Protein 3ZS6 (pdb70)

Solvent-accessible surface area: 19796 Å² total; per-residue (Å²): 142,21,142,105,3,50,1,25,4,2,2,26,7,9,4,38,18,0,12,2,3,62,0,16,2,6,6,0,2,4,2,1,28,0,0,2,3,1,0,1,34,14,33,16,46,29,48,49,35,62,0,0,0,98,50,73,97,71,125,37,94,48,10,15,24,0,80,2,26,179,68,3,83,3,26,81,32,89,75,1,27,0,61,22,0,26,59,6,0,44,35,1,0,33,64,196,34,46,13,86,2,10,1,1,0,33,24,0,81,42,0,60,24,0,49,65,54,168,61,83,40,55,60,8,14,6,129,43,79,63,78,54,14,0,23,0,76,1,75,47,63,8,87,35,0,11,38,0,0,2,1,1,4,0,1,0,2,11,126,91,6,25,82,163,68,36,154,24,6,16,146,43,200,30,20,14,4,5,3,1,0,39,11,85,34,55,74,87,84,82,96,6,15,0,34,70,5,129,82,8,57,35,15,220,107,3,42,0,117,86,0,20,2,34,13,28,66,57,11,77,59,3,15,178,25,0,108,75,46,107,0,14,2,2,37,32,9,11,14,37,7,74,51,100,2,41,175,102,23,36,196,31,10,40,66,35,73,7,13,0,0,0,4,0,1,1,56,18,88,7,107,9,0,135,31,81,93,0,14,19,0,1,1,0,0,4,21,4,106,59,3,8,59,134,46,2,78,12,54,22,63,40,13,37,2,0,1,1,156,64,6,132,18,20,116,117,38,14,93,10,105,9,26,100,36,84,51,74,124,16,20,76,99,0,99,77,10,7,147,112,20,44,47,26,154,93,81,103,14,76,5,46,0,0,12,9,62,20,34,30,16,105,95,1,0,92,31,2,3,41,14,3,118,108,40,19,48,4,52,6,130,58,73,80,28,68,14,58,60,0,6,134,42,4,40,87,20,153,7,50,1,0,0,2,0,0,4,1,2,2,35,6,0,10,0,0,0,1,4,0,31,38,81,8,26,4,18,26,5,54,15,76,28,96,110,0,34,59,6,6,59,81,0,20,105,81,179,86,115,43,39,30,16,41,33,0,5,92,0,1,23,61,0,2,69,30,10,0,2,1,2,3,2,12,22,15,12,6,3,1,0,28,84,74,5,10,24,30,40,96,65,2,115,15,2,6,16,13,0,17,30,4,83,7,70,214,2,8,10

Secondary structure (DSSP, 8-state):
--S--EEEEEESS--S-SSGGG--BHHHHHHHHHH---SEEE-TTS-EEESSEEEEEEEETTEEEEEE-S--B-TTSPBP-HHHHHHHHHHHH-GGG--S-GGGGGGBTTHHHHHTTSS-GGGSSEEEEETTEEEEEBSS--TTHHHHTTSGGGS---HHHHHHHGGGTTSTTT----SSEEEEEEETTTEEEEEE-SSSTTGGG----EEEEEE---HHHHHHHHHTTS-SB-S---TT-HHHHHHHHGGGEE--EEEEEEEEEE-TTSTTTTSHHHHHHHHHH--HHHIIIIII-SS-EE-SSS--TT-TTSSS----GGGGS-HHHHHHHHHHHHHHTT-STTS--EEEEEEES-HHHHHHHHHHHHHHHHHH--EEEEEEE-HHHHHHHHHTT--SEEEEEEE-SSSSTHHHHTTTSTT-TT--S----HHHHHHHHHHTT-SSHHHHHHHHHHHHHHHHTT-SSEEEEEEE--EEB-TTEE---S--TT----GGG-EE--/-B-

Foldseek 3Di:
DDPAFEAEEEDQAWFLDLQLLAHDDPVNFQVNQQFAWFQWAQAQQRDTAGTQFNDKDPPDQFKIKTFGDFQFAKLVGHTQWLVQLLVLLLLSLACVNVGLALVLLQQFPCSVCRNVVNDHSNPTQWDPPDRGMIMTGGPFGDPPNSLSRNTRSSTGADPVLCVVQPPCCPPLVRDMHGHQWGWDDDDTQAKTKIAGGPSHPPSVLFARGMYMYHHDNEQVVVVVCVVVVVHFWYQFHDAPCCVVCCVVFPVLWQWDFFQKFWWKFAQCPPPQNVDLLLLQLLQLQQDLVCCDVPTRNRPWAFALFNGDAPFAQAPGGADDPSNPPDNVVSLVSSQVSCVVSVCHPVHEAEFEEEEEDYNSVVSSVVRSQVSCCVRRVHHYHYDYDGPSVLQVCLQVVVHGIYTDMDFASGRHPVSSCLCADQPRSNVSSRHYDVVLVVLQVVLSNDPDSVSSNHSNNVSRNVVSSSSSIHTRTTGISTIGGHPQKPQNDSNSRSPNHHSSRITGHD

Organism: Burkholderia pseudomallei (strain K96243) (NCBI:txid272560)

Nearest PDB structures (foldseek):
  3zs6-assembly1_A  TM=1.002E+00  e=0.000E+00  Burkholderia pseudomallei
  2z23-assembly1_A  TM=9.801E-01  e=7.381E-69  Yersinia pestis CO92
  1b3h-assembly1_A  TM=9.786E-01  e=4.288E-67  Salmonella enterica subsp. enterica serovar Typhimurium
  3tcf-assembly2_B  TM=9.786E-01  e=9.661E-67  Escherichia coli K-12
  3o9p-assembly1_A  TM=9.769E-01  e=1.391E-62  Escherichia coli

Structure (mmCIF, N/CA/C/O backbone):
data_3ZS6
#
_entry.id   3ZS6
#
_cell.length_a   46.860
_cell.length_b   81.930
_cell.length_c   74.180
_cell.angle_alpha   90.00
_cell.angle_beta   104.34
_cell.angle_gamma   90.00
#
_symmetry.space_group_name_H-M   'P 1 21 1'
#
loop_
_entity.id
_entity.type
_entity.pdbx_description
1 polymer 'PERIPLASMIC OLIGOPEPTIDE-BINDING PROTEIN'
2 polymer 'OLIGOPEPTIDE DVA'
3 non-polymer GLYCEROL
4 non-polymer 'CHLORIDE ION'
5 water water
#
loop_
_atom_site.group_PDB
_atom_site.id
_atom_site.type_symbol
_atom_site.label_atom_id
_atom_site.label_alt_id
_atom_site.label_comp_id
_atom_site.label_asym_id
_atom_site.label_entity_id
_atom_site.label_seq_id
_atom_site.pdbx_PDB_ins_code
_atom_site.Cartn_x
_atom_site.Cartn_y
_atom_site.Cartn_z
_atom_site.occupancy
_atom_site.B_iso_or_equiv
_atom_site.auth_seq_id
_atom_site.auth_comp_id
_atom_site.auth_asym_id
_atom_site.auth_atom_id
_atom_site.pdbx_PDB_model_num
ATOM 1 N N . LEU A 1 1 ? 42.379 -15.609 6.144 1.00 31.00 48 LEU A N 1
ATOM 2 C CA . LEU A 1 1 ? 41.141 -16.331 6.425 1.00 25.89 48 LEU A CA 1
ATOM 3 C C . LEU A 1 1 ? 41.429 -17.755 6.871 1.00 29.73 48 LEU A C 1
ATOM 4 O O . LEU A 1 1 ? 42.391 -18.372 6.407 1.00 30.13 48 LEU A O 1
ATOM 9 N N . ALA A 1 2 ? 40.595 -18.268 7.773 1.00 26.78 49 ALA A N 1
ATOM 10 C CA . ALA A 1 2 ? 40.685 -19.659 8.216 1.00 29.55 49 ALA A CA 1
ATOM 11 C C . ALA A 1 2 ? 40.221 -20.589 7.100 1.00 28.45 49 ALA A C 1
ATOM 12 O O . ALA A 1 2 ? 39.387 -20.199 6.277 1.00 22.18 49 ALA A O 1
ATOM 14 N N . ASP A 1 3 ? 40.748 -21.812 7.075 1.00 30.23 50 ASP A N 1
ATOM 15 C CA . ASP A 1 3 ? 40.333 -22.798 6.077 1.00 35.31 50 ASP A CA 1
ATOM 16 C C . ASP A 1 3 ? 38.831 -23.063 6.180 1.00 32.17 50 ASP A C 1
ATOM 17 O O . ASP A 1 3 ? 38.117 -23.070 5.176 1.00 34.64 50 ASP A O 1
ATOM 22 N N . GLN A 1 4 ? 38.360 -23.281 7.404 1.00 27.55 51 GLN A N 1
ATOM 23 C CA . GLN A 1 4 ? 36.953 -23.573 7.650 1.00 29.21 51 GLN A CA 1
ATOM 24 C C . GLN A 1 4 ? 36.167 -22.315 8.028 1.00 26.51 51 GLN A C 1
ATOM 25 O O . GLN A 1 4 ? 36.682 -21.431 8.707 1.00 19.16 51 GLN A O 1
ATOM 31 N N . GLN A 1 5 ? 34.918 -22.246 7.577 1.00 24.56 52 GLN A N 1
ATOM 32 C CA . GLN A 1 5 ? 34.105 -21.045 7.728 1.00 21.53 52 GLN A CA 1
ATOM 33 C C . GLN A 1 5 ? 32.696 -21.419 8.178 1.00 16.73 52 GLN A C 1
ATOM 34 O O . GLN A 1 5 ? 31.716 -21.090 7.511 1.00 16.61 52 GLN A O 1
ATOM 40 N N . ASP A 1 6 ? 32.610 -22.143 9.293 1.00 15.50 53 ASP A N 1
ATOM 41 C CA . ASP A 1 6 ? 31.330 -22.481 9.909 1.00 15.25 53 ASP A CA 1
ATOM 42 C C . ASP A 1 6 ? 31.131 -21.592 11.120 1.00 20.18 53 ASP A C 1
ATOM 43 O O . ASP A 1 6 ? 32.030 -21.452 11.949 1.00 19.62 53 ASP A O 1
ATOM 48 N N . LEU A 1 7 ? 29.945 -21.012 11.239 1.00 19.23 54 LEU A N 1
ATOM 49 C CA . LEU A 1 7 ? 29.634 -20.166 12.385 1.00 17.83 54 LEU A CA 1
ATOM 50 C C . LEU A 1 7 ? 28.424 -20.709 13.125 1.00 14.51 54 LEU A C 1
ATOM 51 O O . LEU A 1 7 ? 27.410 -21.027 12.505 1.00 14.58 54 LEU A O 1
ATOM 56 N N . THR A 1 8 ? 28.536 -20.812 14.448 1.00 12.94 55 THR A N 1
ATOM 57 C CA . THR A 1 8 ? 27.431 -21.253 15.292 1.00 13.88 55 THR A CA 1
ATOM 58 C C . THR A 1 8 ? 27.060 -20.137 16.267 1.00 17.44 55 THR A C 1
ATOM 59 O O . THR A 1 8 ? 27.895 -19.707 17.076 1.00 9.06 55 THR A O 1
ATOM 63 N N . ARG A 1 9 ? 25.815 -19.670 16.178 1.00 13.12 56 ARG A N 1
ATOM 64 C CA . ARG A 1 9 ? 25.336 -18.549 16.990 1.00 11.52 56 ARG A CA 1
ATOM 65 C C . ARG A 1 9 ? 24.210 -19.010 17.912 1.00 13.48 56 ARG A C 1
ATOM 66 O O . ARG A 1 9 ? 23.329 -19.758 17.490 1.00 14.00 56 ARG A O 1
ATOM 74 N N . GLN A 1 10 ? 24.229 -18.551 19.160 1.00 15.08 57 GLN A N 1
ATOM 75 C CA . GLN A 1 10 ? 23.179 -18.914 20.118 1.00 15.39 57 GLN A CA 1
ATOM 76 C C . GLN A 1 10 ? 22.097 -17.840 20.148 1.00 16.76 57 GLN A C 1
ATOM 77 O O . GLN A 1 10 ? 22.399 -16.645 20.245 1.00 15.94 57 GLN A O 1
ATOM 83 N N . VAL A 1 11 ? 20.839 -18.263 20.043 1.00 12.14 58 VAL A N 1
ATOM 84 C CA . VAL A 1 11 ? 19.708 -17.340 20.204 1.00 12.36 58 VAL A CA 1
ATOM 85 C C . VAL A 1 11 ? 18.891 -17.685 21.462 1.00 12.66 58 VAL A C 1
ATOM 86 O O . VAL A 1 11 ? 18.894 -18.832 21.913 1.00 12.83 58 VAL A O 1
ATOM 90 N N . PRO A 1 12 ? 18.200 -16.685 22.041 1.00 14.89 59 PRO A N 1
ATOM 91 C CA . PRO A 1 12 ? 17.592 -16.846 23.374 1.00 13.97 59 PRO A CA 1
ATOM 92 C C . PRO A 1 12 ? 16.329 -17.714 23.404 1.00 18.45 59 PRO A C 1
ATOM 93 O O . PRO A 1 12 ? 15.872 -18.075 24.487 1.00 22.09 59 PRO A O 1
ATOM 97 N N . ALA A 1 13 ? 15.779 -18.053 22.242 1.00 14.11 60 ALA A N 1
ATOM 98 C CA . ALA A 1 13 ? 14.547 -18.839 22.190 1.00 11.23 60 ALA A CA 1
ATOM 99 C C . ALA A 1 13 ? 14.283 -19.345 20.771 1.00 12.75 60 ALA A C 1
ATOM 100 O O . ALA A 1 13 ? 14.930 -18.895 19.821 1.00 13.43 60 ALA A O 1
ATOM 102 N N . GLU A 1 14 ? 13.348 -20.285 20.634 1.00 8.70 61 GLU A N 1
ATOM 103 C CA . GLU A 1 14 ? 12.903 -20.745 19.316 1.00 12.77 61 GLU A CA 1
ATOM 104 C C . GLU A 1 14 ? 12.259 -19.585 18.566 1.00 14.48 61 GLU A C 1
ATOM 105 O O . GLU A 1 14 ? 11.428 -18.860 19.128 1.00 14.30 61 GLU A O 1
ATOM 111 N N . VAL A 1 15 ? 12.645 -19.409 17.304 1.00 17.37 62 VAL A N 1
ATOM 112 C CA . VAL A 1 15 ? 12.136 -18.309 16.476 1.00 10.26 62 VAL A CA 1
ATOM 113 C C . VAL A 1 15 ? 10.636 -18.472 16.235 1.00 16.87 62 VAL A C 1
ATOM 114 O O . VAL A 1 15 ? 10.159 -19.596 16.059 1.00 15.41 62 VAL A O 1
ATOM 118 N N . GLU A 1 16 ? 9.896 -17.361 16.218 1.00 12.74 63 GLU A N 1
ATOM 119 C CA . GLU A 1 16 ? 8.437 -17.422 16.103 1.00 18.51 63 GLU A CA 1
ATOM 120 C C . GLU A 1 16 ? 7.985 -17.765 14.680 1.00 19.59 63 GLU A C 1
ATOM 121 O O . GLU A 1 16 ? 6.937 -18.372 14.481 1.00 14.05 63 GLU A O 1
ATOM 127 N N . SER A 1 17 ? 8.782 -17.375 13.694 1.00 10.53 64 SER A N 1
ATOM 128 C CA . SER A 1 17 ? 8.409 -17.582 12.302 1.00 13.89 64 SER A CA 1
ATOM 129 C C . SER A 1 17 ? 9.600 -17.236 11.429 1.00 10.53 64 SER A C 1
ATOM 130 O O . SER A 1 17 ? 10.488 -16.504 11.859 1.00 13.54 64 SER A O 1
ATOM 133 N N . LEU A 1 18 ? 9.627 -17.775 10.214 1.00 13.20 65 LEU A N 1
ATOM 134 C CA . LEU A 1 18 ? 10.614 -17.365 9.225 1.00 12.72 65 LEU A CA 1
ATOM 135 C C . LEU A 1 18 ? 9.927 -16.721 8.026 1.00 16.98 65 LEU A C 1
ATOM 136 O O . LEU A 1 18 ? 10.561 -16.460 7.002 1.00 15.17 65 LEU A O 1
ATOM 141 N N . ASP A 1 19 ? 8.625 -16.473 8.166 1.00 13.95 66 ASP A N 1
ATOM 142 C CA . ASP A 1 19 ? 7.856 -15.709 7.187 1.00 12.90 66 ASP A CA 1
ATOM 143 C C . ASP A 1 19 ? 8.006 -14.226 7.528 1.00 14.74 66 ASP A C 1
ATOM 144 O O . ASP A 1 19 ? 7.599 -13.791 8.610 1.00 15.11 66 ASP A O 1
ATOM 149 N N . PRO A 1 20 ? 8.604 -13.442 6.616 1.00 11.74 67 PRO A N 1
ATOM 150 C CA . PRO A 1 20 ? 8.822 -12.016 6.892 1.00 12.03 67 PRO A CA 1
ATOM 151 C C . PRO A 1 20 ? 7.581 -11.314 7.433 1.00 10.81 67 PRO A C 1
ATOM 152 O O . PRO A 1 20 ? 7.714 -10.409 8.254 1.00 13.19 67 PRO A O 1
ATOM 156 N N . ALA A 1 21 ? 6.397 -11.728 7.000 1.00 11.93 68 ALA A N 1
ATOM 157 C CA . ALA A 1 21 ? 5.167 -11.081 7.448 1.00 11.24 68 ALA A CA 1
ATOM 158 C C . ALA A 1 21 ? 4.810 -11.384 8.905 1.00 18.22 68 ALA A C 1
ATOM 159 O O . ALA A 1 21 ? 3.977 -10.698 9.502 1.00 21.67 68 ALA A O 1
ATOM 161 N N . HIS A 1 22 ? 5.428 -12.411 9.476 1.00 15.81 69 HIS A N 1
ATOM 162 C CA . HIS A 1 22 ? 5.106 -12.790 10.847 1.00 16.71 69 HIS A CA 1
ATOM 163 C C . HIS A 1 22 ? 6.302 -12.699 11.798 1.00 15.65 69 HIS A C 1
ATOM 164 O O . HIS A 1 22 ? 6.227 -13.128 12.950 1.00 12.82 69 HIS A O 1
ATOM 171 N N . ILE A 1 23 ? 7.401 -12.130 11.311 1.00 13.33 70 ILE A N 1
ATOM 172 C CA . ILE A 1 23 ? 8.596 -11.949 12.134 1.00 12.48 70 ILE A CA 1
ATOM 173 C C . ILE A 1 23 ? 8.437 -10.734 13.060 1.00 10.16 70 ILE A C 1
ATOM 174 O O . ILE A 1 23 ? 8.122 -9.633 12.607 1.00 10.63 70 ILE A O 1
ATOM 179 N N . GLU A 1 24 ? 8.639 -10.940 14.356 1.00 9.48 71 GLU A N 1
ATOM 180 C CA . GLU A 1 24 ? 8.436 -9.878 15.339 1.00 10.85 71 GLU A CA 1
ATOM 181 C C . GLU A 1 24 ? 9.654 -9.624 16.218 1.00 12.88 71 GLU A C 1
ATOM 182 O O . GLU A 1 24 ? 9.783 -8.545 16.802 1.00 12.28 71 GLU A O 1
ATOM 188 N N . SER A 1 25 ? 10.500 -10.638 16.381 1.00 10.89 72 SER A N 1
ATOM 189 C CA . SER A 1 25 ? 11.512 -10.606 17.446 1.00 8.41 72 SER A CA 1
ATOM 190 C C . SER A 1 25 ? 12.931 -10.338 16.963 1.00 9.69 72 SER A C 1
ATOM 191 O O . SER A 1 25 ? 13.231 -10.438 15.767 1.00 10.55 72 SER A O 1
ATOM 194 N N . TRP A 1 26 ? 13.805 -10.030 17.919 1.00 8.28 73 TRP A N 1
ATOM 195 C CA . TRP A 1 26 ? 15.234 -9.936 17.664 1.00 7.89 73 TRP A CA 1
ATOM 196 C C . TRP A 1 26 ? 15.713 -11.221 16.975 1.00 11.77 73 TRP A C 1
ATOM 197 O O . TRP A 1 26 ? 16.462 -11.175 15.998 1.00 8.27 73 TRP A O 1
ATOM 208 N N . THR A 1 27 ? 15.276 -12.366 17.488 1.00 9.38 74 THR A N 1
ATOM 209 C CA . THR A 1 27 ? 15.702 -13.639 16.923 1.00 9.52 74 THR A CA 1
ATOM 210 C C . THR A 1 27 ? 15.186 -13.809 15.489 1.00 7.15 74 THR A C 1
ATOM 211 O O . THR A 1 27 ? 15.930 -14.221 14.607 1.00 10.09 74 THR A O 1
ATOM 215 N N . GLY A 1 28 ? 13.915 -13.481 15.263 1.00 11.12 75 GLY A N 1
ATOM 216 C CA . GLY A 1 28 ? 13.328 -13.591 13.937 1.00 9.80 75 GLY A CA 1
ATOM 217 C C . GLY A 1 28 ? 14.023 -12.711 12.907 1.00 11.50 75 GLY A C 1
ATOM 218 O O . GLY A 1 28 ? 14.248 -13.120 11.766 1.00 10.51 75 GLY A O 1
ATOM 219 N N . ASN A 1 29 ? 14.363 -11.491 13.304 1.00 8.43 76 ASN A N 1
ATOM 220 C CA . ASN A 1 29 ? 15.078 -10.587 12.405 1.00 13.70 76 ASN A CA 1
ATOM 221 C C . ASN A 1 29 ? 16.513 -11.034 12.119 1.00 11.07 76 ASN A C 1
ATOM 222 O O . ASN A 1 29 ? 16.961 -10.968 10.982 1.00 11.37 76 ASN A O 1
ATOM 227 N N . THR A 1 30 ? 17.226 -11.486 13.149 1.00 7.41 77 THR A N 1
ATOM 228 C CA . THR A 1 30 ? 18.614 -11.932 12.966 1.00 10.47 77 THR A CA 1
ATOM 229 C C . THR A 1 30 ? 18.681 -13.137 12.029 1.00 13.36 77 THR A C 1
ATOM 230 O O . THR A 1 30 ? 19.433 -13.138 11.050 1.00 12.48 77 THR A O 1
ATOM 234 N N . ILE A 1 31 ? 17.893 -14.165 12.325 1.00 11.59 78 ILE A N 1
ATOM 235 C CA . ILE A 1 31 ? 17.808 -15.323 11.435 1.00 10.93 78 ILE A CA 1
ATOM 236 C C . ILE A 1 31 ? 17.244 -14.970 10.045 1.00 11.81 78 ILE A C 1
ATOM 237 O O . ILE A 1 31 ? 17.833 -15.323 9.031 1.00 10.00 78 ILE A O 1
ATOM 242 N N . GLY A 1 32 ? 16.117 -14.264 10.003 1.00 10.51 79 GLY A N 1
ATOM 243 C CA . GLY A 1 32 ? 15.468 -13.939 8.740 1.00 10.25 79 GLY A CA 1
ATOM 244 C C . GLY A 1 32 ? 16.296 -13.091 7.781 1.00 14.45 79 GLY A C 1
ATOM 245 O O . GLY A 1 32 ? 16.159 -13.206 6.548 1.00 10.47 79 GLY A O 1
ATOM 246 N N . LEU A 1 33 ? 17.155 -12.233 8.330 1.00 12.50 80 LEU A N 1
ATOM 247 C CA . LEU A 1 33 ? 17.957 -11.342 7.488 1.00 10.36 80 LEU A CA 1
ATOM 248 C C . LEU A 1 33 ? 19.200 -12.029 6.916 1.00 9.15 80 LEU A C 1
ATOM 249 O O . LEU A 1 33 ? 19.831 -11.518 5.994 1.00 9.59 80 LEU A O 1
ATOM 254 N N . ASP A 1 34 ? 19.553 -13.188 7.464 1.00 8.36 81 ASP A N 1
ATOM 255 C CA . ASP A 1 34 ? 20.523 -14.063 6.809 1.00 8.14 81 ASP A CA 1
ATOM 256 C C . ASP A 1 34 ? 19.857 -14.759 5.602 1.00 13.34 81 ASP A C 1
ATOM 257 O O . ASP A 1 34 ? 20.520 -15.057 4.612 1.00 13.83 81 ASP A O 1
ATOM 262 N N . LEU A 1 35 ? 18.547 -15.012 5.688 1.00 12.38 82 LEU A N 1
ATOM 263 C CA . LEU A 1 35 ? 17.816 -15.731 4.624 1.00 9.87 82 LEU A CA 1
ATOM 264 C C . LEU A 1 35 ? 17.200 -14.832 3.539 1.00 15.74 82 LEU A C 1
ATOM 265 O O . LEU A 1 35 ? 17.031 -15.264 2.391 1.00 19.21 82 LEU A O 1
ATOM 270 N N . PHE A 1 36 ? 16.863 -13.596 3.909 1.00 10.38 83 PHE A N 1
ATOM 271 C CA . PHE A 1 36 ? 16.207 -12.653 3.000 1.00 15.08 83 PHE A CA 1
ATOM 272 C C . PHE A 1 36 ? 16.947 -11.321 2.979 1.00 16.66 83 PHE A C 1
ATOM 273 O O . PHE A 1 36 ? 17.547 -10.916 3.973 1.00 15.45 83 PHE A O 1
ATOM 281 N N . GLU A 1 37 ? 16.883 -10.635 1.845 1.00 13.29 84 GLU A N 1
ATOM 282 C CA . GLU A 1 37 ? 17.521 -9.333 1.700 1.00 10.12 84 GLU A CA 1
ATOM 283 C C . GLU A 1 37 ? 16.516 -8.306 1.225 1.00 10.93 84 GLU A C 1
ATOM 284 O O . GLU A 1 37 ? 15.847 -8.511 0.213 1.00 12.91 84 GLU A O 1
ATOM 290 N N . GLY A 1 38 ? 16.412 -7.199 1.954 1.00 14.18 85 GLY A N 1
ATOM 291 C CA . GLY A 1 38 ? 15.492 -6.134 1.598 1.00 15.52 85 GLY A CA 1
ATOM 292 C C . GLY A 1 38 ? 16.133 -5.128 0.658 1.00 12.56 85 GLY A C 1
ATOM 293 O O . GLY A 1 38 ? 17.216 -5.377 0.119 1.00 13.36 85 GLY A O 1
ATOM 294 N N . LEU A 1 39 ? 15.470 -3.989 0.467 1.00 14.22 86 LEU A N 1
ATOM 295 C CA . LEU A 1 39 ? 16.018 -2.906 -0.356 1.00 15.45 86 LEU A CA 1
ATOM 296 C C . LEU A 1 39 ? 17.411 -2.501 0.131 1.00 18.64 86 LEU A C 1
ATOM 297 O O . LEU A 1 39 ? 18.331 -2.277 -0.670 1.00 16.36 86 LEU A O 1
ATOM 302 N N . ALA A 1 40 ? 17.549 -2.422 1.453 1.00 19.13 87 ALA A N 1
ATOM 303 C CA . ALA A 1 40 ? 18.804 -2.067 2.101 1.00 16.08 87 ALA A CA 1
ATOM 304 C C . ALA A 1 40 ? 19.175 -3.109 3.162 1.00 12.28 87 ALA A C 1
ATOM 305 O O . ALA A 1 40 ? 18.361 -3.969 3.508 1.00 9.57 87 ALA A O 1
ATOM 307 N N . ARG A 1 41 ? 20.404 -3.021 3.672 1.00 11.11 88 ARG A N 1
ATOM 308 C CA . ARG A 1 41 ? 20.860 -3.861 4.781 1.00 14.46 88 ARG A CA 1
ATOM 309 C C . ARG A 1 41 ? 21.508 -2.987 5.853 1.00 12.00 88 ARG A C 1
ATOM 310 O O . ARG A 1 41 ? 21.958 -1.876 5.566 1.00 13.98 88 ARG A O 1
ATOM 318 N N . ILE A 1 42 ? 21.583 -3.502 7.076 1.00 10.41 89 ILE A N 1
ATOM 319 C CA . ILE A 1 42 ? 22.420 -2.895 8.113 1.00 14.69 89 ILE A CA 1
ATOM 320 C C . ILE A 1 42 ? 23.684 -3.721 8.226 1.00 15.85 89 ILE A C 1
ATOM 321 O O . ILE A 1 42 ? 23.608 -4.923 8.494 1.00 12.95 89 ILE A O 1
ATOM 326 N N . ASP A 1 43 ? 24.843 -3.099 8.006 1.00 13.05 90 ASP A N 1
ATOM 327 C CA . ASP A 1 43 ? 26.096 -3.858 7.995 1.00 14.09 90 ASP A CA 1
ATOM 328 C C . ASP A 1 43 ? 26.704 -3.982 9.393 1.00 12.26 90 ASP A C 1
ATOM 329 O O . ASP A 1 43 ? 26.079 -3.609 10.390 1.00 10.18 90 ASP A O 1
ATOM 334 N N . ALA A 1 44 ? 27.920 -4.508 9.467 1.00 10.39 91 ALA A N 1
ATOM 335 C CA . ALA A 1 44 ? 28.495 -4.854 10.765 1.00 16.37 91 ALA A CA 1
ATOM 336 C C . ALA A 1 44 ? 28.693 -3.618 11.638 1.00 15.94 91 ALA A C 1
ATOM 337 O O . ALA A 1 44 ? 28.660 -3.701 12.865 1.00 12.98 91 ALA A O 1
ATOM 339 N N . SER A 1 45 ? 28.885 -2.470 10.997 1.00 10.70 92 SER A N 1
ATOM 340 C CA . SER A 1 45 ? 29.114 -1.223 11.714 1.00 15.00 92 SER A CA 1
ATOM 341 C C . SER A 1 45 ? 27.814 -0.546 12.145 1.00 15.69 92 SER A C 1
ATOM 342 O O . SER A 1 45 ? 27.836 0.396 12.936 1.00 14.47 92 SER A O 1
ATOM 345 N N . GLY A 1 46 ? 26.690 -1.005 11.606 1.00 17.04 93 GLY A N 1
ATOM 346 C CA . GLY A 1 46 ? 25.413 -0.367 11.874 1.00 17.43 93 GLY A CA 1
ATOM 347 C C . GLY A 1 46 ? 24.996 0.580 10.758 1.00 22.36 93 GLY A C 1
ATOM 348 O O . GLY A 1 46 ? 23.935 1.202 10.824 1.00 19.65 93 GLY A O 1
ATOM 349 N N . ALA A 1 47 ? 25.830 0.690 9.727 1.00 19.15 94 ALA A N 1
ATOM 350 C CA . ALA A 1 47 ? 25.522 1.550 8.584 1.00 18.31 94 ALA A CA 1
ATOM 351 C C . ALA A 1 47 ? 24.453 0.939 7.669 1.00 17.33 94 ALA A C 1
ATOM 352 O O . ALA A 1 47 ? 24.369 -0.286 7.511 1.00 12.83 94 ALA A O 1
ATOM 354 N N . VAL A 1 48 ? 23.626 1.802 7.085 1.00 15.19 95 VAL A N 1
ATOM 355 C CA . VAL A 1 48 ? 22.637 1.375 6.105 1.00 18.67 95 VAL A CA 1
ATOM 356 C C . VAL A 1 48 ? 23.325 1.265 4.750 1.00 20.15 95 VAL A C 1
ATOM 357 O O . VAL A 1 48 ? 23.818 2.260 4.236 1.00 27.78 95 VAL A O 1
ATOM 361 N N . VAL A 1 49 ? 23.369 0.062 4.179 1.00 15.95 96 VAL A N 1
ATOM 362 C CA . VAL A 1 49 ? 24.052 -0.151 2.895 1.00 17.97 96 VAL A CA 1
ATOM 363 C C . VAL A 1 49 ? 23.120 -0.793 1.867 1.00 17.33 96 VAL A C 1
ATOM 364 O O . VAL A 1 49 ? 22.069 -1.323 2.227 1.00 18.28 96 VAL A O 1
ATOM 368 N N . PRO A 1 50 ? 23.508 -0.751 0.579 1.00 19.57 97 PRO A N 1
ATOM 369 C CA . PRO A 1 50 ? 22.690 -1.332 -0.497 1.00 17.92 97 PRO A CA 1
ATOM 370 C C . PRO A 1 50 ? 22.356 -2.804 -0.275 1.00 19.79 97 PRO A C 1
ATOM 371 O O . PRO A 1 50 ? 23.242 -3.594 0.061 1.00 18.42 97 PRO A O 1
ATOM 375 N N . GLY A 1 51 ? 21.082 -3.152 -0.441 1.00 16.28 98 GLY A N 1
ATOM 376 C CA . GLY A 1 51 ? 20.643 -4.540 -0.449 1.00 15.89 98 GLY A CA 1
ATOM 377 C C . GLY A 1 51 ? 20.290 -4.925 -1.880 1.00 18.48 98 GLY A C 1
ATOM 378 O O . GLY A 1 51 ? 21.158 -4.934 -2.759 1.00 17.30 98 GLY A O 1
ATOM 379 N N . VAL A 1 52 ? 19.016 -5.220 -2.124 1.00 17.85 99 VAL A N 1
ATOM 380 C CA . VAL A 1 52 ? 18.539 -5.429 -3.493 1.00 15.67 99 VAL A CA 1
ATOM 381 C C . VAL A 1 52 ? 18.604 -4.110 -4.261 1.00 19.30 99 VAL A C 1
ATOM 382 O O . VAL A 1 52 ? 18.900 -4.087 -5.465 1.00 23.47 99 VAL A O 1
ATOM 386 N N . ALA A 1 53 ? 18.345 -3.009 -3.555 1.00 13.75 100 ALA A N 1
ATOM 387 C CA . ALA A 1 53 ? 18.485 -1.680 -4.137 1.00 17.91 100 ALA A CA 1
ATOM 388 C C . ALA A 1 53 ? 19.961 -1.273 -4.165 1.00 18.98 100 ALA A C 1
ATOM 389 O O . ALA A 1 53 ? 20.638 -1.288 -3.138 1.00 19.12 100 ALA A O 1
ATOM 391 N N . GLN A 1 54 ? 20.462 -0.912 -5.341 1.00 20.47 101 GLN A N 1
ATOM 392 C CA . GLN A 1 54 ? 21.845 -0.468 -5.441 1.00 16.93 101 GLN A CA 1
ATOM 393 C C . GLN A 1 54 ? 21.953 1.017 -5.087 1.00 18.97 101 GLN A C 1
ATOM 394 O O . GLN A 1 54 ? 23.028 1.508 -4.745 1.00 23.43 101 GLN A O 1
ATOM 400 N N . ALA A 1 55 ? 20.828 1.723 -5.142 1.00 18.00 102 ALA A N 1
ATOM 401 C CA . ALA A 1 55 ? 20.814 3.153 -4.857 1.00 20.46 102 ALA A CA 1
ATOM 402 C C . ALA A 1 55 ? 19.408 3.638 -4.530 1.00 20.13 102 ALA A C 1
ATOM 403 O O . ALA A 1 55 ? 18.422 2.996 -4.883 1.00 20.14 102 ALA A O 1
ATOM 405 N N . TRP A 1 56 ? 19.319 4.771 -3.842 1.00 24.84 103 TRP A N 1
ATOM 406 C CA . TRP A 1 56 ? 18.025 5.378 -3.557 1.00 26.24 103 TRP A CA 1
ATOM 407 C C . TRP A 1 56 ? 18.149 6.885 -3.429 1.00 23.42 103 TRP A C 1
ATOM 408 O O . TRP A 1 56 ? 19.242 7.417 -3.225 1.00 17.85 103 TRP A O 1
ATOM 419 N N . GLU A 1 57 ? 17.016 7.566 -3.544 1.00 18.99 104 GLU A N 1
ATOM 420 C CA . GLU A 1 57 ? 17.005 9.016 -3.554 1.00 19.86 104 GLU A CA 1
ATOM 421 C C . GLU A 1 57 ? 15.702 9.533 -2.953 1.00 24.38 104 GLU A C 1
ATOM 422 O O . GLU A 1 57 ? 14.622 9.025 -3.263 1.00 24.45 104 GLU A O 1
ATOM 428 N N . HIS A 1 58 ? 15.820 10.535 -2.085 1.00 25.48 105 HIS A N 1
ATOM 429 C CA . HIS A 1 58 ? 14.673 11.206 -1.485 1.00 26.66 105 HIS A CA 1
ATOM 430 C C . HIS A 1 58 ? 14.203 12.324 -2.422 1.00 27.08 105 HIS A C 1
ATOM 431 O O . HIS A 1 58 ? 14.611 13.480 -2.287 1.00 24.63 105 HIS A O 1
ATOM 438 N N . LYS A 1 59 ? 13.382 11.959 -3.401 1.00 29.92 106 LYS A N 1
ATOM 439 C CA . LYS A 1 59 ? 13.025 12.855 -4.498 1.00 31.19 106 LYS A CA 1
ATOM 440 C C . LYS A 1 59 ? 12.137 14.017 -4.071 1.00 36.40 106 LYS A C 1
ATOM 441 O O . LYS A 1 59 ? 12.236 15.115 -4.610 1.00 35.25 106 LYS A O 1
ATOM 447 N N . ALA A 1 60 ? 11.268 13.761 -3.104 1.00 33.72 107 ALA A N 1
ATOM 448 C CA . ALA A 1 60 ? 10.389 14.781 -2.551 1.00 32.37 107 ALA A CA 1
ATOM 449 C C . ALA A 1 60 ? 10.156 14.441 -1.086 1.00 31.67 107 ALA A C 1
ATOM 450 O O . ALA A 1 60 ? 10.462 13.332 -0.657 1.00 32.91 107 ALA A O 1
ATOM 452 N N . PRO A 1 61 ? 9.633 15.397 -0.307 1.00 30.99 108 PRO A N 1
ATOM 453 C CA . PRO A 1 61 ? 9.402 15.124 1.112 1.00 34.14 108 PRO A CA 1
ATOM 454 C C . PRO A 1 61 ? 8.733 13.769 1.323 1.00 25.00 108 PRO A C 1
ATOM 455 O O . PRO A 1 61 ? 9.173 13.018 2.180 1.00 27.37 108 PRO A O 1
ATOM 459 N N . ASP A 1 62 ? 7.716 13.446 0.529 1.00 29.07 109 ASP A N 1
ATOM 460 C CA . ASP A 1 62 ? 6.942 12.225 0.757 1.00 30.41 109 ASP A CA 1
ATOM 461 C C . ASP A 1 62 ? 7.253 11.108 -0.236 1.00 30.57 109 ASP A C 1
ATOM 462 O O . ASP A 1 62 ? 6.478 10.163 -0.359 1.00 27.18 109 ASP A O 1
ATOM 467 N N . THR A 1 63 ? 8.379 11.211 -0.938 1.00 30.86 110 THR A N 1
ATOM 468 C CA . THR A 1 63 ? 8.670 10.298 -2.042 1.00 27.66 110 THR A CA 1
ATOM 469 C C . THR A 1 63 ? 10.114 9.798 -2.061 1.00 29.38 110 THR A C 1
ATOM 470 O O . THR A 1 63 ? 11.054 10.594 -2.072 1.00 30.72 110 THR A O 1
ATOM 474 N N . TRP A 1 64 ? 10.272 8.474 -2.075 1.00 25.37 111 TRP A N 1
ATOM 475 C CA . TRP A 1 64 ? 11.580 7.832 -2.223 1.00 17.09 111 TRP A CA 1
ATOM 476 C C . TRP A 1 64 ? 11.633 6.967 -3.485 1.00 20.12 111 TRP A C 1
ATOM 477 O O . TRP A 1 64 ? 10.661 6.295 -3.835 1.00 28.54 111 TRP A O 1
ATOM 488 N N . ILE A 1 65 ? 12.776 6.980 -4.162 1.00 21.61 112 ILE A N 1
ATOM 489 C CA . ILE A 1 65 ? 12.992 6.127 -5.325 1.00 23.59 112 ILE A CA 1
ATOM 490 C C . ILE A 1 65 ? 14.111 5.136 -5.010 1.00 22.40 112 ILE A C 1
ATOM 491 O O . ILE A 1 65 ? 15.175 5.532 -4.542 1.00 23.06 112 ILE A O 1
ATOM 496 N N . PHE A 1 66 ? 13.861 3.852 -5.255 1.00 18.93 113 PHE A N 1
ATOM 497 C CA . PHE A 1 66 ? 14.878 2.818 -5.081 1.00 15.44 113 PHE A CA 1
ATOM 498 C C . PHE A 1 66 ? 15.203 2.199 -6.435 1.00 16.40 113 PHE A C 1
ATOM 499 O O . PHE A 1 66 ? 14.314 1.725 -7.147 1.00 18.99 113 PHE A O 1
ATOM 507 N N . LYS A 1 67 ? 16.477 2.217 -6.797 1.00 22.21 114 LYS A N 1
ATOM 508 C CA . LYS A 1 67 ? 16.918 1.590 -8.036 1.00 22.69 114 LYS A CA 1
ATOM 509 C C . LYS A 1 67 ? 17.484 0.225 -7.709 1.00 19.34 114 LYS A C 1
ATOM 510 O O . LYS A 1 67 ? 18.482 0.111 -6.994 1.00 22.44 114 LYS A O 1
ATOM 516 N N . LEU A 1 68 ? 16.833 -0.814 -8.215 1.00 19.51 115 LEU A N 1
ATOM 517 C CA . LEU A 1 68 ? 17.254 -2.178 -7.918 1.00 18.42 115 LEU A CA 1
ATOM 518 C C . LEU A 1 68 ? 18.388 -2.626 -8.842 1.00 25.62 115 LEU A C 1
ATOM 519 O O . LEU A 1 68 ? 18.458 -2.223 -10.008 1.00 24.12 115 LEU A O 1
ATOM 524 N N . ARG A 1 69 ? 19.288 -3.448 -8.315 1.00 20.10 116 ARG A N 1
ATOM 525 C CA . ARG A 1 69 ? 20.288 -4.081 -9.162 1.00 24.43 116 ARG A CA 1
ATOM 526 C C . ARG A 1 69 ? 19.556 -5.100 -10.022 1.00 27.51 116 ARG A C 1
ATOM 527 O O . ARG A 1 69 ? 18.451 -5.537 -9.682 1.00 25.30 116 ARG A O 1
ATOM 535 N N . ARG A 1 70 ? 20.163 -5.476 -11.137 1.00 25.27 117 ARG A N 1
ATOM 536 C CA . ARG A 1 70 ? 19.494 -6.325 -12.110 1.00 24.44 117 ARG A CA 1
ATOM 537 C C . ARG A 1 70 ? 19.789 -7.802 -11.893 1.00 26.86 117 ARG A C 1
ATOM 538 O O . ARG A 1 70 ? 19.203 -8.657 -12.545 1.00 26.43 117 ARG A O 1
ATOM 546 N N . ASP A 1 71 ? 20.702 -8.115 -10.983 1.00 27.46 118 ASP A N 1
ATOM 547 C CA . ASP A 1 71 ? 21.120 -9.506 -10.845 1.00 30.40 118 ASP A CA 1
ATOM 548 C C . ASP A 1 71 ? 20.749 -10.142 -9.503 1.00 25.70 118 ASP A C 1
ATOM 549 O O . ASP A 1 71 ? 21.324 -11.152 -9.111 1.00 22.18 118 ASP A O 1
ATOM 554 N N . ALA A 1 72 ? 19.773 -9.563 -8.809 1.00 23.00 119 ALA A N 1
ATOM 555 C CA . ALA A 1 72 ? 19.271 -10.174 -7.583 1.00 24.45 119 ALA A CA 1
ATOM 556 C C . ALA A 1 72 ? 18.412 -11.394 -7.920 1.00 24.25 119 ALA A C 1
ATOM 557 O O . ALA A 1 72 ? 17.531 -11.333 -8.781 1.00 23.22 119 ALA A O 1
ATOM 559 N N . LYS A 1 73 ? 18.668 -12.504 -7.243 1.00 18.08 120 LYS A N 1
ATOM 560 C CA . LYS A 1 73 ? 17.948 -13.735 -7.539 1.00 24.87 120 LYS A CA 1
ATOM 561 C C . LYS A 1 73 ? 17.359 -14.409 -6.300 1.00 21.37 120 LYS A C 1
ATOM 562 O O . LYS A 1 73 ? 17.896 -14.295 -5.194 1.00 16.69 120 LYS A O 1
ATOM 568 N N . TRP A 1 74 ? 16.242 -15.101 -6.510 1.00 19.53 121 TRP A N 1
ATOM 569 C CA . TRP A 1 74 ? 15.674 -16.008 -5.527 1.00 21.87 121 TRP A CA 1
ATOM 570 C C . TRP A 1 74 ? 16.512 -17.283 -5.479 1.00 26.42 121 TRP A C 1
ATOM 571 O O . TRP A 1 74 ? 17.344 -17.526 -6.362 1.00 22.03 121 TRP A O 1
ATOM 582 N N . SER A 1 75 ? 16.283 -18.102 -4.458 1.00 22.13 122 SER A N 1
ATOM 583 C CA . SER A 1 75 ? 17.054 -19.329 -4.280 1.00 20.21 122 SER A CA 1
ATOM 584 C C . SER A 1 75 ? 16.730 -20.392 -5.329 1.00 24.19 122 SER A C 1
ATOM 585 O O . SER A 1 75 ? 17.471 -21.364 -5.481 1.00 28.09 122 SER A O 1
ATOM 588 N N . ASN A 1 76 ? 15.619 -20.218 -6.039 1.00 27.98 123 ASN A N 1
ATOM 589 C CA . ASN A 1 76 ? 15.253 -21.143 -7.108 1.00 29.81 123 ASN A CA 1
ATOM 590 C C . ASN A 1 76 ? 15.709 -20.646 -8.477 1.00 30.43 123 ASN A C 1
ATOM 591 O O . ASN A 1 76 ? 15.329 -21.202 -9.508 1.00 25.83 123 ASN A O 1
ATOM 596 N N . GLY A 1 77 ? 16.514 -19.590 -8.482 1.00 29.73 124 GLY A N 1
ATOM 597 C CA . GLY A 1 77 ? 17.085 -19.079 -9.716 1.00 27.82 124 GLY A CA 1
ATOM 598 C C . GLY A 1 77 ? 16.259 -18.002 -10.397 1.00 31.55 124 GLY A C 1
ATOM 599 O O . GLY A 1 77 ? 16.727 -17.361 -11.340 1.00 29.61 124 GLY A O 1
ATOM 600 N N . GLN A 1 78 ? 15.029 -17.807 -9.932 1.00 31.88 125 GLN A N 1
ATOM 601 C CA . GLN A 1 78 ? 14.165 -16.761 -10.480 1.00 34.09 125 GLN A CA 1
ATOM 602 C C . GLN A 1 78 ? 14.678 -15.389 -10.058 1.00 28.82 125 GLN A C 1
ATOM 603 O O . GLN A 1 78 ? 15.258 -15.248 -8.979 1.00 23.58 125 GLN A O 1
ATOM 609 N N . PRO A 1 79 ? 14.461 -14.371 -10.908 1.00 24.35 126 PRO A N 1
ATOM 610 C CA . PRO A 1 79 ? 14.928 -13.009 -10.636 1.00 20.21 126 PRO A CA 1
ATOM 611 C C . PRO A 1 79 ? 14.121 -12.318 -9.541 1.00 19.96 126 PRO A C 1
ATOM 612 O O . PRO A 1 79 ? 12.941 -12.609 -9.362 1.00 22.88 126 PRO A O 1
ATOM 616 N N . VAL A 1 80 ? 14.763 -11.413 -8.812 1.00 21.71 127 VAL A N 1
ATOM 617 C CA . VAL A 1 80 ? 14.063 -10.567 -7.857 1.00 17.79 127 VAL A CA 1
ATOM 618 C C . VAL A 1 80 ? 13.781 -9.223 -8.515 1.00 24.75 127 VAL A C 1
ATOM 619 O O . VAL A 1 80 ? 14.705 -8.560 -8.991 1.00 26.35 127 VAL A O 1
ATOM 623 N N . THR A 1 81 ? 12.509 -8.825 -8.560 1.00 20.87 128 THR A N 1
ATOM 624 C CA . THR A 1 81 ? 12.151 -7.535 -9.149 1.00 22.03 128 THR A CA 1
ATOM 625 C C . THR A 1 81 ? 11.239 -6.685 -8.266 1.00 22.78 128 THR A C 1
ATOM 626 O O . THR A 1 81 ? 10.809 -7.102 -7.188 1.00 24.58 128 THR A O 1
ATOM 630 N N . ALA A 1 82 ? 10.952 -5.486 -8.759 1.00 18.39 129 ALA A N 1
ATOM 631 C CA . ALA A 1 82 ? 10.107 -4.532 -8.076 1.00 20.16 129 ALA A CA 1
ATOM 632 C C . ALA A 1 82 ? 8.802 -5.189 -7.663 1.00 21.11 129 ALA A C 1
ATOM 633 O O . ALA A 1 82 ? 8.332 -5.006 -6.545 1.00 18.80 129 ALA A O 1
ATOM 635 N N . ALA A 1 83 ? 8.220 -5.958 -8.575 1.00 21.86 130 ALA A N 1
ATOM 636 C CA . ALA A 1 83 ? 6.957 -6.630 -8.308 1.00 24.20 130 ALA A CA 1
ATOM 637 C C . ALA A 1 83 ? 6.994 -7.438 -7.007 1.00 26.24 130 ALA A C 1
ATOM 638 O O . ALA A 1 83 ? 5.988 -7.526 -6.299 1.00 26.17 130 ALA A O 1
ATOM 640 N N . ASP A 1 84 ? 8.149 -8.021 -6.686 1.00 20.43 131 ASP A N 1
ATOM 641 C CA . ASP A 1 84 ? 8.270 -8.829 -5.467 1.00 16.67 131 ASP A CA 1
ATOM 642 C C . ASP A 1 84 ? 8.069 -7.995 -4.203 1.00 19.34 131 ASP A C 1
ATOM 643 O O . ASP A 1 84 ? 7.516 -8.477 -3.210 1.00 14.67 131 ASP A O 1
ATOM 648 N N . PHE A 1 85 ? 8.517 -6.744 -4.243 1.00 14.25 132 PHE A N 1
ATOM 649 C CA . PHE A 1 85 ? 8.360 -5.853 -3.095 1.00 13.62 132 PHE A CA 1
ATOM 650 C C . PHE A 1 85 ? 6.929 -5.313 -2.983 1.00 20.78 132 PHE A C 1
ATOM 651 O O . PHE A 1 85 ? 6.366 -5.257 -1.887 1.00 17.41 132 PHE A O 1
ATOM 659 N N . VAL A 1 86 ? 6.343 -4.928 -4.114 1.00 16.00 133 VAL A N 1
ATOM 660 C CA . VAL A 1 86 ? 4.953 -4.487 -4.127 1.00 20.16 133 VAL A CA 1
ATOM 661 C C . VAL A 1 86 ? 4.072 -5.568 -3.483 1.00 21.35 133 VAL A C 1
ATOM 662 O O . VAL A 1 86 ? 3.263 -5.282 -2.594 1.00 20.28 133 VAL A O 1
ATOM 666 N N . TYR A 1 87 ? 4.255 -6.809 -3.925 1.00 18.38 134 TYR A N 1
ATOM 667 C CA . TYR A 1 87 ? 3.506 -7.942 -3.384 1.00 19.34 134 TYR A CA 1
ATOM 668 C C . TYR A 1 87 ? 3.726 -8.120 -1.883 1.00 16.45 134 TYR A C 1
ATOM 669 O O . TYR A 1 87 ? 2.769 -8.258 -1.117 1.00 16.85 134 TYR A O 1
ATOM 678 N N . ALA A 1 88 ? 4.988 -8.114 -1.469 1.00 15.77 135 ALA A N 1
ATOM 679 C CA . ALA A 1 88 ? 5.342 -8.340 -0.071 1.00 21.24 135 ALA A CA 1
ATOM 680 C C . ALA A 1 88 ? 4.725 -7.298 0.846 1.00 15.73 135 ALA A C 1
ATOM 681 O O . ALA A 1 88 ? 4.174 -7.634 1.891 1.00 13.51 135 ALA A O 1
ATOM 683 N N . TRP A 1 89 ? 4.827 -6.033 0.457 1.00 14.24 136 TRP A N 1
ATOM 684 C CA . TRP A 1 89 ? 4.337 -4.946 1.299 1.00 14.04 136 TRP A CA 1
ATOM 685 C C . TRP A 1 89 ? 2.806 -4.880 1.341 1.00 17.39 136 TRP A C 1
ATOM 686 O O . TRP A 1 89 ? 2.225 -4.638 2.401 1.00 18.54 136 TRP A O 1
ATOM 697 N N . GLN A 1 90 ? 2.159 -5.100 0.198 1.00 14.26 137 GLN A N 1
ATOM 698 C CA . GLN A 1 90 ? 0.699 -5.171 0.155 1.00 13.52 137 GLN A CA 1
ATOM 699 C C . GLN A 1 90 ? 0.219 -6.318 1.061 1.00 16.84 137 GLN A C 1
ATOM 700 O O . GLN A 1 90 ? -0.751 -6.181 1.816 1.00 15.92 137 GLN A O 1
ATOM 706 N N . ARG A 1 91 ? 0.920 -7.444 0.986 1.00 12.85 138 ARG A N 1
ATOM 707 C CA . ARG A 1 91 ? 0.605 -8.620 1.797 1.00 20.55 138 ARG A CA 1
ATOM 708 C C . ARG A 1 91 ? 0.739 -8.315 3.297 1.00 22.39 138 ARG A C 1
ATOM 709 O O . ARG A 1 91 ? -0.123 -8.671 4.101 1.00 20.47 138 ARG A O 1
ATOM 717 N N . LEU A 1 92 ? 1.824 -7.640 3.658 1.00 17.25 139 LEU A N 1
ATOM 718 C CA . LEU A 1 92 ? 2.054 -7.221 5.033 1.00 15.64 139 LEU A CA 1
ATOM 719 C C . LEU A 1 92 ? 0.938 -6.309 5.545 1.00 16.87 139 LEU A C 1
ATOM 720 O O . LEU A 1 92 ? 0.472 -6.452 6.683 1.00 17.55 139 LEU A O 1
ATOM 725 N N . ALA A 1 93 ? 0.518 -5.371 4.700 1.00 14.24 140 ALA A N 1
ATOM 726 C CA . ALA A 1 93 ? -0.507 -4.395 5.060 1.00 18.84 140 ALA A CA 1
ATOM 727 C C . ALA A 1 93 ? -1.901 -5.020 5.169 1.00 16.92 140 ALA A C 1
ATOM 728 O O . ALA A 1 93 ? -2.714 -4.611 5.997 1.00 17.70 140 ALA A O 1
ATOM 730 N N . ASP A 1 94 ? -2.172 -6.008 4.324 1.00 19.49 141 ASP A N 1
ATOM 731 C CA . ASP A 1 94 ? -3.475 -6.679 4.289 1.00 22.18 141 ASP A CA 1
ATOM 732 C C . ASP A 1 94 ? -3.856 -7.307 5.641 1.00 17.05 141 ASP A C 1
ATOM 733 O O . ASP A 1 94 ? -3.191 -8.223 6.101 1.00 17.25 141 ASP A O 1
ATOM 738 N N . PRO A 1 95 ? -4.943 -6.828 6.276 1.00 15.53 142 PRO A N 1
ATOM 739 C CA . PRO A 1 95 ? -5.279 -7.393 7.594 1.00 19.73 142 PRO A CA 1
ATOM 740 C C . PRO A 1 95 ? -5.657 -8.875 7.514 1.00 19.28 142 PRO A C 1
ATOM 741 O O . PRO A 1 95 ? -5.615 -9.578 8.523 1.00 18.36 142 PRO A O 1
ATOM 745 N N . LYS A 1 96 ? -6.013 -9.349 6.325 1.00 15.60 143 LYS A N 1
ATOM 746 C CA . LYS A 1 96 ? -6.318 -10.768 6.166 1.00 19.92 143 LYS A CA 1
ATOM 747 C C . LYS A 1 96 ? -5.074 -11.631 6.351 1.00 21.86 143 LYS A C 1
ATOM 748 O O . LYS A 1 96 ? -5.177 -12.811 6.683 1.00 20.11 143 LYS A O 1
ATOM 754 N N . THR A 1 97 ? -3.902 -11.030 6.163 1.00 19.30 144 THR A N 1
ATOM 755 C CA . THR A 1 97 ? -2.638 -11.720 6.420 1.00 16.87 144 THR A CA 1
ATOM 756 C C . THR A 1 97 ? -2.425 -11.965 7.916 1.00 18.84 144 THR A C 1
ATOM 757 O O . THR A 1 97 ? -1.795 -12.947 8.311 1.00 21.07 144 THR A O 1
ATOM 761 N N . GLY A 1 98 ? -2.931 -11.058 8.747 1.00 15.79 145 GLY A N 1
ATOM 762 C CA . GLY A 1 98 ? -2.798 -11.194 10.189 1.00 21.93 145 GLY A CA 1
ATOM 763 C C . GLY A 1 98 ? -1.404 -10.921 10.741 1.00 22.65 145 GLY A C 1
ATOM 764 O O . GLY A 1 98 ? -1.024 -11.480 11.771 1.00 23.58 145 GLY A O 1
ATOM 765 N N . SER A 1 99 ? -0.632 -10.070 10.067 1.00 13.85 146 SER A N 1
ATOM 766 C CA . SER A 1 99 ? 0.688 -9.689 10.591 1.00 16.28 146 SER A CA 1
ATOM 767 C C . SER A 1 99 ? 0.576 -8.923 11.907 1.00 19.51 146 SER A C 1
ATOM 768 O O . SER A 1 99 ? -0.271 -8.041 12.051 1.00 15.49 146 SER A O 1
ATOM 771 N N . LYS A 1 100 ? 1.449 -9.249 12.852 1.00 15.17 147 LYS A N 1
ATOM 772 C CA . LYS A 1 100 ? 1.573 -8.465 14.077 1.00 20.78 147 LYS A CA 1
ATOM 773 C C . LYS A 1 100 ? 2.592 -7.337 13.924 1.00 18.98 147 LYS A C 1
ATOM 774 O O . LYS A 1 100 ? 2.877 -6.619 14.883 1.00 17.29 147 LYS A O 1
ATOM 780 N N . TYR A 1 101 ? 3.149 -7.180 12.725 1.00 13.71 148 TYR A N 1
ATOM 781 C CA . TYR A 1 101 ? 4.178 -6.163 12.520 1.00 16.51 148 TYR A CA 1
ATOM 782 C C . TYR A 1 101 ? 3.856 -5.179 11.411 1.00 13.31 148 TYR A C 1
ATOM 783 O O . TYR A 1 101 ? 4.726 -4.825 10.622 1.00 22.24 148 TYR A O 1
ATOM 792 N N . THR A 1 102 ? 2.612 -4.715 11.365 1.00 15.27 149 THR A N 1
ATOM 793 C CA . THR A 1 102 ? 2.221 -3.725 10.363 1.00 19.30 149 THR A CA 1
ATOM 794 C C . THR A 1 102 ? 2.857 -2.350 10.607 1.00 19.96 149 THR A C 1
ATOM 795 O O . THR A 1 102 ? 2.796 -1.470 9.752 1.00 16.38 149 THR A O 1
ATOM 799 N N . ILE A 1 103 ? 3.470 -2.165 11.773 1.00 23.22 150 ILE A N 1
ATOM 800 C CA . ILE A 1 103 ? 4.031 -0.860 12.129 1.00 18.64 150 ILE A CA 1
ATOM 801 C C . ILE A 1 103 ? 5.039 -0.333 11.101 1.00 19.30 150 ILE A C 1
ATOM 802 O O . ILE A 1 103 ? 5.074 0.866 10.827 1.00 19.64 150 ILE A O 1
ATOM 807 N N . LEU A 1 104 ? 5.852 -1.219 10.529 1.00 9.10 151 LEU A N 1
ATOM 808 C CA . LEU A 1 104 ? 6.882 -0.780 9.585 1.00 16.45 151 LEU A CA 1
ATOM 809 C C . LEU A 1 104 ? 6.322 -0.267 8.258 1.00 20.03 151 LEU A C 1
ATOM 810 O O . LEU A 1 104 ? 6.884 0.647 7.658 1.00 26.65 151 LEU A O 1
ATOM 815 N N . VAL A 1 105 ? 5.216 -0.846 7.804 1.00 17.54 152 VAL A N 1
ATOM 816 C CA . VAL A 1 105 ? 4.624 -0.416 6.544 1.00 25.12 152 VAL A CA 1
ATOM 817 C C . VAL A 1 105 ? 3.669 0.753 6.781 1.00 20.63 152 VAL A C 1
ATOM 818 O O . VAL A 1 105 ? 3.182 1.385 5.847 1.00 20.05 152 VAL A O 1
ATOM 822 N N . GLU A 1 106 ? 3.435 1.061 8.048 1.00 19.73 153 GLU A N 1
ATOM 823 C CA . GLU A 1 106 ? 2.468 2.087 8.414 1.00 26.75 153 GLU A CA 1
ATOM 824 C C . GLU A 1 106 ? 2.844 3.476 7.892 1.00 24.74 153 GLU A C 1
ATOM 825 O O . GLU A 1 106 ? 1.969 4.323 7.700 1.00 24.57 153 GLU A O 1
ATOM 831 N N . PHE A 1 107 ? 4.133 3.714 7.657 1.00 28.86 154 PHE A N 1
ATOM 832 C CA . PHE A 1 107 ? 4.570 5.017 7.148 1.00 37.79 154 PHE A CA 1
ATOM 833 C C . PHE A 1 107 ? 4.194 5.187 5.676 1.00 36.45 154 PHE A C 1
ATOM 834 O O . PHE A 1 107 ? 4.148 6.306 5.161 1.00 37.15 154 PHE A O 1
ATOM 842 N N . VAL A 1 108 ? 3.933 4.073 4.998 1.00 27.50 155 VAL A N 1
ATOM 843 C CA . VAL A 1 108 ? 3.613 4.118 3.577 1.00 23.94 155 VAL A CA 1
ATOM 844 C C . VAL A 1 108 ? 2.198 4.637 3.318 1.00 28.11 155 VAL A C 1
ATOM 845 O O . VAL A 1 108 ? 1.271 4.377 4.088 1.00 22.63 155 VAL A O 1
ATOM 849 N N . LYS A 1 109 ? 2.054 5.377 2.222 1.00 26.00 156 LYS A N 1
ATOM 850 C CA . LYS A 1 109 ? 0.809 6.046 1.881 1.00 28.08 156 LYS A CA 1
ATOM 851 C C . LYS A 1 109 ? -0.362 5.072 1.821 1.00 20.94 156 LYS A C 1
ATOM 852 O O . LYS A 1 109 ? -0.292 4.035 1.153 1.00 22.41 156 LYS A O 1
ATOM 858 N N . ASN A 1 110 ? -1.418 5.403 2.556 1.00 19.30 157 ASN A N 1
ATOM 859 C CA . ASN A 1 110 ? -2.634 4.600 2.606 1.00 21.25 157 ASN A CA 1
ATOM 860 C C . ASN A 1 110 ? -2.572 3.365 3.508 1.00 22.13 157 ASN A C 1
ATOM 861 O O . ASN A 1 110 ? -3.582 2.699 3.712 1.00 24.68 157 ASN A O 1
ATOM 866 N N . ALA A 1 111 ? -1.395 3.057 4.042 1.00 20.94 158 ALA A N 1
ATOM 867 C CA . ALA A 1 111 ? -1.241 1.852 4.867 1.00 20.64 158 ALA A CA 1
ATOM 868 C C . ALA A 1 111 ? -2.245 1.775 6.029 1.00 25.48 158 ALA A C 1
ATOM 869 O O . ALA A 1 111 ? -2.851 0.723 6.263 1.00 21.15 158 ALA A O 1
ATOM 871 N N . SER A 1 112 ? -2.416 2.881 6.751 1.00 22.92 159 SER A N 1
ATOM 872 C CA . SER A 1 112 ? -3.358 2.925 7.875 1.00 33.26 159 SER A CA 1
ATOM 873 C C . SER A 1 112 ? -4.765 2.480 7.476 1.00 29.10 159 SER A C 1
ATOM 874 O O . SER A 1 112 ? -5.370 1.620 8.125 1.00 22.33 159 SER A O 1
ATOM 877 N N . ALA A 1 113 ? -5.285 3.082 6.411 1.00 24.66 160 ALA A N 1
ATOM 878 C CA . ALA A 1 113 ? -6.617 2.761 5.927 1.00 26.44 160 ALA A CA 1
ATOM 879 C C . ALA A 1 113 ? -6.717 1.284 5.541 1.00 23.19 160 ALA A C 1
ATOM 880 O O . ALA A 1 113 ? -7.719 0.623 5.812 1.00 29.25 160 ALA A O 1
ATOM 882 N N . ILE A 1 114 ? -5.672 0.769 4.910 1.00 21.25 161 ILE A N 1
ATOM 883 C CA . ILE A 1 114 ? -5.650 -0.627 4.494 1.00 20.75 161 ILE A CA 1
ATOM 884 C C . ILE A 1 114 ? -5.656 -1.576 5.699 1.00 21.05 161 ILE A C 1
ATOM 885 O O . ILE A 1 114 ? -6.438 -2.520 5.759 1.00 22.33 161 ILE A O 1
ATOM 890 N N . ILE A 1 115 ? -4.766 -1.317 6.650 1.00 22.00 162 ILE A N 1
ATOM 891 C CA . ILE A 1 115 ? -4.701 -2.079 7.893 1.00 23.66 162 ILE A CA 1
ATOM 892 C C . ILE A 1 115 ? -6.060 -2.087 8.594 1.00 27.95 162 ILE A C 1
ATOM 893 O O . ILE A 1 115 ? -6.469 -3.094 9.172 1.00 30.17 162 ILE A O 1
ATOM 898 N N . ALA A 1 116 ? -6.758 -0.957 8.530 1.00 24.30 163 ALA A N 1
ATOM 899 C CA . ALA A 1 116 ? -8.072 -0.830 9.145 1.00 25.22 163 ALA A CA 1
ATOM 900 C C . ALA A 1 116 ? -9.166 -1.487 8.300 1.00 27.64 163 ALA A C 1
ATOM 901 O O . ALA A 1 116 ? -10.317 -1.590 8.725 1.00 32.02 163 ALA A O 1
ATOM 903 N N . GLY A 1 117 ? -8.810 -1.921 7.095 1.00 29.16 164 GLY A N 1
ATOM 904 C CA . GLY A 1 117 ? -9.771 -2.568 6.217 1.00 25.64 164 GLY A CA 1
ATOM 905 C C . GLY A 1 117 ? -10.681 -1.606 5.473 1.00 27.77 164 GLY A C 1
ATOM 906 O O . GLY A 1 117 ? -11.710 -2.012 4.932 1.00 31.12 164 GLY A O 1
ATOM 907 N N . LYS A 1 118 ? -10.306 -0.330 5.428 1.00 31.19 165 LYS A N 1
ATOM 908 C CA . LYS A 1 118 ? -11.127 0.676 4.747 1.00 33.19 165 LYS A CA 1
ATOM 909 C C . LYS A 1 118 ? -10.788 0.787 3.262 1.00 35.13 165 LYS A C 1
ATOM 910 O O . LYS A 1 118 ? -11.609 1.233 2.463 1.00 37.32 165 LYS A O 1
ATOM 916 N N . GLN A 1 119 ? -9.577 0.378 2.896 1.00 34.27 166 GLN A N 1
ATOM 917 C CA . GLN A 1 119 ? -9.153 0.389 1.497 1.00 31.79 166 GLN A CA 1
ATOM 918 C C . GLN A 1 119 ? -8.470 -0.922 1.139 1.00 29.17 166 GLN A C 1
ATOM 919 O O . GLN A 1 119 ? -7.899 -1.580 2.002 1.00 25.44 166 GLN A O 1
ATOM 925 N N . PRO A 1 120 ? -8.535 -1.311 -0.142 1.00 33.22 167 PRO A N 1
ATOM 926 C CA . PRO A 1 120 ? -7.891 -2.551 -0.580 1.00 28.58 167 PRO A CA 1
ATOM 927 C C . PRO A 1 120 ? -6.371 -2.407 -0.578 1.00 26.74 167 PRO A C 1
ATOM 928 O O . PRO A 1 120 ? -5.862 -1.308 -0.786 1.00 24.27 167 PRO A O 1
ATOM 932 N N . PRO A 1 121 ? -5.652 -3.511 -0.335 1.00 25.89 168 PRO A N 1
ATOM 933 C CA . PRO A 1 121 ? -4.182 -3.525 -0.298 1.00 20.92 168 PRO A CA 1
ATOM 934 C C . PRO A 1 121 ? -3.549 -2.924 -1.564 1.00 23.83 168 PRO A C 1
ATOM 935 O O . PRO A 1 121 ? -2.461 -2.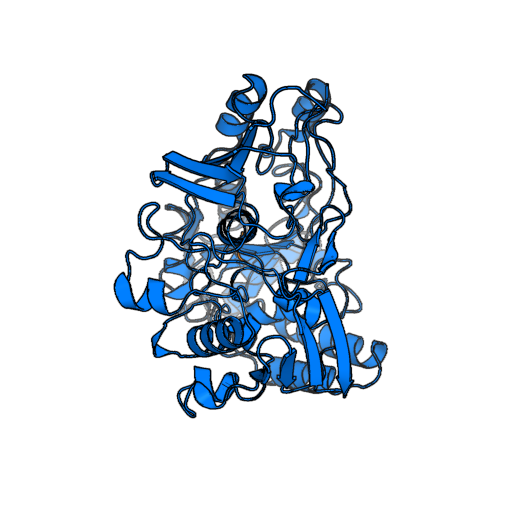352 -1.494 1.00 25.06 168 PRO A O 1
ATOM 939 N N . GLY A 1 122 ? -4.227 -3.038 -2.701 1.00 25.84 169 GLY A N 1
ATOM 940 C CA . GLY A 1 122 ? -3.717 -2.466 -3.936 1.00 29.43 169 GLY A CA 1
ATOM 941 C C . GLY A 1 122 ? -3.491 -0.962 -3.884 1.00 27.98 169 GLY A C 1
ATOM 942 O O . GLY A 1 122 ? -2.758 -0.410 -4.711 1.00 25.33 169 GLY A O 1
ATOM 943 N N . ASP A 1 123 ? -4.113 -0.296 -2.911 1.00 25.98 170 ASP A N 1
ATOM 944 C CA . ASP A 1 123 ? -3.982 1.157 -2.765 1.00 23.03 170 ASP A CA 1
ATOM 945 C C . ASP A 1 123 ? -2.683 1.601 -2.081 1.00 21.62 170 ASP A C 1
ATOM 946 O O . ASP A 1 123 ? -2.391 2.797 -2.015 1.00 24.28 170 ASP A O 1
ATOM 951 N N . LEU A 1 124 ? -1.911 0.648 -1.567 1.00 19.83 171 LEU A N 1
ATOM 952 C CA . LEU A 1 124 ? -0.678 0.976 -0.847 1.00 19.98 171 LEU A CA 1
ATOM 953 C C . LEU A 1 124 ? 0.291 1.798 -1.704 1.00 24.61 171 LEU A C 1
ATOM 954 O O . LEU A 1 124 ? 0.500 1.507 -2.887 1.00 20.19 171 LEU A O 1
ATOM 959 N N . GLY A 1 125 ? 0.902 2.807 -1.093 1.00 22.15 172 GLY A N 1
ATOM 960 C CA . GLY A 1 125 ? 1.809 3.690 -1.807 1.00 26.35 172 GLY A CA 1
ATOM 961 C C . GLY A 1 125 ? 3.179 3.125 -2.156 1.00 26.80 172 GLY A C 1
ATOM 962 O O . GLY A 1 125 ? 4.190 3.801 -1.974 1.00 20.97 172 GLY A O 1
ATOM 963 N N . ILE A 1 126 ? 3.229 1.889 -2.646 1.00 15.76 173 ILE A N 1
ATOM 964 C CA . ILE A 1 126 ? 4.450 1.384 -3.260 1.00 17.76 173 ILE A CA 1
ATOM 965 C C . ILE A 1 126 ? 4.170 0.956 -4.697 1.00 24.02 173 ILE A C 1
ATOM 966 O O . ILE A 1 126 ? 3.211 0.231 -4.960 1.00 25.64 173 ILE A O 1
ATOM 971 N N . ARG A 1 127 ? 5.015 1.401 -5.621 1.00 20.63 174 ARG A N 1
ATOM 972 C CA . ARG A 1 127 ? 4.760 1.188 -7.044 1.00 22.29 174 ARG A CA 1
ATOM 973 C C . ARG A 1 127 ? 6.001 0.722 -7.810 1.00 22.19 174 ARG A C 1
ATOM 974 O O . ARG A 1 127 ? 7.106 1.232 -7.603 1.00 17.68 174 ARG A O 1
ATOM 982 N N . ALA A 1 128 ? 5.809 -0.250 -8.696 1.00 20.69 175 ALA A N 1
ATOM 983 C CA . ALA A 1 128 ? 6.870 -0.648 -9.615 1.00 25.87 175 ALA A CA 1
ATOM 984 C C . ALA A 1 128 ? 6.804 0.189 -10.897 1.00 29.33 175 ALA A C 1
ATOM 985 O O . ALA A 1 128 ? 5.990 -0.077 -11.784 1.00 25.92 175 ALA A O 1
ATOM 987 N N . ILE A 1 129 ? 7.650 1.211 -10.985 1.00 28.75 176 ILE A N 1
ATOM 988 C CA . ILE A 1 129 ? 7.717 2.035 -12.194 1.00 32.41 176 ILE A CA 1
ATOM 989 C C . ILE A 1 129 ? 8.183 1.181 -13.368 1.00 32.83 176 ILE A C 1
ATOM 990 O O . ILE A 1 129 ? 7.715 1.332 -14.499 1.00 30.68 176 ILE A O 1
ATOM 995 N N . ASP A 1 130 ? 9.129 0.297 -13.080 1.00 29.28 177 ASP A N 1
ATOM 996 C CA . ASP A 1 130 ? 9.541 -0.758 -13.996 1.00 24.68 177 ASP A CA 1
ATOM 997 C C . ASP A 1 130 ? 10.171 -1.839 -13.129 1.00 25.65 177 ASP A C 1
ATOM 998 O O . ASP A 1 130 ? 10.292 -1.658 -11.914 1.00 25.96 177 ASP A O 1
ATOM 1003 N N . PRO A 1 131 ? 10.561 -2.968 -13.731 1.00 26.92 178 PRO A N 1
ATOM 1004 C CA . PRO A 1 131 ? 11.010 -4.109 -12.918 1.00 29.52 178 PRO A CA 1
ATOM 1005 C C . PRO A 1 131 ? 12.178 -3.795 -11.975 1.00 29.41 178 PRO A C 1
ATOM 1006 O O . PRO A 1 131 ? 12.418 -4.568 -11.042 1.00 21.44 178 PRO A O 1
ATOM 1010 N N . TYR A 1 132 ? 12.890 -2.693 -12.207 1.00 24.50 179 TYR A N 1
ATOM 1011 C CA . TYR A 1 132 ? 14.074 -2.384 -11.411 1.00 20.14 179 TYR A CA 1
ATOM 1012 C C . TYR A 1 132 ? 14.002 -1.014 -10.759 1.00 21.07 179 TYR A C 1
ATOM 1013 O O . TYR A 1 132 ? 15.017 -0.468 -10.317 1.00 20.41 179 TYR A O 1
ATOM 1022 N N . THR A 1 133 ? 12.800 -0.455 -10.705 1.00 18.79 180 THR A N 1
ATOM 1023 C CA . THR A 1 133 ? 12.614 0.870 -10.136 1.00 22.45 180 THR A CA 1
ATOM 1024 C C . THR A 1 133 ? 11.394 0.880 -9.221 1.00 23.92 180 THR A C 1
ATOM 1025 O O . THR A 1 133 ? 10.272 0.623 -9.668 1.00 23.52 180 THR A O 1
ATOM 1029 N N . ILE A 1 134 ? 11.619 1.169 -7.942 1.00 20.05 181 ILE A N 1
ATOM 1030 C CA . ILE A 1 134 ? 10.530 1.236 -6.969 1.00 18.31 181 ILE A CA 1
ATOM 1031 C C . ILE A 1 134 ? 10.261 2.660 -6.490 1.00 21.59 181 ILE A C 1
ATOM 1032 O O . ILE A 1 134 ? 11.181 3.399 -6.152 1.00 26.48 181 ILE A O 1
ATOM 1037 N N . GLU A 1 135 ? 8.988 3.036 -6.465 1.00 23.57 182 GLU A N 1
ATOM 1038 C CA . GLU A 1 135 ? 8.585 4.312 -5.894 1.00 22.05 182 GLU A CA 1
ATOM 1039 C C . GLU A 1 135 ? 7.771 4.080 -4.618 1.00 24.36 182 GLU A C 1
ATOM 1040 O O . GLU A 1 135 ? 6.777 3.357 -4.633 1.00 22.98 182 GLU A O 1
ATOM 1046 N N . VAL A 1 136 ? 8.200 4.691 -3.519 1.00 24.20 183 VAL A N 1
ATOM 1047 C CA . VAL A 1 136 ? 7.436 4.639 -2.275 1.00 24.15 183 VAL A CA 1
ATOM 1048 C C . VAL A 1 136 ? 6.955 6.027 -1.856 1.00 23.94 183 VAL A C 1
ATOM 1049 O O . VAL A 1 136 ? 7.755 6.956 -1.696 1.00 26.32 183 VAL A O 1
ATOM 1053 N N . LYS A 1 137 ? 5.642 6.163 -1.705 1.00 21.45 184 LYS A N 1
ATOM 1054 C CA . LYS A 1 137 ? 5.040 7.380 -1.173 1.00 27.22 184 LYS A CA 1
ATOM 1055 C C . LYS A 1 137 ? 4.754 7.168 0.307 1.00 30.86 184 LYS A C 1
ATOM 1056 O O . LYS A 1 137 ? 4.186 6.145 0.680 1.00 36.07 184 LYS A O 1
ATOM 1062 N N . THR A 1 138 ? 5.143 8.126 1.143 1.00 29.73 185 THR A N 1
ATOM 1063 C CA . THR A 1 138 ? 4.889 8.045 2.579 1.00 28.19 185 THR A CA 1
ATOM 1064 C C . THR A 1 138 ? 3.825 9.054 2.990 1.00 32.18 185 THR A C 1
ATOM 1065 O O . THR A 1 138 ? 3.651 10.077 2.327 1.00 33.10 185 THR A O 1
ATOM 1069 N N . GLU A 1 139 ? 3.123 8.762 4.085 1.00 29.76 186 GLU A N 1
ATOM 1070 C CA . GLU A 1 139 ? 2.051 9.631 4.585 1.00 32.01 186 GLU A CA 1
ATOM 1071 C C . GLU A 1 139 ? 2.581 10.997 4.995 1.00 25.31 186 GLU A C 1
ATOM 1072 O O . GLU A 1 139 ? 1.932 12.012 4.781 1.00 32.44 186 GLU A O 1
ATOM 1078 N N . VAL A 1 140 ? 3.755 11.004 5.614 1.00 25.49 187 VAL A N 1
ATOM 1079 C CA . VAL A 1 140 ? 4.425 12.231 6.017 1.00 32.02 187 VAL A CA 1
ATOM 1080 C C . VAL A 1 140 ? 5.895 12.074 5.662 1.00 30.56 187 VAL A C 1
ATOM 1081 O O . VAL A 1 140 ? 6.351 10.967 5.406 1.00 24.37 187 VAL A O 1
ATOM 1085 N N . PRO A 1 141 ? 6.645 13.181 5.637 1.00 29.55 188 PRO A N 1
ATOM 1086 C CA . PRO A 1 141 ? 8.061 13.027 5.288 1.00 31.10 188 PRO A CA 1
ATOM 1087 C C . PRO A 1 141 ? 8.842 12.228 6.334 1.00 31.00 188 PRO A C 1
ATOM 1088 O O . PRO A 1 141 ? 8.683 12.442 7.539 1.00 28.06 188 PRO A O 1
ATOM 1092 N N . VAL A 1 142 ? 9.670 11.303 5.854 1.00 25.96 189 VAL A N 1
ATOM 1093 C CA . VAL A 1 142 ? 10.489 10.452 6.710 1.00 24.64 189 VAL A CA 1
ATOM 1094 C C . VAL A 1 142 ? 11.917 10.459 6.172 1.00 22.52 189 VAL A C 1
ATOM 1095 O O . VAL A 1 142 ? 12.204 9.847 5.144 1.00 24.74 189 VAL A O 1
ATOM 1099 N N . SER A 1 143 ? 12.814 11.142 6.869 1.00 25.46 190 SER A N 1
ATOM 1100 C CA . SER A 1 143 ? 14.147 11.398 6.329 1.00 25.09 190 SER A CA 1
ATOM 1101 C C . SER A 1 143 ? 15.030 10.151 6.345 1.00 25.67 190 SER A C 1
ATOM 1102 O O . SER A 1 143 ? 16.021 10.078 5.627 1.00 19.97 190 SER A O 1
ATOM 1105 N N . TYR A 1 144 ? 14.664 9.181 7.177 1.00 20.00 191 TYR A N 1
ATOM 1106 C CA . TYR A 1 144 ? 15.478 7.997 7.399 1.00 17.89 191 TYR A CA 1
ATOM 1107 C C . TYR A 1 144 ? 14.805 6.740 6.841 1.00 17.90 191 TYR A C 1
ATOM 1108 O O . TYR A 1 144 ? 15.158 5.615 7.207 1.00 16.42 191 TYR A O 1
ATOM 1117 N N . PHE A 1 145 ? 13.842 6.928 5.947 1.00 20.50 192 PHE A N 1
ATOM 1118 C CA . PHE A 1 145 ? 13.046 5.801 5.488 1.00 17.19 192 PHE A CA 1
ATOM 1119 C C . PHE A 1 145 ? 13.863 4.575 5.066 1.00 19.09 192 PHE A C 1
ATOM 1120 O O . PHE A 1 145 ? 13.451 3.444 5.313 1.00 17.48 192 PHE A O 1
ATOM 1128 N N . PRO A 1 146 ? 15.024 4.784 4.427 1.00 16.71 193 PRO A N 1
ATOM 1129 C CA . PRO A 1 146 ? 15.747 3.580 4.000 1.00 11.19 193 PRO A CA 1
ATOM 1130 C C . PRO A 1 146 ? 16.141 2.637 5.149 1.00 17.10 193 PRO A C 1
ATOM 1131 O O . PRO A 1 146 ? 16.225 1.433 4.912 1.00 14.28 193 PRO A O 1
ATOM 1135 N N . GLU A 1 147 ? 16.365 3.161 6.354 1.00 20.82 194 GLU A N 1
ATOM 1136 C C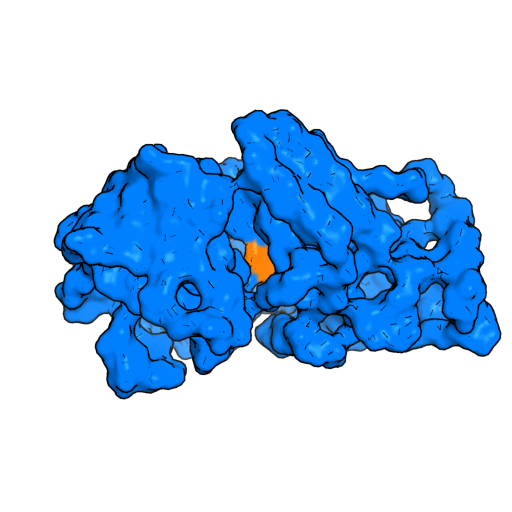A . GLU A 1 147 ? 16.662 2.314 7.515 1.00 20.49 194 GLU A CA 1
ATOM 1137 C C . GLU A 1 147 ? 15.591 1.258 7.757 1.00 17.60 194 GLU A C 1
ATOM 1138 O O . GLU A 1 147 ? 15.903 0.115 8.105 1.00 13.48 194 GLU A O 1
ATOM 1144 N N . LEU A 1 148 ? 14.328 1.653 7.600 1.00 14.82 195 LEU A N 1
ATOM 1145 C CA . LEU A 1 148 ? 13.214 0.746 7.842 1.00 17.38 195 LEU A CA 1
ATOM 1146 C C . LEU A 1 148 ? 13.229 -0.448 6.892 1.00 16.26 195 LEU A C 1
ATOM 1147 O O . LEU A 1 148 ? 12.898 -1.567 7.290 1.00 15.82 195 LEU A O 1
ATOM 1152 N N . THR A 1 149 ? 13.601 -0.198 5.636 1.00 12.56 196 THR A N 1
ATOM 1153 C CA . THR A 1 149 ? 13.576 -1.222 4.596 1.00 8.78 196 THR A CA 1
ATOM 1154 C C . THR A 1 149 ? 14.649 -2.290 4.818 1.00 11.56 196 THR A C 1
ATOM 1155 O O . THR A 1 149 ? 14.670 -3.305 4.124 1.00 15.14 196 THR A O 1
ATOM 1159 N N . ALA A 1 150 ? 15.542 -2.066 5.779 1.00 14.72 197 ALA A N 1
ATOM 1160 C CA . ALA A 1 150 ? 16.565 -3.060 6.104 1.00 13.87 197 ALA A CA 1
ATOM 1161 C C . ALA A 1 150 ? 16.081 -4.128 7.099 1.00 15.33 197 ALA A C 1
ATOM 1162 O O . ALA A 1 150 ? 16.794 -5.092 7.373 1.00 13.22 197 ALA A O 1
ATOM 1164 N N . MET A 1 151 ? 14.874 -3.974 7.637 1.00 11.65 198 MET A N 1
ATOM 1165 C CA A MET A 1 151 ? 14.327 -4.919 8.615 0.67 10.80 198 MET A CA 1
ATOM 1166 C CA B MET A 1 151 ? 14.404 -4.972 8.592 0.33 11.10 198 MET A CA 1
ATOM 1167 C C . MET A 1 151 ? 13.595 -6.091 7.950 1.00 11.14 198 MET A C 1
ATOM 1168 O O . MET A 1 151 ? 13.108 -5.969 6.828 1.00 16.06 198 MET A O 1
ATOM 1177 N N . ALA A 1 152 ? 13.473 -7.200 8.671 1.00 9.41 199 ALA A N 1
ATOM 1178 C CA . ALA A 1 152 ? 12.921 -8.424 8.091 1.00 14.22 199 ALA A CA 1
ATOM 1179 C C . ALA A 1 152 ? 11.507 -8.321 7.515 1.00 12.42 199 ALA A C 1
ATOM 1180 O O . ALA A 1 152 ? 11.234 -8.881 6.455 1.00 14.06 199 ALA A O 1
ATOM 1182 N N . PRO A 1 153 ? 10.601 -7.605 8.198 1.00 10.14 200 PRO A N 1
ATOM 1183 C CA . PRO A 1 153 ? 9.241 -7.636 7.654 1.00 12.02 200 PRO A CA 1
ATOM 1184 C C . PRO A 1 153 ? 9.098 -6.888 6.323 1.00 14.28 200 PRO A C 1
ATOM 1185 O O . PRO A 1 153 ? 8.078 -7.073 5.661 1.00 11.90 200 PRO A O 1
ATOM 1189 N N . LEU A 1 154 ? 10.077 -6.074 5.931 1.00 13.76 201 LEU A N 1
ATOM 1190 C CA . LEU A 1 154 ? 9.994 -5.407 4.625 1.00 13.52 201 LEU A CA 1
ATOM 1191 C C . LEU A 1 154 ? 10.805 -6.103 3.522 1.00 14.20 201 LEU A C 1
ATOM 1192 O O . LEU A 1 154 ? 10.873 -5.611 2.389 1.00 14.40 201 LEU A O 1
ATOM 1197 N N . THR A 1 155 ? 11.402 -7.250 3.840 1.00 11.11 202 THR A N 1
ATOM 1198 C CA . THR A 1 155 ? 12.032 -8.063 2.799 1.00 14.98 202 THR A CA 1
ATOM 1199 C C . THR A 1 155 ? 10.996 -8.609 1.807 1.00 16.24 202 THR A C 1
ATOM 1200 O O . THR A 1 155 ? 9.807 -8.723 2.130 1.00 13.89 202 THR A O 1
ATOM 1204 N N . PRO A 1 156 ? 11.446 -8.950 0.590 1.00 13.28 203 PRO A N 1
ATOM 1205 C CA . PRO A 1 156 ? 10.490 -9.420 -0.417 1.00 13.91 203 PRO A CA 1
ATOM 1206 C C . PRO A 1 156 ? 10.094 -10.861 -0.154 1.00 15.24 203 PRO A C 1
ATOM 1207 O O . PRO A 1 156 ? 10.805 -11.585 0.546 1.00 12.17 203 PRO A O 1
ATOM 1211 N N . VAL A 1 157 ? 8.944 -11.246 -0.694 1.00 15.93 204 VAL A N 1
ATOM 1212 C CA A VAL A 1 157 ? 8.484 -12.624 -0.612 0.32 15.31 204 VAL A CA 1
ATOM 1213 C CA B VAL A 1 157 ? 8.443 -12.609 -0.603 0.68 14.54 204 VAL A CA 1
ATOM 1214 C C . VAL A 1 157 ? 8.056 -13.121 -1.987 1.00 19.98 204 VAL A C 1
ATOM 1215 O O . VAL A 1 157 ? 7.551 -12.361 -2.809 1.00 20.40 204 VAL A O 1
ATOM 1222 N N . ASN A 1 158 ? 8.288 -14.405 -2.232 1.00 16.37 205 ASN A N 1
ATOM 1223 C CA . ASN A 1 158 ? 8.032 -15.013 -3.532 1.00 20.84 205 ASN A CA 1
ATOM 1224 C C . ASN A 1 158 ? 6.588 -15.485 -3.663 1.00 23.27 205 ASN A C 1
ATOM 1225 O O . ASN A 1 158 ? 6.205 -16.517 -3.110 1.00 22.36 205 ASN A O 1
ATOM 1230 N N . LYS A 1 159 ? 5.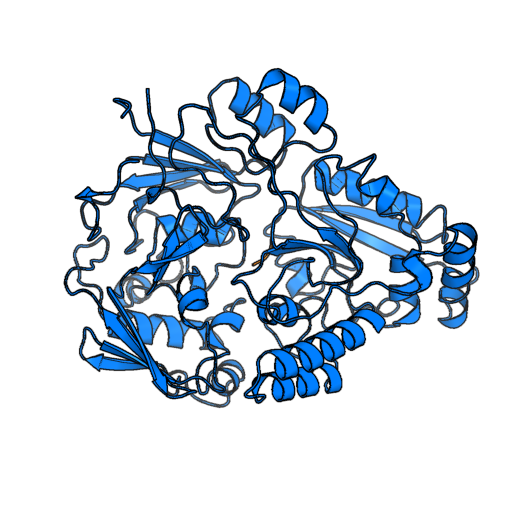792 -14.715 -4.397 1.00 25.66 206 LYS A N 1
ATOM 1231 C CA . LYS A 1 159 ? 4.359 -14.972 -4.533 1.00 28.91 206 LYS A CA 1
ATOM 1232 C C . LYS A 1 159 ? 4.045 -16.421 -4.926 1.00 26.56 206 LYS A C 1
ATOM 1233 O O . LYS A 1 159 ? 3.156 -17.052 -4.354 1.00 27.70 206 LYS A O 1
ATOM 1239 N N . ASP A 1 160 ? 4.772 -16.944 -5.907 1.00 23.36 207 ASP A N 1
ATOM 1240 C CA . ASP A 1 160 ? 4.525 -18.299 -6.377 1.00 23.26 207 ASP A CA 1
ATOM 1241 C C . ASP A 1 160 ? 4.720 -19.318 -5.259 1.00 30.43 207 ASP A C 1
ATOM 1242 O O . ASP A 1 160 ? 3.923 -20.249 -5.105 1.00 26.59 207 ASP A O 1
ATOM 1247 N N . ALA A 1 161 ? 5.783 -19.141 -4.480 1.00 27.65 208 ALA A N 1
ATOM 1248 C CA . ALA A 1 161 ? 6.094 -20.078 -3.409 1.00 28.09 208 ALA A CA 1
ATOM 1249 C C . ALA A 1 161 ? 4.996 -20.084 -2.349 1.00 28.37 208 ALA A C 1
ATOM 1250 O O . ALA A 1 161 ? 4.578 -21.145 -1.877 1.00 26.18 208 ALA A O 1
ATOM 1252 N N . VAL A 1 162 ? 4.528 -18.896 -1.981 1.00 25.87 209 VAL A N 1
ATOM 1253 C CA . VAL A 1 162 ? 3.459 -18.775 -1.000 1.00 23.07 209 VAL A CA 1
ATOM 1254 C C . VAL A 1 162 ? 2.170 -19.363 -1.552 1.00 26.47 209 VAL A C 1
ATOM 1255 O O . VAL A 1 162 ? 1.411 -20.018 -0.838 1.00 29.66 209 VAL A O 1
ATOM 1259 N N . ALA A 1 163 ? 1.935 -19.136 -2.838 1.00 33.15 210 ALA A N 1
ATOM 1260 C CA . ALA A 1 163 ? 0.725 -19.617 -3.485 1.00 41.22 210 ALA A CA 1
ATOM 1261 C C . ALA A 1 163 ? 0.721 -21.137 -3.526 1.00 42.99 210 ALA A C 1
ATOM 1262 O O . ALA A 1 163 ? -0.293 -21.774 -3.233 1.00 41.40 210 ALA A O 1
ATOM 1264 N N . LYS A 1 164 ? 1.864 -21.714 -3.880 1.00 37.71 211 LYS A N 1
ATOM 1265 C CA . LYS A 1 164 ? 1.968 -23.161 -4.032 1.00 37.53 211 LYS A CA 1
ATOM 1266 C C . LYS A 1 164 ? 1.925 -23.909 -2.700 1.00 37.23 211 LYS A C 1
ATOM 1267 O O . LYS A 1 164 ? 1.342 -24.989 -2.621 1.00 41.06 211 LYS A O 1
ATOM 1273 N N . PHE A 1 165 ? 2.528 -23.343 -1.655 1.00 30.38 212 PHE A N 1
ATOM 1274 C CA . PHE A 1 165 ? 2.737 -24.102 -0.418 1.00 26.46 212 PHE A CA 1
ATOM 1275 C C . PHE A 1 165 ? 1.948 -23.650 0.812 1.00 25.69 212 PHE A C 1
ATOM 1276 O O . PHE A 1 165 ? 1.917 -24.356 1.817 1.00 26.17 212 PHE A O 1
ATOM 1284 N N . GLY A 1 166 ? 1.321 -22.482 0.753 1.00 31.39 213 GLY A N 1
ATOM 1285 C CA . GLY A 1 166 ? 0.566 -21.998 1.900 1.00 26.18 213 GLY A CA 1
ATOM 1286 C C . GLY A 1 166 ? 1.391 -21.878 3.177 1.00 29.07 213 GLY A C 1
ATOM 1287 O O . GLY A 1 166 ? 2.499 -21.342 3.166 1.00 28.10 213 GLY A O 1
ATOM 1288 N N . ASP A 1 167 ? 0.850 -22.381 4.284 1.00 35.62 214 ASP A N 1
ATOM 1289 C CA . ASP A 1 167 ? 1.507 -22.254 5.586 1.00 39.98 214 ASP A CA 1
ATOM 1290 C C . ASP A 1 167 ? 2.811 -23.043 5.686 1.00 33.96 214 ASP A C 1
ATOM 1291 O O . ASP A 1 167 ? 3.575 -22.865 6.635 1.00 33.85 214 ASP A O 1
ATOM 1296 N N . ALA A 1 168 ? 3.061 -23.913 4.714 1.00 29.07 215 ALA A N 1
ATOM 1297 C CA . ALA A 1 168 ? 4.264 -24.741 4.724 1.00 25.63 215 ALA A CA 1
ATOM 1298 C C . ALA A 1 168 ? 5.368 -24.166 3.843 1.00 24.37 215 ALA A C 1
ATOM 1299 O O . ALA A 1 168 ? 6.367 -24.842 3.561 1.00 24.03 215 ALA A O 1
ATOM 1301 N N . TRP A 1 169 ? 5.204 -22.921 3.405 1.00 23.34 216 TRP A N 1
ATOM 1302 C CA . TRP A 1 169 ? 6.156 -22.373 2.442 1.00 21.53 216 TRP A CA 1
ATOM 1303 C C . TRP A 1 169 ? 7.543 -22.128 3.039 1.00 18.06 216 TRP A C 1
ATOM 1304 O O . TRP A 1 169 ? 8.549 -22.206 2.330 1.00 20.94 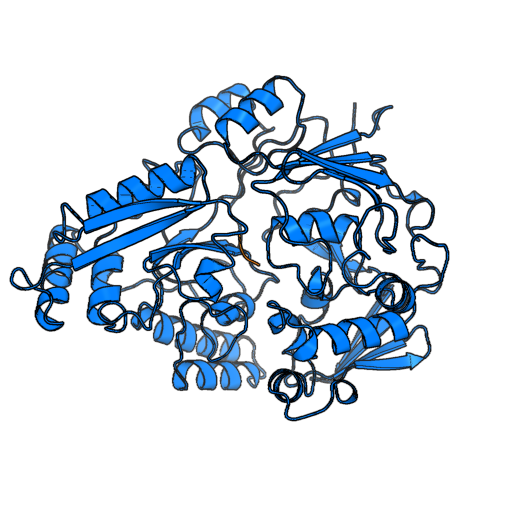216 TRP A O 1
ATOM 1315 N N . THR A 1 170 ? 7.600 -21.885 4.347 1.00 22.17 217 THR A N 1
ATOM 1316 C CA . THR A 1 170 ? 8.880 -21.661 5.030 1.00 19.97 217 THR A CA 1
ATOM 1317 C C . THR A 1 170 ? 9.597 -22.944 5.454 1.00 19.86 217 THR A C 1
ATOM 1318 O O . THR A 1 170 ? 10.695 -22.885 6.008 1.00 16.73 217 THR A O 1
ATOM 1322 N N . ARG A 1 171 ? 8.984 -24.099 5.211 1.00 19.82 218 ARG A N 1
ATOM 1323 C CA . ARG A 1 171 ? 9.678 -25.361 5.464 1.00 22.50 218 ARG A CA 1
ATOM 1324 C C . ARG A 1 171 ? 10.893 -25.470 4.542 1.00 18.85 218 ARG A C 1
ATOM 1325 O O . ARG A 1 171 ? 10.846 -25.040 3.392 1.00 24.08 218 ARG A O 1
ATOM 1333 N N . PRO A 1 172 ? 11.992 -26.035 5.055 1.00 16.63 219 PRO A N 1
ATOM 1334 C CA . PRO A 1 172 ? 13.253 -26.139 4.310 1.00 16.94 219 PRO A CA 1
ATOM 1335 C C . PRO A 1 172 ? 13.070 -26.666 2.882 1.00 24.54 219 PRO A C 1
ATOM 1336 O O . PRO A 1 172 ? 13.765 -26.226 1.964 1.00 25.12 219 PRO A O 1
ATOM 1340 N N . LYS A 1 173 ? 12.126 -27.578 2.694 1.00 24.65 220 LYS A N 1
ATOM 1341 C CA . LYS A 1 173 ? 11.954 -28.220 1.397 1.00 35.66 220 LYS A CA 1
ATOM 1342 C C . LYS A 1 173 ? 11.131 -27.381 0.415 1.00 33.15 220 LYS A C 1
ATOM 1343 O O . LYS A 1 173 ? 11.108 -27.662 -0.783 1.00 29.76 220 LYS A O 1
ATOM 1349 N N . ASN A 1 174 ? 10.473 -26.345 0.923 1.00 29.23 221 ASN A N 1
ATOM 1350 C CA . ASN A 1 174 ? 9.593 -25.518 0.103 1.00 26.45 221 ASN A CA 1
ATOM 1351 C C . ASN A 1 174 ? 10.102 -24.091 -0.068 1.00 26.37 221 ASN A C 1
ATOM 1352 O O . ASN A 1 174 ? 9.836 -23.444 -1.083 1.00 26.47 221 ASN A O 1
ATOM 1357 N N . ILE A 1 175 ? 10.831 -23.606 0.932 1.00 19.29 222 ILE A N 1
ATOM 1358 C CA . ILE A 1 175 ? 11.136 -22.185 1.042 1.00 20.17 222 ILE A CA 1
ATOM 1359 C C . ILE A 1 175 ? 11.919 -21.622 -0.139 1.00 20.73 222 ILE A C 1
ATOM 1360 O O . ILE A 1 175 ? 12.823 -22.264 -0.681 1.00 17.57 222 ILE A O 1
ATOM 1365 N N . VAL A 1 176 ? 11.550 -20.410 -0.533 1.00 22.41 223 VAL A N 1
ATOM 1366 C CA . VAL A 1 176 ? 12.273 -19.662 -1.551 1.00 18.14 223 VAL A CA 1
ATOM 1367 C C . VAL A 1 176 ? 12.606 -18.317 -0.935 1.00 18.53 223 VAL A C 1
ATOM 1368 O O . VAL A 1 176 ? 11.719 -17.625 -0.439 1.00 15.56 223 VAL A O 1
ATOM 1372 N N . SER A 1 177 ? 13.885 -17.962 -0.934 1.00 20.37 224 SER A N 1
ATOM 1373 C CA . SER A 1 177 ? 14.332 -16.738 -0.278 1.00 18.53 224 SER A CA 1
ATOM 1374 C C . SER A 1 177 ? 15.498 -16.138 -1.056 1.00 17.52 224 SER A C 1
ATOM 1375 O O . SER A 1 177 ? 16.064 -16.794 -1.926 1.00 22.64 224 SER A O 1
ATOM 1378 N N . ASN A 1 178 ? 15.856 -14.895 -0.758 1.00 17.80 225 ASN A N 1
ATOM 1379 C CA . ASN A 1 178 ? 16.798 -14.184 -1.622 1.00 19.05 225 ASN A CA 1
ATOM 1380 C C . ASN A 1 178 ? 18.054 -13.654 -0.935 1.00 14.54 225 ASN A C 1
ATOM 1381 O O . ASN A 1 178 ? 18.823 -12.900 -1.546 1.00 16.46 225 ASN A O 1
ATOM 1386 N N . GLY A 1 179 ? 18.261 -14.034 0.324 1.00 10.43 226 GLY A N 1
ATOM 1387 C CA . GLY A 1 179 ? 19.414 -13.557 1.074 1.00 11.56 226 GLY A CA 1
ATOM 1388 C C . GLY A 1 179 ? 20.692 -14.316 0.759 1.00 9.81 226 GLY A C 1
ATOM 1389 O O . GLY A 1 179 ? 20.715 -15.140 -0.152 1.00 16.11 226 GLY A O 1
ATOM 1390 N N . PRO A 1 180 ? 21.762 -14.059 1.531 1.00 12.63 227 PRO A N 1
ATOM 1391 C CA . PRO A 1 180 ? 23.061 -14.699 1.285 1.00 16.77 227 PRO A CA 1
ATOM 1392 C C . PRO A 1 180 ? 23.080 -16.185 1.661 1.00 19.02 227 PRO A C 1
ATOM 1393 O O . PRO A 1 180 ? 24.004 -16.890 1.250 1.00 17.04 227 PRO A O 1
ATOM 1397 N N . TYR A 1 181 ? 22.081 -16.642 2.419 1.00 15.27 228 TYR A N 1
ATOM 1398 C CA . TYR A 1 181 ? 22.001 -18.037 2.861 1.00 14.67 228 TYR A CA 1
ATOM 1399 C C . TYR A 1 181 ? 20.661 -18.682 2.509 1.00 17.18 228 TYR A C 1
ATOM 1400 O O . TYR A 1 181 ? 19.646 -18.000 2.388 1.00 13.61 228 TYR A O 1
ATOM 1409 N N . THR A 1 182 ? 20.674 -19.998 2.321 1.00 15.73 229 THR A N 1
ATOM 1410 C CA . THR A 1 182 ? 19.449 -20.749 2.113 1.00 19.41 229 THR A CA 1
ATOM 1411 C C . THR A 1 182 ? 19.281 -21.738 3.258 1.00 22.57 229 THR A C 1
ATOM 1412 O O . THR A 1 182 ? 20.262 -22.297 3.759 1.00 22.58 229 THR A O 1
ATOM 1416 N N . LEU A 1 183 ? 18.031 -21.966 3.644 1.00 12.58 230 LEU A N 1
ATOM 1417 C CA . LEU A 1 183 ? 17.714 -22.803 4.789 1.00 13.86 230 LEU A CA 1
ATOM 1418 C C . LEU A 1 183 ? 17.908 -24.277 4.467 1.00 17.58 230 LEU A C 1
ATOM 1419 O O . LEU A 1 183 ? 17.312 -24.791 3.521 1.00 20.35 230 LEU A O 1
ATOM 1424 N N . VAL A 1 184 ? 18.721 -24.963 5.267 1.00 16.19 231 VAL A N 1
ATOM 1425 C CA . VAL A 1 184 ? 18.953 -26.397 5.070 1.00 18.78 231 VAL A CA 1
ATOM 1426 C C . VAL A 1 184 ? 18.175 -27.261 6.063 1.00 23.65 231 VAL A C 1
ATOM 1427 O O . VAL A 1 184 ? 17.646 -28.318 5.702 1.00 20.94 231 VAL A O 1
ATOM 1431 N N . ASP A 1 185 ? 18.113 -26.825 7.317 1.00 22.64 232 ASP A N 1
ATOM 1432 C CA . ASP A 1 185 ? 17.440 -27.614 8.348 1.00 22.90 232 ASP A CA 1
ATOM 1433 C C . ASP A 1 185 ? 16.779 -26.699 9.374 1.00 22.48 232 ASP A C 1
ATOM 1434 O O . ASP A 1 185 ? 17.328 -25.654 9.742 1.00 16.80 232 ASP A O 1
ATOM 1439 N N . TRP A 1 186 ? 15.590 -27.092 9.816 1.00 16.18 233 TRP A N 1
ATOM 1440 C CA . TRP A 1 186 ? 14.880 -26.369 10.856 1.00 17.96 233 TRP A CA 1
ATOM 1441 C C . TRP A 1 186 ? 14.219 -27.374 11.789 1.00 18.70 233 TRP A C 1
ATOM 1442 O O . TRP A 1 186 ? 13.160 -27.917 11.471 1.00 18.25 233 TRP A O 1
ATOM 1453 N N . GLN A 1 187 ? 14.855 -27.638 12.927 1.00 18.47 234 GLN A N 1
ATOM 1454 C CA . GLN A 1 187 ? 14.245 -28.474 13.956 1.00 19.77 234 GLN A CA 1
ATOM 1455 C C . GLN A 1 187 ? 13.900 -27.598 15.151 1.00 18.82 234 GLN A C 1
ATOM 1456 O O . GLN A 1 187 ? 14.793 -27.149 15.872 1.00 20.79 234 GLN A O 1
ATOM 1462 N N . PRO A 1 188 ? 12.601 -27.344 15.362 1.00 23.94 235 PRO A N 1
ATOM 1463 C CA . PRO A 1 188 ? 12.168 -26.385 16.389 1.00 24.89 235 PRO A CA 1
ATOM 1464 C C . PRO A 1 188 ? 12.720 -26.728 17.766 1.00 22.65 235 PRO A C 1
ATOM 1465 O O . PRO A 1 188 ? 12.685 -27.887 18.165 1.00 20.51 235 PRO A O 1
ATOM 1469 N N . ASN A 1 189 ? 13.234 -25.726 18.472 1.00 14.67 236 ASN A N 1
ATOM 1470 C CA . ASN A 1 189 ? 13.807 -25.928 19.802 1.00 17.87 236 ASN A CA 1
ATOM 1471 C C . ASN A 1 189 ? 15.067 -26.777 19.791 1.00 17.06 236 ASN A C 1
ATOM 1472 O O . ASN A 1 189 ? 15.542 -27.223 20.834 1.00 19.64 236 ASN A O 1
ATOM 1477 N N . ASN A 1 190 ? 15.588 -27.032 18.603 1.00 15.31 237 ASN A N 1
ATOM 1478 C CA . ASN A 1 190 ? 16.788 -27.833 18.471 1.00 14.93 237 ASN A CA 1
ATOM 1479 C C . ASN A 1 190 ? 17.847 -27.070 17.698 1.00 15.50 237 ASN A C 1
ATOM 1480 O O . ASN A 1 190 ? 18.844 -26.639 18.265 1.00 13.32 237 ASN A O 1
ATOM 1485 N N . ARG A 1 191 ? 17.620 -26.893 16.403 1.00 11.34 238 ARG A N 1
ATOM 1486 C CA . ARG A 1 191 ? 18.565 -26.150 15.587 1.00 19.49 238 ARG A CA 1
ATOM 1487 C C . ARG A 1 191 ? 17.978 -25.672 14.273 1.00 16.93 238 ARG A C 1
ATOM 1488 O O . ARG A 1 191 ? 17.007 -26.240 13.755 1.00 15.69 238 ARG A O 1
ATOM 1496 N N . ILE A 1 192 ? 18.583 -24.610 13.750 1.00 11.47 239 ILE A N 1
ATOM 1497 C CA . ILE A 1 192 ? 18.364 -24.169 12.385 1.00 13.57 239 ILE A CA 1
ATOM 1498 C C . ILE A 1 192 ? 19.723 -24.122 11.692 1.00 14.22 239 ILE A C 1
ATOM 1499 O O . ILE A 1 192 ? 20.685 -23.589 12.242 1.00 16.01 239 ILE A O 1
ATOM 1504 N N . VAL A 1 193 ? 19.812 -24.716 10.506 1.00 14.17 240 VAL A N 1
ATOM 1505 C CA . VAL A 1 193 ? 21.063 -24.714 9.744 1.00 10.52 240 VAL A CA 1
ATOM 1506 C C . VAL A 1 193 ? 20.837 -24.090 8.367 1.00 15.17 240 VAL A C 1
ATOM 1507 O O . VAL A 1 193 ? 19.822 -24.355 7.711 1.00 15.33 240 VAL A O 1
ATOM 1511 N N . MET A 1 194 ? 21.784 -23.264 7.930 1.00 15.66 241 MET A N 1
ATOM 1512 C CA . MET A 1 194 ? 21.707 -22.636 6.610 1.00 18.09 241 MET A CA 1
ATOM 1513 C C . MET A 1 194 ? 23.065 -22.625 5.916 1.00 18.33 241 MET A C 1
ATOM 1514 O O . MET A 1 194 ? 24.109 -22.599 6.572 1.00 17.14 241 MET A O 1
ATOM 1519 N N . ALA A 1 195 ? 23.040 -22.642 4.586 1.00 16.32 242 ALA A N 1
ATOM 1520 C CA . ALA A 1 195 ? 24.258 -22.771 3.788 1.00 20.03 242 ALA A CA 1
ATOM 1521 C C . ALA A 1 195 ? 24.412 -21.582 2.849 1.00 18.37 242 ALA A C 1
ATOM 1522 O O . ALA A 1 195 ? 23.418 -21.038 2.358 1.00 18.95 242 ALA A O 1
ATOM 1524 N N . LYS A 1 196 ? 25.655 -21.184 2.593 1.00 15.54 243 LYS A N 1
ATOM 1525 C CA . LYS A 1 196 ? 25.906 -20.059 1.694 1.00 15.92 243 LYS A CA 1
ATOM 1526 C C . LYS A 1 196 ? 25.194 -20.309 0.362 1.00 15.76 243 LYS A C 1
ATOM 1527 O O . LYS A 1 196 ? 25.237 -21.417 -0.175 1.00 18.16 243 LYS A O 1
ATOM 1533 N N . SER A 1 197 ? 24.529 -19.286 -0.159 1.00 17.30 244 SER A N 1
ATOM 1534 C CA . SER A 1 197 ? 23.811 -19.418 -1.421 1.00 22.31 244 SER A CA 1
ATOM 1535 C C . SER A 1 197 ? 24.675 -18.996 -2.598 1.00 19.31 244 SER A C 1
ATOM 1536 O O . SER A 1 197 ? 25.223 -17.897 -2.605 1.00 19.78 244 SER A O 1
ATOM 1539 N N . ASP A 1 198 ? 24.769 -19.858 -3.604 1.00 18.79 245 ASP A N 1
ATOM 1540 C CA . ASP A 1 198 ? 25.523 -19.527 -4.813 1.00 25.76 245 ASP A CA 1
ATOM 1541 C C . ASP A 1 198 ? 24.696 -18.672 -5.773 1.00 30.83 245 ASP A C 1
ATOM 1542 O O . ASP A 1 198 ? 25.201 -18.208 -6.793 1.00 31.37 245 ASP A O 1
ATOM 1547 N N . LYS A 1 199 ? 23.430 -18.451 -5.433 1.00 24.12 246 LYS A N 1
ATOM 1548 C CA . LYS A 1 199 ? 22.560 -17.605 -6.244 1.00 24.27 246 LYS A CA 1
ATOM 1549 C C . LYS A 1 199 ? 22.567 -16.138 -5.802 1.00 22.58 246 LYS A C 1
ATOM 1550 O O . LYS A 1 199 ? 22.181 -15.263 -6.571 1.00 22.93 246 LYS A O 1
ATOM 1556 N N . TYR A 1 200 ? 23.014 -15.870 -4.574 1.00 22.99 247 TYR A N 1
ATOM 1557 C CA . TYR A 1 200 ? 23.059 -14.500 -4.042 1.00 14.45 247 TYR A CA 1
ATOM 1558 C C . TYR A 1 200 ? 23.958 -13.597 -4.886 1.00 22.73 247 TYR A C 1
ATOM 1559 O O . TYR A 1 200 ? 25.091 -13.967 -5.207 1.00 19.09 247 TYR A O 1
ATOM 1568 N N . TRP A 1 201 ? 23.459 -12.414 -5.239 1.00 27.01 248 TRP A N 1
ATOM 1569 C CA . TRP A 1 201 ? 24.187 -11.519 -6.143 1.00 27.50 248 TRP A CA 1
ATOM 1570 C C . TRP A 1 201 ? 25.600 -11.209 -5.637 1.00 27.26 248 TRP A C 1
ATOM 1571 O O . TRP A 1 201 ? 26.529 -11.056 -6.425 1.00 21.22 248 TRP A O 1
ATOM 1582 N N . ASN A 1 202 ? 25.772 -11.136 -4.322 1.00 25.56 249 ASN A N 1
ATOM 1583 C CA . ASN A 1 202 ? 27.083 -10.806 -3.771 1.00 21.05 249 ASN A CA 1
ATOM 1584 C C . ASN A 1 202 ? 27.820 -12.016 -3.188 1.00 20.30 249 ASN A C 1
ATOM 1585 O O . ASN A 1 202 ? 28.656 -11.875 -2.294 1.00 20.92 249 ASN A O 1
ATOM 1590 N N . ALA A 1 203 ? 27.519 -13.199 -3.717 1.00 18.36 250 ALA A N 1
ATOM 1591 C CA . ALA A 1 203 ? 28.061 -14.453 -3.196 1.00 20.54 250 ALA A CA 1
ATOM 1592 C C . ALA A 1 203 ? 29.592 -14.453 -3.117 1.00 25.56 250 ALA A C 1
ATOM 1593 O O . ALA A 1 203 ? 30.173 -14.938 -2.143 1.00 20.79 250 ALA A O 1
ATOM 1595 N N . ARG A 1 204 ? 30.237 -13.902 -4.141 1.00 21.29 251 ARG A N 1
ATOM 1596 C CA . ARG A 1 204 ? 31.697 -13.852 -4.190 1.00 27.67 251 ARG A CA 1
ATOM 1597 C C . ARG A 1 204 ? 32.318 -13.167 -2.978 1.00 25.66 251 ARG A C 1
ATOM 1598 O O . ARG A 1 204 ? 33.475 -13.416 -2.653 1.00 30.79 251 ARG A O 1
ATOM 1606 N N . ASN A 1 205 ? 31.554 -12.302 -2.318 1.00 19.30 252 ASN A N 1
ATOM 1607 C CA . ASN A 1 205 ? 32.050 -11.586 -1.143 1.00 21.89 252 ASN A CA 1
ATOM 1608 C C . ASN A 1 205 ? 31.524 -12.120 0.196 1.00 21.36 252 ASN A C 1
ATOM 1609 O O . ASN A 1 205 ? 31.837 -11.580 1.253 1.00 30.45 252 ASN A O 1
ATOM 1614 N N . VAL A 1 206 ? 30.730 -13.182 0.149 1.00 21.51 253 VAL A N 1
ATOM 1615 C CA . VAL A 1 206 ? 30.249 -13.834 1.367 1.00 15.54 253 VAL A CA 1
ATOM 1616 C C . VAL A 1 206 ? 31.245 -14.921 1.789 1.00 19.23 253 VAL A C 1
ATOM 1617 O O . VAL A 1 206 ? 31.451 -15.895 1.065 1.00 23.64 253 VAL A O 1
ATOM 1621 N N . VAL A 1 207 ? 31.866 -14.747 2.953 1.00 14.07 254 VAL A N 1
ATOM 1622 C CA . VAL A 1 207 ? 32.920 -15.651 3.401 1.00 13.59 254 VAL A CA 1
ATOM 1623 C C . VAL A 1 207 ? 32.395 -16.842 4.207 1.00 18.64 254 VAL A C 1
ATOM 1624 O O . VAL A 1 207 ? 32.750 -17.983 3.935 1.00 19.70 254 VAL A O 1
ATOM 1628 N N . ILE A 1 208 ? 31.549 -16.573 5.196 1.00 16.46 255 ILE A N 1
ATOM 1629 C CA . ILE A 1 208 ? 30.991 -17.632 6.032 1.00 16.07 255 ILE A CA 1
ATOM 1630 C C . ILE A 1 208 ? 30.125 -18.568 5.196 1.00 12.85 255 ILE A C 1
ATOM 1631 O O . ILE A 1 208 ? 29.213 -18.121 4.502 1.00 10.96 255 ILE A O 1
ATOM 1636 N N . ARG A 1 209 ? 30.425 -19.864 5.249 1.00 15.98 256 ARG A N 1
ATOM 1637 C CA . ARG A 1 209 ? 29.789 -20.838 4.354 1.00 20.46 256 ARG A CA 1
ATOM 1638 C C . ARG A 1 209 ? 28.632 -21.599 5.000 1.00 22.21 256 ARG A C 1
ATOM 1639 O O . ARG A 1 209 ? 27.799 -22.186 4.313 1.00 19.51 256 ARG A O 1
ATOM 1647 N N . LYS A 1 210 ? 28.587 -21.600 6.324 1.00 17.35 257 LYS A N 1
ATOM 1648 C CA . LYS A 1 210 ? 27.521 -22.301 7.021 1.00 17.36 257 LYS A CA 1
ATOM 1649 C C . LYS A 1 210 ? 27.210 -21.596 8.325 1.00 12.84 257 LYS A C 1
ATOM 1650 O O . LYS A 1 210 ? 28.121 -21.237 9.078 1.00 12.42 257 LYS A O 1
ATOM 1656 N N . VAL A 1 211 ? 25.924 -21.401 8.594 1.00 10.68 258 VAL A N 1
ATOM 1657 C CA . VAL A 1 211 ? 25.497 -20.804 9.850 1.00 14.36 258 VAL A CA 1
ATOM 1658 C C . VAL A 1 211 ? 24.523 -21.730 10.570 1.00 16.77 258 VAL A C 1
ATOM 1659 O O . VAL A 1 211 ? 23.566 -22.235 9.974 1.00 13.40 258 VAL A O 1
ATOM 1663 N N . THR A 1 212 ? 24.785 -21.956 11.850 1.00 9.93 259 THR A N 1
ATOM 1664 C CA . THR A 1 212 ? 23.926 -22.767 12.688 1.00 9.33 259 THR A CA 1
ATOM 1665 C C . THR A 1 212 ? 23.390 -21.894 13.827 1.00 16.87 259 THR A C 1
ATOM 1666 O O . THR A 1 212 ? 24.169 -21.254 14.541 1.00 12.21 259 THR A O 1
ATOM 1670 N N . TYR A 1 213 ? 22.066 -21.854 13.974 1.00 16.59 260 TYR A N 1
ATOM 1671 C CA . TYR A 1 213 ? 21.418 -21.140 15.078 1.00 18.42 260 TYR A CA 1
ATOM 1672 C C . TYR A 1 213 ? 20.859 -22.125 16.113 1.00 17.01 260 TYR A C 1
ATOM 1673 O O . TYR A 1 213 ? 20.003 -22.962 15.790 1.00 12.60 260 TYR A O 1
ATOM 1682 N N . LEU A 1 214 ? 21.329 -22.015 17.351 1.00 8.90 261 LEU A N 1
ATOM 1683 C CA . LEU A 1 214 ? 20.857 -22.886 18.434 1.00 14.62 261 LEU A CA 1
ATOM 1684 C C . LEU A 1 214 ? 20.053 -22.094 19.458 1.00 11.53 261 LEU A C 1
ATOM 1685 O O . LEU A 1 214 ? 20.584 -21.182 20.091 1.00 14.34 261 LEU A O 1
ATOM 1690 N N . PRO A 1 215 ? 18.767 -22.429 19.618 1.00 10.58 262 PRO A N 1
ATOM 1691 C CA . PRO A 1 215 ? 17.961 -21.826 20.688 1.00 15.13 262 PRO A CA 1
ATOM 1692 C C . PRO A 1 215 ? 18.365 -22.394 22.034 1.00 18.95 262 PRO A C 1
ATOM 1693 O O . PRO A 1 215 ? 18.181 -23.597 22.284 1.00 19.82 262 PRO A O 1
ATOM 1697 N N . ILE A 1 216 ? 18.919 -21.540 22.886 1.00 14.87 263 ILE A N 1
ATOM 1698 C CA . ILE A 1 216 ? 19.324 -21.932 24.234 1.00 14.40 263 ILE A CA 1
ATOM 1699 C C . ILE A 1 216 ? 18.770 -20.898 25.208 1.00 18.52 263 ILE A C 1
ATOM 1700 O O . ILE A 1 216 ? 19.177 -19.733 25.177 1.00 12.16 263 ILE A O 1
ATOM 1705 N N . GLU A 1 217 ? 17.863 -21.318 26.081 1.00 14.83 264 GLU A N 1
ATOM 1706 C CA . GLU A 1 217 ? 17.149 -20.375 26.928 1.00 17.97 264 GLU A CA 1
ATOM 1707 C C . GLU A 1 217 ? 17.995 -19.891 28.094 1.00 22.09 264 GLU A C 1
ATOM 1708 O O . GLU A 1 217 ? 17.858 -18.756 28.541 1.00 25.59 264 GLU A O 1
ATOM 1714 N N . ASN A 1 218 ? 18.871 -20.768 28.570 1.00 14.08 265 ASN A N 1
ATOM 1715 C CA . ASN A 1 218 ? 19.657 -20.533 29.772 1.00 21.85 265 ASN A CA 1
ATOM 1716 C C . ASN A 1 218 ? 21.064 -20.017 29.446 1.00 24.55 265 ASN A C 1
ATOM 1717 O O . ASN A 1 218 ? 21.844 -20.704 28.785 1.00 18.12 265 ASN A O 1
ATOM 1722 N N . ASP A 1 219 ? 21.382 -18.809 29.904 1.00 21.48 266 ASP A N 1
ATOM 1723 C CA . ASP A 1 219 ? 22.662 -18.183 29.566 1.00 24.46 266 ASP A CA 1
ATOM 1724 C C . ASP A 1 219 ? 23.866 -18.954 30.119 1.00 24.84 266 ASP A C 1
ATOM 1725 O O . ASP A 1 219 ? 24.941 -18.958 29.518 1.00 26.28 266 ASP A O 1
ATOM 1730 N N . GLU A 1 220 ? 23.685 -19.609 31.261 1.00 23.78 267 GLU A N 1
ATOM 1731 C CA . GLU A 1 220 ? 24.762 -20.403 31.845 1.00 32.47 267 GLU A CA 1
ATOM 1732 C C . GLU A 1 220 ? 25.108 -21.608 30.982 1.00 27.54 267 GLU A C 1
ATOM 1733 O O . GLU A 1 220 ? 26.283 -21.915 30.774 1.00 29.61 267 GLU A O 1
ATOM 1739 N N . THR A 1 221 ? 24.082 -22.287 30.484 1.00 23.36 268 THR A N 1
ATOM 1740 C CA . THR A 1 221 ? 24.267 -23.403 29.568 1.00 21.25 268 THR A CA 1
ATOM 1741 C C . THR A 1 221 ? 24.944 -22.914 28.286 1.00 22.62 268 THR A C 1
ATOM 1742 O O . THR A 1 221 ? 25.834 -23.578 27.747 1.00 17.67 268 THR A O 1
ATOM 1746 N N . ALA A 1 222 ? 24.522 -21.745 27.806 1.00 17.00 269 ALA A N 1
ATOM 1747 C CA . ALA A 1 222 ? 25.153 -21.125 26.637 1.00 19.65 269 ALA A CA 1
ATOM 1748 C C . ALA A 1 222 ? 26.641 -20.891 26.885 1.00 17.98 269 ALA A C 1
ATOM 1749 O O . ALA A 1 222 ? 27.475 -21.121 26.004 1.00 18.64 269 ALA A O 1
ATOM 1751 N N . LEU A 1 223 ? 26.962 -20.436 28.094 1.00 15.12 270 LEU A N 1
ATOM 1752 C CA . LEU A 1 223 ? 28.349 -20.157 28.476 1.00 17.78 270 LEU A CA 1
ATOM 1753 C C . LEU A 1 223 ? 29.190 -21.432 28.464 1.00 20.93 270 LEU A C 1
ATOM 1754 O O . LEU A 1 223 ? 30.312 -21.444 27.958 1.00 21.92 270 LEU A O 1
ATOM 1759 N N . ARG A 1 224 ? 28.640 -22.498 29.035 1.00 22.03 271 ARG A N 1
ATOM 1760 C CA . ARG A 1 224 ? 29.296 -23.796 29.045 1.00 20.79 271 ARG A CA 1
ATOM 1761 C C . ARG A 1 224 ? 29.614 -24.254 27.629 1.00 22.06 271 ARG A C 1
ATOM 1762 O O . ARG A 1 224 ? 30.711 -24.736 27.352 1.00 19.53 271 ARG A O 1
ATOM 1770 N N . MET A 1 225 ? 28.646 -24.112 26.732 1.00 15.94 272 MET A N 1
ATOM 1771 C CA . MET A 1 225 ? 28.849 -24.530 25.352 1.00 19.99 272 MET A CA 1
ATOM 1772 C C . MET A 1 225 ? 29.886 -23.660 24.646 1.00 21.88 272 MET A C 1
ATOM 1773 O O . MET A 1 225 ? 30.640 -24.139 23.804 1.00 21.61 272 MET A O 1
ATOM 1778 N N . TYR A 1 226 ? 29.911 -22.374 24.978 1.00 17.35 273 TYR A N 1
ATOM 1779 C CA . TYR A 1 226 ? 30.880 -21.474 24.381 1.00 17.61 273 TYR A CA 1
ATOM 1780 C C . TYR A 1 226 ? 32.269 -21.919 24.824 1.00 22.84 273 TYR A C 1
ATOM 1781 O O . TYR A 1 226 ? 33.178 -22.079 24.004 1.00 18.60 273 TYR A O 1
ATOM 1790 N N . GLN A 1 227 ? 32.408 -22.150 26.127 1.00 18.46 274 GLN A N 1
ATOM 1791 C CA . GLN A 1 227 ? 33.676 -22.580 26.707 1.00 21.85 274 GLN A CA 1
ATOM 1792 C C . GLN A 1 227 ? 34.171 -23.886 26.074 1.00 23.75 274 GLN A C 1
ATOM 1793 O O . GLN A 1 227 ? 35.368 -24.063 25.866 1.00 23.42 274 GLN A O 1
ATOM 1799 N N . ALA A 1 228 ? 33.247 -24.787 25.747 1.00 22.25 275 ALA A N 1
ATOM 1800 C CA . ALA A 1 228 ? 33.608 -26.070 25.142 1.00 22.43 275 ALA A CA 1
ATOM 1801 C C . ALA A 1 228 ? 33.853 -25.945 23.645 1.00 21.59 275 ALA A C 1
ATOM 1802 O O . ALA A 1 228 ? 34.235 -26.908 22.989 1.00 22.36 275 ALA A O 1
ATOM 1804 N N . GLY A 1 229 ? 33.617 -24.762 23.093 1.00 25.42 276 GLY A N 1
ATOM 1805 C CA . GLY A 1 229 ? 33.812 -24.558 21.668 1.00 24.21 276 GLY A CA 1
ATOM 1806 C C . GLY A 1 229 ? 32.663 -25.050 20.800 1.00 24.72 276 GLY A C 1
ATOM 1807 O O . GLY A 1 229 ? 32.833 -25.250 19.600 1.00 28.11 276 GLY A O 1
ATOM 1808 N N . GLN A 1 230 ? 31.496 -25.255 21.403 1.00 23.70 277 GLN A N 1
ATOM 1809 C CA . GLN A 1 230 ? 30.300 -25.646 20.656 1.00 26.48 277 GLN A CA 1
ATOM 1810 C C . GLN A 1 230 ? 29.590 -24.434 20.028 1.00 23.57 277 GLN A C 1
ATOM 1811 O O . GLN A 1 230 ? 28.782 -24.578 19.112 1.00 24.15 277 GLN A O 1
ATOM 1817 N N . ILE A 1 231 ? 29.885 -23.246 20.544 1.00 17.05 278 ILE A N 1
ATOM 1818 C CA . ILE A 1 231 ? 29.263 -22.009 20.083 1.00 19.98 278 ILE A CA 1
ATOM 1819 C C . ILE A 1 231 ? 30.352 -20.968 19.851 1.00 18.16 278 ILE A C 1
ATOM 1820 O O . ILE A 1 231 ? 31.318 -20.923 20.600 1.00 14.20 278 ILE A O 1
ATOM 1825 N N . ASP A 1 232 ? 30.209 -20.130 18.829 1.00 15.10 279 ASP A N 1
ATOM 1826 C CA . ASP A 1 232 ? 31.233 -19.115 18.564 1.00 12.81 279 ASP A CA 1
ATOM 1827 C C . ASP A 1 232 ? 30.791 -17.718 18.985 1.00 11.97 279 ASP A C 1
ATOM 1828 O O . ASP A 1 232 ? 31.602 -16.787 19.019 1.00 13.12 279 ASP A O 1
ATOM 1833 N N . TYR A 1 233 ? 29.504 -17.581 19.299 1.00 12.61 280 TYR A N 1
ATOM 1834 C CA . TYR A 1 233 ? 28.841 -16.282 19.327 1.00 12.75 280 TYR A CA 1
ATOM 1835 C C . TYR A 1 233 ? 27.601 -16.433 20.204 1.00 12.93 280 TYR A C 1
ATOM 1836 O O . TYR A 1 233 ? 26.617 -17.029 19.776 1.00 14.22 280 TYR A O 1
ATOM 1845 N N . THR A 1 234 ? 27.647 -15.914 21.431 1.00 8.32 281 THR A N 1
ATOM 1846 C CA . THR A 1 234 ? 26.511 -16.057 22.338 1.00 14.81 281 THR A CA 1
ATOM 1847 C C . THR A 1 234 ? 25.510 -14.927 22.157 1.00 14.77 281 THR A C 1
ATOM 1848 O O . THR A 1 234 ? 25.805 -13.908 21.541 1.00 14.30 281 THR A O 1
ATOM 1852 N N . TYR A 1 235 ? 24.331 -15.101 22.738 1.00 11.69 282 TYR A N 1
ATOM 1853 C CA . TYR A 1 235 ? 23.327 -14.050 22.728 1.00 12.52 282 TYR A CA 1
ATOM 1854 C C . TYR A 1 235 ? 23.717 -12.926 23.693 1.00 11.93 282 TYR A C 1
ATOM 1855 O O . TYR A 1 235 ? 23.725 -11.745 23.330 1.00 9.34 282 TYR A O 1
ATOM 1864 N N . SER A 1 236 ? 24.067 -13.301 24.918 1.00 8.84 283 SER A N 1
ATOM 1865 C CA . SER A 1 236 ? 24.451 -12.344 25.949 1.00 9.41 283 SER A CA 1
ATOM 1866 C C . SER A 1 236 ? 25.467 -12.980 26.901 1.00 16.93 283 SER A C 1
ATOM 1867 O O . SER A 1 236 ? 26.246 -13.838 26.503 1.00 18.65 283 SER A O 1
ATOM 1870 N N . ILE A 1 237 ? 25.454 -12.557 28.159 1.00 16.96 284 ILE A N 1
ATOM 1871 C CA . ILE A 1 237 ? 26.201 -13.254 29.207 1.00 15.48 284 ILE A CA 1
ATOM 1872 C C . ILE A 1 237 ? 25.291 -13.433 30.426 1.00 18.97 284 ILE A C 1
ATOM 1873 O O . ILE A 1 237 ? 24.330 -12.688 30.585 1.00 18.64 284 ILE A O 1
ATOM 1878 N N . PRO A 1 238 ? 25.591 -14.415 31.291 1.00 17.98 285 PRO A N 1
ATOM 1879 C CA . PRO A 1 238 ? 24.748 -14.614 32.481 1.00 19.87 285 PRO A CA 1
ATOM 1880 C C . PRO A 1 238 ? 24.744 -13.395 33.395 1.00 21.97 285 PRO A C 1
ATOM 1881 O O . PRO A 1 238 ? 25.771 -12.741 33.562 1.00 20.80 285 PRO A O 1
ATOM 1885 N N . ALA A 1 239 ? 23.597 -13.104 33.995 1.00 23.41 286 ALA A N 1
ATOM 1886 C CA . ALA A 1 239 ? 23.505 -12.040 34.989 1.00 23.76 286 ALA A CA 1
ATOM 1887 C C . ALA A 1 239 ? 24.488 -12.286 36.129 1.00 21.89 286 ALA A C 1
ATOM 1888 O O . ALA A 1 239 ? 24.676 -13.426 36.555 1.00 18.28 286 ALA A O 1
ATOM 1890 N N . GLY A 1 240 ? 25.105 -11.211 36.616 1.00 25.68 287 GLY A N 1
ATOM 1891 C CA . GLY A 1 240 ? 26.061 -11.282 37.709 1.00 30.59 287 GLY A CA 1
ATOM 1892 C C . GLY A 1 240 ? 27.409 -11.885 37.353 1.00 36.00 287 GLY A C 1
ATOM 1893 O O . GLY A 1 240 ? 28.273 -12.037 38.217 1.00 37.49 287 GLY A O 1
ATOM 1894 N N . GLY A 1 241 ? 27.597 -12.229 36.080 1.00 31.35 288 GLY A N 1
ATOM 1895 C CA . GLY A 1 241 ? 28.795 -12.935 35.660 1.00 27.43 288 GLY A CA 1
ATOM 1896 C C . GLY A 1 241 ? 29.894 -12.087 35.040 1.00 26.96 288 GLY A C 1
ATOM 1897 O O . GLY A 1 241 ? 30.997 -12.581 34.827 1.00 28.38 288 GLY A O 1
ATOM 1898 N N . PHE A 1 242 ? 29.603 -10.823 34.748 1.00 29.42 289 PHE A N 1
ATOM 1899 C CA . PHE A 1 242 ? 30.563 -9.957 34.068 1.00 33.49 289 PHE A CA 1
ATOM 1900 C C . PHE A 1 242 ? 31.987 -10.077 34.615 1.00 32.66 289 PHE A C 1
ATOM 1901 O O . PHE A 1 242 ? 32.941 -10.199 33.847 1.00 28.35 289 PHE A O 1
ATOM 1909 N N . GLY A 1 243 ? 32.121 -10.050 35.939 1.00 34.36 290 GLY A N 1
ATOM 1910 C CA . GLY A 1 243 ? 33.424 -10.094 36.587 1.00 32.03 290 GLY A CA 1
ATOM 1911 C C . GLY A 1 243 ? 34.291 -11.295 36.239 1.00 30.02 290 GLY A C 1
ATOM 1912 O O . GLY A 1 243 ? 35.436 -11.142 35.800 1.00 26.64 290 GLY A O 1
ATOM 1913 N N . GLN A 1 244 ? 33.752 -12.493 36.444 1.00 27.93 291 GLN A N 1
ATOM 1914 C CA . GLN A 1 244 ? 34.507 -13.711 36.211 1.00 27.79 291 GLN A CA 1
ATOM 1915 C C . GLN A 1 244 ? 34.690 -13.930 34.717 1.00 24.04 291 GLN A C 1
ATOM 1916 O O . GLN A 1 244 ? 35.728 -14.409 34.278 1.00 24.01 291 GLN A O 1
ATOM 1922 N N . ILE A 1 245 ? 33.668 -13.585 33.942 1.00 20.97 292 ILE A N 1
ATOM 1923 C CA . ILE A 1 245 ? 33.711 -13.770 32.498 1.00 22.20 292 ILE A CA 1
ATOM 1924 C C . ILE A 1 245 ? 34.769 -12.885 31.849 1.00 23.74 292 ILE A C 1
ATOM 1925 O O . ILE A 1 245 ? 35.512 -13.327 30.970 1.00 20.02 292 ILE A O 1
ATOM 1930 N N . SER A 1 246 ? 34.835 -11.636 32.296 1.00 18.53 293 SER A N 1
ATOM 1931 C CA . SER A 1 246 ? 35.814 -10.691 31.779 1.00 23.64 293 SER A CA 1
ATOM 1932 C C . SER A 1 246 ? 37.233 -11.199 32.017 1.00 23.64 293 SER A C 1
ATOM 1933 O O . SER A 1 246 ? 38.111 -11.084 31.151 1.00 20.66 293 SER A O 1
ATOM 1936 N N . LYS A 1 247 ? 37.451 -11.772 33.195 1.00 17.62 294 LYS A N 1
ATOM 1937 C CA . LYS A 1 247 ? 38.771 -12.242 33.578 1.00 21.12 294 LYS A CA 1
ATOM 1938 C C . LYS A 1 247 ? 39.166 -13.440 32.734 1.00 20.20 294 LYS A C 1
ATOM 1939 O O . LYS A 1 247 ? 40.312 -13.550 32.292 1.00 23.44 294 LYS A O 1
ATOM 1945 N N . GLN A 1 248 ? 38.209 -14.333 32.510 1.00 17.60 295 GLN A N 1
ATOM 1946 C CA . GLN A 1 248 ? 38.471 -15.565 31.771 1.00 21.74 295 GLN A CA 1
ATOM 1947 C C . GLN A 1 248 ? 38.540 -15.382 30.254 1.00 24.02 295 GLN A C 1
ATOM 1948 O O . GLN A 1 248 ? 39.350 -16.023 29.591 1.00 21.63 295 GLN A O 1
ATOM 1954 N N . PHE A 1 249 ? 37.688 -14.525 29.701 1.00 20.98 296 PHE A N 1
ATOM 1955 C CA . PHE A 1 249 ? 37.569 -14.445 28.242 1.00 22.15 296 PHE A CA 1
ATOM 1956 C C . PHE A 1 249 ? 38.091 -13.132 27.645 1.00 22.19 296 PHE A C 1
ATOM 1957 O O . PHE A 1 249 ? 38.210 -12.997 26.423 1.00 17.14 296 PHE A O 1
ATOM 1965 N N . GLY A 1 250 ? 38.388 -12.173 28.515 1.00 18.90 297 GLY A N 1
ATOM 1966 C CA . GLY A 1 250 ? 38.940 -10.894 28.115 1.00 18.13 297 GLY A CA 1
ATOM 1967 C C . GLY A 1 250 ? 38.164 -10.194 27.014 1.00 18.74 297 GLY A C 1
ATOM 1968 O O . GLY A 1 250 ? 36.966 -9.943 27.148 1.00 12.08 297 GLY A O 1
ATOM 1969 N N . LYS A 1 251 ? 38.856 -9.893 25.920 1.00 12.88 298 LYS A N 1
ATOM 1970 C CA . LYS A 1 251 ? 38.293 -9.097 24.838 1.00 14.27 298 LYS A CA 1
ATOM 1971 C C . LYS A 1 251 ? 37.270 -9.840 23.983 1.00 13.06 298 LYS A C 1
ATOM 1972 O O . LYS A 1 251 ? 36.607 -9.232 23.148 1.00 15.55 298 LYS A O 1
ATOM 1978 N N A GLU A 1 252 ? 37.146 -11.148 24.198 0.20 14.16 299 GLU A N 1
ATOM 1979 N N B GLU A 1 252 ? 37.148 -11.150 24.170 0.80 11.38 299 GLU A N 1
ATOM 1980 C CA A GLU A 1 252 ? 36.055 -11.907 23.599 0.20 13.86 299 GLU A CA 1
ATOM 1981 C CA B GLU A 1 252 ? 36.041 -11.879 23.548 0.80 14.43 299 GLU A CA 1
ATOM 1982 C C A GLU A 1 252 ? 34.740 -11.291 24.051 0.20 14.39 299 GLU A C 1
ATOM 1983 C C B GLU A 1 252 ? 34.703 -11.355 24.081 0.80 15.33 299 GLU A C 1
ATOM 1984 O O A GLU A 1 252 ? 33.752 -11.282 23.314 0.20 14.50 299 GLU A O 1
ATOM 1985 O O B GLU A 1 252 ? 33.659 -11.462 23.422 0.80 14.77 299 GLU A O 1
ATOM 1996 N N . LEU A 1 253 ? 34.737 -10.780 25.277 1.00 11.83 300 LEU A N 1
ATOM 1997 C CA . LEU A 1 253 ? 33.540 -10.156 25.843 1.00 11.87 300 LEU A CA 1
ATOM 1998 C C . LEU A 1 253 ? 33.370 -8.808 25.150 1.00 15.67 300 LEU A C 1
ATOM 1999 O O . LEU A 1 253 ? 34.114 -7.868 25.428 1.00 14.52 300 LEU A O 1
ATOM 2004 N N . ARG A 1 254 ? 32.416 -8.729 24.223 1.00 15.82 301 ARG A N 1
ATOM 2005 C CA . ARG A 1 254 ? 32.227 -7.521 23.427 1.00 14.74 301 ARG A CA 1
ATOM 2006 C C . ARG A 1 254 ? 31.242 -6.597 24.135 1.00 18.15 301 ARG A C 1
ATOM 2007 O O . ARG A 1 254 ? 30.056 -6.907 24.245 1.00 23.31 301 ARG A O 1
ATOM 2015 N N . PRO A 1 255 ? 31.736 -5.454 24.619 1.00 18.58 302 PRO A N 1
ATOM 2016 C CA . PRO A 1 255 ? 30.965 -4.606 25.529 1.00 23.34 302 PRO A CA 1
ATOM 2017 C C . PRO A 1 255 ? 30.230 -3.478 24.820 1.00 23.92 302 PRO A C 1
ATOM 2018 O O . PRO A 1 255 ? 30.602 -3.094 23.708 1.00 19.08 302 PRO A O 1
ATOM 2022 N N . GLY A 1 256 ? 29.213 -2.945 25.492 1.00 22.21 303 GLY A N 1
ATOM 2023 C CA . GLY A 1 256 ? 28.521 -1.742 25.066 1.00 28.58 303 GLY A CA 1
ATOM 2024 C C . GLY A 1 256 ? 27.065 -1.737 25.516 1.00 35.46 303 GLY A C 1
ATOM 2025 O O . GLY A 1 256 ? 26.562 -2.731 26.041 1.00 42.44 303 GLY A O 1
ATOM 2026 N N . LEU A 1 257 ? 26.389 -0.612 25.316 1.00 27.32 304 LEU A N 1
ATOM 2027 C CA . LEU A 1 257 ? 24.952 -0.531 25.536 1.00 28.83 304 LEU A CA 1
ATOM 2028 C C . LEU A 1 257 ? 24.238 -0.578 24.185 1.00 30.36 304 LEU A C 1
ATOM 2029 O O . LEU A 1 257 ? 24.815 -0.234 23.152 1.00 25.51 304 LEU A O 1
ATOM 2034 N N . GLN A 1 258 ? 22.983 -1.010 24.194 1.00 29.84 305 GLN A N 1
ATOM 2035 C CA . GLN A 1 258 ? 22.196 -1.071 22.968 1.00 26.17 305 GLN A CA 1
ATOM 2036 C C . GLN A 1 258 ? 21.087 -0.030 22.982 1.00 23.36 305 GLN A C 1
ATOM 2037 O O . GLN A 1 258 ? 20.761 0.507 24.041 1.00 18.11 305 GLN A O 1
ATOM 2043 N N . LEU A 1 259 ? 20.526 0.263 21.808 1.00 16.65 306 LEU A N 1
ATOM 2044 C CA . LEU A 1 259 ? 19.339 1.108 21.724 1.00 18.70 306 LEU A CA 1
ATOM 2045 C C . LEU A 1 259 ? 18.138 0.208 21.983 1.00 18.00 306 LEU A C 1
ATOM 2046 O O . LEU A 1 259 ? 17.399 -0.155 21.065 1.00 13.22 306 LEU A O 1
ATOM 2051 N N . ALA A 1 260 ? 17.962 -0.167 23.243 1.00 16.39 307 ALA A N 1
ATOM 2052 C CA . ALA A 1 260 ? 16.971 -1.168 23.600 1.00 15.70 307 ALA A CA 1
ATOM 2053 C C . ALA A 1 260 ? 16.602 -1.007 25.070 1.00 15.14 307 ALA A C 1
ATOM 2054 O O . ALA A 1 260 ? 17.460 -0.698 25.898 1.00 11.93 307 ALA A O 1
ATOM 2056 N N . THR A 1 261 ? 15.327 -1.208 25.387 1.00 13.20 308 THR A N 1
ATOM 2057 C CA . THR A 1 261 ? 14.820 -0.963 26.737 1.00 10.91 308 THR A CA 1
ATOM 2058 C C . THR A 1 261 ? 14.151 -2.207 27.317 1.00 10.25 308 THR A C 1
ATOM 2059 O O . THR A 1 261 ? 13.316 -2.839 26.666 1.00 15.82 308 THR A O 1
ATOM 2063 N N . TYR A 1 262 ? 14.525 -2.542 28.547 1.00 7.86 309 TYR A N 1
ATOM 2064 C CA . TYR A 1 262 ? 13.961 -3.665 29.279 1.00 11.37 309 TYR A CA 1
ATOM 2065 C C . TYR A 1 262 ? 12.858 -3.093 30.169 1.00 17.32 309 TYR A C 1
ATOM 2066 O O . TYR A 1 262 ? 13.077 -2.123 30.905 1.00 16.21 309 TYR A O 1
ATOM 2075 N N . TYR A 1 263 ? 11.667 -3.668 30.084 1.00 11.68 310 TYR A N 1
ATOM 2076 C CA . TYR A 1 263 ? 10.531 -3.112 30.808 1.00 12.65 310 TYR A CA 1
ATOM 2077 C C . TYR A 1 263 ? 9.448 -4.143 31.092 1.00 16.17 310 TYR A C 1
ATOM 2078 O O . TYR A 1 263 ? 9.382 -5.205 30.449 1.00 11.97 310 TYR A O 1
ATOM 2087 N N . TYR A 1 264 ? 8.599 -3.825 32.065 1.00 9.94 311 TYR A N 1
ATOM 2088 C CA . TYR A 1 264 ? 7.480 -4.692 32.383 1.00 10.89 311 TYR A CA 1
ATOM 2089 C C . TYR A 1 264 ? 6.197 -4.183 31.737 1.00 14.73 311 TYR A C 1
ATOM 2090 O O . TYR A 1 264 ? 5.772 -3.039 31.929 1.00 11.17 311 TYR A O 1
ATOM 2099 N N . TYR A 1 265 ? 5.608 -5.058 30.945 1.00 11.72 312 TYR A N 1
ATOM 2100 C CA . TYR A 1 265 ? 4.303 -4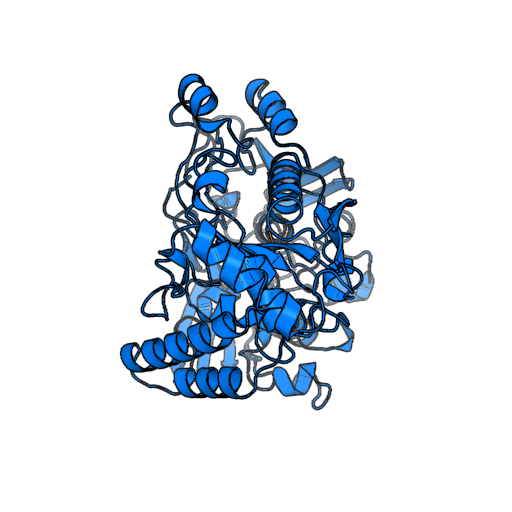.851 30.361 1.00 8.28 312 TYR A CA 1
ATOM 2101 C C . TYR A 1 265 ? 3.294 -4.825 31.492 1.00 12.67 312 TYR A C 1
ATOM 2102 O O . TYR A 1 265 ? 3.433 -5.565 32.469 1.00 10.20 312 TYR A O 1
ATOM 2111 N N . LEU A 1 266 ? 2.316 -3.932 31.376 1.00 9.41 313 LEU A N 1
ATOM 2112 C CA A LEU A 1 266 ? 1.170 -3.914 32.273 0.010 11.19 313 LEU A CA 1
ATOM 2113 C CA B LEU A 1 266 ? 1.166 -3.905 32.282 0.99 11.68 313 LEU A CA 1
ATOM 2114 C C . LEU A 1 266 ? -0.108 -3.936 31.445 1.00 13.12 313 LEU A C 1
ATOM 2115 O O . LEU A 1 266 ? -0.257 -3.156 30.500 1.00 19.72 313 LEU A O 1
ATOM 2124 N N . LYS A 1 267 ? -1.023 -4.835 31.790 1.00 14.91 314 LYS A N 1
ATOM 2125 C CA . LYS A 1 267 ? -2.292 -4.942 31.079 1.00 13.02 314 LYS A CA 1
ATOM 2126 C C . LYS A 1 267 ? -3.160 -3.745 31.424 1.00 16.09 314 LYS A C 1
ATOM 2127 O O . LYS A 1 267 ? -3.751 -3.696 32.505 1.00 16.49 314 LYS A O 1
ATOM 2133 N N . ASN A 1 268 ? -3.237 -2.781 30.513 1.00 15.62 315 ASN A N 1
ATOM 2134 C CA . ASN A 1 268 ? -3.929 -1.522 30.801 1.00 19.68 315 ASN A CA 1
ATOM 2135 C C . ASN A 1 268 ? -5.452 -1.653 30.940 1.00 23.66 315 ASN A C 1
ATOM 2136 O O . ASN A 1 268 ? -6.111 -0.743 31.440 1.00 19.79 315 ASN A O 1
ATOM 2141 N N . SER A 1 269 ? -6.006 -2.776 30.500 1.00 17.87 316 SER A N 1
ATOM 2142 C CA . SER A 1 269 ? -7.430 -3.027 30.689 1.00 23.56 316 SER A CA 1
ATOM 2143 C C . SER A 1 269 ? -7.695 -3.830 31.965 1.00 24.65 316 SER A C 1
ATOM 2144 O O . SER A 1 269 ? -8.842 -4.160 32.271 1.00 21.65 316 SER A O 1
ATOM 2147 N N . ASP A 1 270 ? -6.643 -4.161 32.710 1.00 19.44 317 ASP A N 1
ATOM 2148 C CA . ASP A 1 270 ? -6.850 -4.827 33.995 1.00 16.62 317 ASP A CA 1
ATOM 2149 C C . ASP A 1 270 ? -7.649 -3.902 34.903 1.00 22.23 317 ASP A C 1
ATOM 2150 O O . ASP A 1 270 ? -7.438 -2.692 34.892 1.00 21.30 317 ASP A O 1
ATOM 2155 N N . PRO A 1 271 ? -8.580 -4.473 35.685 1.00 27.71 318 PRO A N 1
ATOM 2156 C CA . PRO A 1 271 ? -9.456 -3.699 36.576 1.00 28.16 318 PRO A CA 1
ATOM 2157 C C . PRO A 1 271 ? -8.685 -2.841 37.588 1.00 27.08 318 PRO A C 1
ATOM 2158 O O . PRO A 1 271 ? -9.193 -1.808 37.996 1.00 23.55 318 PRO A O 1
ATOM 2162 N N . ALA A 1 272 ? -7.482 -3.254 37.977 1.00 24.81 319 ALA A N 1
ATOM 2163 C CA . ALA A 1 272 ? -6.651 -2.434 38.860 1.00 23.56 319 ALA A CA 1
ATOM 2164 C C . ALA A 1 272 ? -5.582 -1.659 38.076 1.00 23.11 319 ALA A C 1
ATOM 2165 O O . ALA A 1 272 ? -5.338 -0.475 38.335 1.00 21.31 319 ALA A O 1
ATOM 2167 N N . LEU A 1 273 ? -4.951 -2.326 37.115 1.00 16.10 320 LEU A N 1
ATOM 2168 C CA . LEU A 1 273 ? -3.866 -1.705 36.355 1.00 17.22 320 LEU A CA 1
ATOM 2169 C C . LEU A 1 273 ? -4.370 -0.628 35.402 1.00 16.47 320 LEU A C 1
ATOM 2170 O O . LEU A 1 273 ? -3.591 0.177 34.898 1.00 19.28 320 LEU A O 1
ATOM 2175 N N . LYS A 1 274 ? -5.679 -0.596 35.173 1.00 18.59 321 LYS A N 1
ATOM 2176 C CA . LYS A 1 274 ? -6.270 0.466 34.373 1.00 22.31 321 LYS A CA 1
ATOM 2177 C C . LYS A 1 274 ? -6.154 1.816 35.080 1.00 22.02 321 LYS A C 1
ATOM 2178 O O . LYS A 1 274 ? -6.297 2.865 34.456 1.00 18.33 321 LYS A O 1
ATOM 2184 N N . ASP A 1 275 ? -5.900 1.791 36.384 1.00 20.16 322 ASP A N 1
ATOM 2185 C CA . ASP A 1 275 ? -5.762 3.030 37.149 1.00 18.08 322 ASP A CA 1
ATOM 2186 C C . ASP A 1 275 ? -4.303 3.486 37.174 1.00 21.17 322 ASP A C 1
ATOM 2187 O O . ASP A 1 275 ? -3.437 2.813 37.731 1.00 24.78 322 ASP A O 1
ATOM 2192 N N . LYS A 1 276 ? -4.045 4.634 36.561 1.00 23.27 323 LYS A N 1
ATOM 2193 C CA . LYS A 1 276 ? -2.703 5.207 36.475 1.00 25.86 323 LYS A CA 1
ATOM 2194 C C . LYS A 1 276 ? -1.996 5.289 37.833 1.00 21.84 323 LYS A C 1
ATOM 2195 O O . LYS A 1 276 ? -0.774 5.141 37.921 1.00 20.08 323 LYS A O 1
ATOM 2201 N N . ARG A 1 277 ? -2.761 5.524 38.894 1.00 21.70 324 ARG A N 1
ATOM 2202 C CA . ARG A 1 277 ? -2.181 5.617 40.232 1.00 19.92 324 ARG A CA 1
ATOM 2203 C C . ARG A 1 277 ? -1.574 4.287 40.687 1.00 23.43 324 ARG A C 1
ATOM 2204 O O . ARG A 1 277 ? -0.525 4.265 41.334 1.00 23.24 324 ARG A O 1
ATOM 2212 N N . VAL A 1 278 ? -2.233 3.183 40.354 1.00 14.23 325 VAL A N 1
ATOM 2213 C CA . VAL A 1 278 ? -1.694 1.858 40.671 1.00 18.84 325 VAL A CA 1
ATOM 2214 C C . VAL A 1 278 ? -0.413 1.581 39.872 1.00 20.61 325 VAL A C 1
ATOM 2215 O O . VAL A 1 278 ? 0.589 1.135 40.438 1.00 20.19 325 VAL A O 1
ATOM 2219 N N . ARG A 1 279 ? -0.441 1.862 38.567 1.00 16.98 326 ARG A N 1
ATOM 2220 C CA . ARG A 1 279 ? 0.729 1.617 37.706 1.00 18.90 326 ARG A CA 1
ATOM 2221 C C . ARG A 1 279 ? 1.941 2.415 38.185 1.00 20.57 326 ARG A C 1
ATOM 2222 O O . ARG A 1 279 ? 3.059 1.897 38.272 1.00 20.77 326 ARG A O 1
ATOM 2230 N N . GLU A 1 280 ? 1.698 3.680 38.502 1.00 22.35 327 GLU A N 1
ATOM 2231 C CA . GLU A 1 280 ? 2.717 4.588 38.998 1.00 19.56 327 GLU A CA 1
ATOM 2232 C C . GLU A 1 280 ? 3.323 4.096 40.315 1.00 22.44 327 GLU A C 1
ATOM 2233 O O . GLU A 1 280 ? 4.545 4.102 40.491 1.00 21.77 327 GLU A O 1
ATOM 2239 N N . ALA A 1 281 ? 2.467 3.676 41.242 1.00 20.92 328 ALA A N 1
ATOM 2240 C CA . ALA A 1 281 ? 2.940 3.140 42.517 1.00 21.08 328 ALA A CA 1
ATOM 2241 C C . ALA A 1 281 ? 3.888 1.955 42.312 1.00 19.05 328 ALA A C 1
ATOM 2242 O O . ALA A 1 281 ? 4.936 1.865 42.951 1.00 21.19 328 ALA A O 1
ATOM 2244 N N . LEU A 1 282 ? 3.507 1.038 41.429 1.00 13.89 329 LEU A N 1
ATOM 2245 C CA . LEU A 1 282 ? 4.322 -0.140 41.168 1.00 17.04 329 LEU A CA 1
ATOM 2246 C C . LEU A 1 282 ? 5.678 0.268 40.605 1.00 18.08 329 LEU A C 1
ATOM 2247 O O . LEU A 1 282 ? 6.711 -0.307 40.960 1.00 13.67 329 LEU A O 1
ATOM 2252 N N . ALA A 1 283 ? 5.671 1.280 39.745 1.00 19.81 330 ALA A N 1
ATOM 2253 C CA . ALA A 1 283 ? 6.899 1.754 39.113 1.00 20.07 330 ALA A CA 1
ATOM 2254 C C . ALA A 1 283 ? 7.869 2.427 40.083 1.00 21.03 330 ALA A C 1
ATOM 2255 O O . ALA A 1 283 ? 9.077 2.194 40.028 1.00 23.34 330 ALA A O 1
ATOM 2257 N N . MET A 1 284 ? 7.344 3.269 40.963 1.00 19.28 331 MET A N 1
ATOM 2258 C CA . MET A 1 284 ? 8.199 4.152 41.748 1.00 22.17 331 MET A CA 1
ATOM 2259 C C . MET A 1 284 ? 8.876 3.454 42.921 1.00 18.77 331 MET A C 1
ATOM 2260 O O . MET A 1 284 ? 9.844 3.962 43.473 1.00 24.67 331 MET A O 1
ATOM 2265 N N . VAL A 1 285 ? 8.379 2.283 43.296 1.00 17.16 332 VAL A N 1
ATOM 2266 C CA . VAL A 1 285 ? 8.962 1.561 44.424 1.00 21.70 332 VAL A CA 1
ATOM 2267 C C . VAL A 1 285 ? 10.187 0.693 44.061 1.00 22.62 332 VAL A C 1
ATOM 2268 O O . VAL A 1 285 ? 11.031 0.412 44.917 1.00 17.92 332 VAL A O 1
ATOM 2272 N N . LEU A 1 286 ? 10.294 0.285 42.797 1.00 15.71 333 LEU A N 1
ATOM 2273 C CA . LEU A 1 286 ? 11.412 -0.556 42.362 1.00 20.27 333 LEU A CA 1
ATOM 2274 C C . LEU A 1 286 ? 12.746 0.200 42.355 1.00 21.52 333 LEU A C 1
ATOM 2275 O O . LEU A 1 286 ? 12.867 1.262 41.749 1.00 24.61 333 LEU A O 1
ATOM 2280 N N . ASP A 1 287 ? 13.748 -0.367 43.018 1.00 22.78 334 ASP A N 1
ATOM 2281 C CA . ASP A 1 287 ? 15.074 0.243 43.093 1.00 18.67 334 ASP A CA 1
ATOM 2282 C C . ASP A 1 287 ? 15.940 -0.239 41.923 1.00 19.38 334 ASP A C 1
ATOM 2283 O O . ASP A 1 287 ? 16.547 -1.313 41.990 1.00 15.93 334 ASP A O 1
ATOM 2288 N N . ARG A 1 288 ? 15.991 0.560 40.858 1.00 17.12 335 ARG A N 1
ATOM 2289 C CA . ARG A 1 288 ? 16.687 0.180 39.631 1.00 20.02 335 ARG A CA 1
ATOM 2290 C C . ARG A 1 288 ? 18.205 0.286 39.784 1.00 23.42 335 ARG A C 1
ATOM 2291 O O . ARG A 1 288 ? 18.967 -0.283 38.995 1.00 19.94 335 ARG A O 1
ATOM 2299 N N . GLU A 1 289 ? 18.638 1.020 40.803 1.00 18.20 336 GLU A N 1
ATOM 2300 C CA . GLU A 1 289 ? 20.055 1.164 41.081 1.00 23.40 336 GLU A CA 1
ATOM 2301 C C . GLU A 1 289 ? 20.596 -0.159 41.615 1.00 24.32 336 GLU A C 1
ATOM 2302 O O . GLU A 1 289 ? 21.610 -0.663 41.133 1.00 22.03 336 GLU A O 1
ATOM 2308 N N . ILE A 1 290 ? 19.897 -0.722 42.597 1.00 22.87 337 ILE A N 1
ATOM 2309 C CA . ILE A 1 290 ? 20.237 -2.032 43.138 1.00 20.61 337 ILE A CA 1
ATOM 2310 C C . ILE A 1 290 ? 20.087 -3.123 42.080 1.00 21.24 337 ILE A C 1
ATOM 2311 O O . ILE A 1 290 ? 20.929 -4.017 41.968 1.00 25.90 337 ILE A O 1
ATOM 2316 N N . LEU A 1 291 ? 19.011 -3.039 41.303 1.00 19.19 338 LEU A N 1
ATOM 2317 C CA . LEU A 1 291 ? 18.757 -3.990 40.231 1.00 17.18 338 LEU A CA 1
ATOM 2318 C C . LEU A 1 291 ? 19.965 -4.098 39.309 1.00 16.08 338 LEU A C 1
ATOM 2319 O O . LEU A 1 291 ? 20.451 -5.191 39.034 1.00 19.98 338 LEU A O 1
ATOM 2324 N N . THR A 1 292 ? 20.461 -2.954 38.848 1.00 21.18 339 THR A N 1
ATOM 2325 C CA . THR A 1 292 ? 21.548 -2.943 37.876 1.00 15.03 339 THR A CA 1
ATOM 2326 C C . THR A 1 292 ? 22.932 -3.200 38.485 1.00 20.11 339 THR A C 1
ATOM 2327 O O . THR A 1 292 ? 23.741 -3.942 37.916 1.00 18.13 339 THR A O 1
ATOM 2331 N N . SER A 1 293 ? 23.204 -2.615 39.644 1.00 16.97 340 SER A N 1
ATOM 2332 C CA A SER A 1 293 ? 24.526 -2.729 40.245 0.37 19.63 340 SER A CA 1
ATOM 2333 C CA B SER A 1 293 ? 24.526 -2.729 40.246 0.63 19.08 340 SER A CA 1
ATOM 2334 C C . SER A 1 293 ? 24.752 -4.085 40.907 1.00 25.00 340 SER A C 1
ATOM 2335 O O . SER A 1 293 ? 25.877 -4.582 40.943 1.00 31.96 340 SER A O 1
ATOM 2340 N N . LYS A 1 294 ? 23.683 -4.684 41.424 1.00 23.94 341 LYS A N 1
ATOM 2341 C CA . LYS A 1 294 ? 23.810 -5.913 42.206 1.00 24.42 341 LYS A CA 1
ATOM 2342 C C . LYS A 1 294 ? 23.263 -7.178 41.549 1.00 28.32 341 LYS A C 1
ATOM 2343 O O . LYS A 1 294 ? 23.694 -8.286 41.878 1.00 24.58 341 LYS A O 1
ATOM 2349 N N . ILE A 1 295 ? 22.299 -7.030 40.647 1.00 23.58 342 ILE A N 1
ATOM 2350 C CA . ILE A 1 295 ? 21.690 -8.204 40.028 1.00 27.35 342 ILE A CA 1
ATOM 2351 C C . ILE A 1 295 ? 22.162 -8.439 38.588 1.00 24.31 342 ILE A C 1
ATOM 2352 O O . ILE A 1 295 ? 22.698 -9.502 38.273 1.00 30.71 342 ILE A O 1
ATOM 2357 N N . THR A 1 296 ? 21.957 -7.454 37.719 1.00 16.39 343 THR A N 1
ATOM 2358 C CA . THR A 1 296 ? 22.339 -7.601 36.312 1.00 17.75 343 THR A CA 1
ATOM 2359 C C . THR A 1 296 ? 23.857 -7.471 36.130 1.00 22.44 343 THR A C 1
ATOM 2360 O O . THR A 1 296 ? 24.500 -8.356 35.554 1.00 22.72 343 THR A O 1
ATOM 2364 N N . GLN A 1 297 ? 24.416 -6.368 36.621 1.00 19.88 344 GLN A N 1
ATOM 2365 C CA . GLN A 1 297 ? 25.872 -6.184 36.724 1.00 23.66 344 GLN A CA 1
ATOM 2366 C C . GLN A 1 297 ? 26.628 -6.181 35.398 1.00 27.38 344 GLN A C 1
ATOM 2367 O O . GLN A 1 297 ? 27.847 -6.400 35.364 1.00 23.20 344 GLN A O 1
ATOM 2373 N N . ALA A 1 298 ? 25.925 -5.926 34.306 1.00 21.55 345 ALA A N 1
ATOM 2374 C CA . ALA A 1 298 ? 26.582 -5.922 33.011 1.00 26.41 345 ALA A CA 1
ATOM 2375 C C . ALA A 1 298 ? 26.604 -4.522 32.398 1.00 30.42 345 ALA A C 1
ATOM 2376 O O . ALA A 1 298 ? 26.683 -4.370 31.181 1.00 34.01 345 ALA A O 1
ATOM 2378 N N . GLY A 1 299 ? 26.546 -3.505 33.256 1.00 26.84 346 GLY A N 1
ATOM 2379 C CA . GLY A 1 299 ? 26.571 -2.123 32.812 1.00 28.74 346 GLY A CA 1
ATOM 2380 C C . GLY A 1 299 ? 25.214 -1.509 32.490 1.00 31.07 346 GLY A C 1
ATOM 2381 O O . GLY A 1 299 ? 25.142 -0.364 32.038 1.00 26.66 346 GLY A O 1
ATOM 2382 N N . GLU A 1 300 ? 24.138 -2.258 32.718 1.00 24.12 347 GLU A N 1
ATOM 2383 C CA . GLU A 1 300 ? 22.792 -1.756 32.435 1.00 21.17 347 GLU A CA 1
ATOM 2384 C C . GLU A 1 300 ? 22.528 -0.433 33.160 1.00 24.82 347 GLU A C 1
ATOM 2385 O O . GLU A 1 300 ? 22.934 -0.257 34.303 1.00 22.53 347 GLU A O 1
ATOM 2391 N N . VAL A 1 301 ? 21.836 0.485 32.492 1.00 23.78 348 VAL A N 1
ATOM 2392 C CA . VAL A 1 301 ? 21.566 1.810 33.053 1.00 26.17 348 VAL A CA 1
ATOM 2393 C C . VAL A 1 301 ? 20.093 1.973 33.449 1.00 19.98 348 VAL A C 1
ATOM 2394 O O . VAL A 1 301 ? 19.203 1.744 32.634 1.00 17.78 348 VAL A O 1
ATOM 2398 N N . PRO A 1 302 ? 19.829 2.379 34.701 1.00 15.98 349 PRO A N 1
ATOM 2399 C CA . PRO A 1 302 ? 18.430 2.565 35.109 1.00 16.01 349 PRO A CA 1
ATOM 2400 C C . PRO A 1 302 ? 17.643 3.408 34.108 1.00 15.14 349 PRO A C 1
ATOM 2401 O O . PRO A 1 302 ? 18.165 4.390 33.579 1.00 17.86 349 PRO A O 1
ATOM 2405 N N . MET A 1 303 ? 16.411 2.996 33.816 1.00 19.40 350 MET A N 1
ATOM 2406 C CA . MET A 1 303 ? 15.544 3.753 32.913 1.00 22.03 350 MET A CA 1
ATOM 2407 C C . MET A 1 303 ? 14.150 3.942 33.508 1.00 20.34 350 MET A C 1
ATOM 2408 O O . MET A 1 303 ? 13.656 3.077 34.237 1.00 18.32 350 MET A O 1
ATOM 2413 N N . TYR A 1 304 ? 13.520 5.065 33.170 1.00 15.41 351 TYR A N 1
ATOM 2414 C CA . TYR A 1 304 ? 12.202 5.419 33.692 1.00 15.48 351 TYR A CA 1
ATOM 2415 C C . TYR A 1 304 ? 11.179 5.611 32.575 1.00 19.86 351 TYR A C 1
ATOM 2416 O O . TYR A 1 304 ? 9.976 5.654 32.825 1.00 20.49 351 TYR A O 1
ATOM 2425 N N . GLY A 1 305 ? 11.672 5.738 31.347 1.00 17.83 352 GLY A N 1
ATOM 2426 C CA . GLY A 1 305 ? 10.821 5.827 30.176 1.00 10.60 352 GLY A CA 1
ATOM 2427 C C . GLY A 1 305 ? 11.303 4.873 29.092 1.00 13.80 352 GLY A C 1
ATOM 2428 O O . GLY A 1 305 ? 12.134 3.992 29.355 1.00 14.94 352 GLY A O 1
ATOM 2429 N N . LEU A 1 306 ? 10.782 5.043 27.880 1.00 10.12 353 LEU A N 1
ATOM 2430 C CA . LEU A 1 306 ? 11.093 4.148 26.762 1.00 15.04 353 LEU A CA 1
ATOM 2431 C C . LEU A 1 306 ? 12.339 4.555 25.974 1.00 13.86 353 LEU A C 1
ATOM 2432 O O . LEU A 1 306 ? 13.000 3.705 25.383 1.00 17.74 353 LEU A O 1
ATOM 2437 N N . MET A 1 307 ? 12.644 5.852 25.947 1.00 15.43 354 MET A N 1
ATOM 2438 C CA . MET A 1 307 ? 13.754 6.359 25.139 1.00 16.58 354 MET A CA 1
ATOM 2439 C C . MET A 1 307 ? 15.102 6.168 25.832 1.00 19.95 354 MET A C 1
ATOM 2440 O O . MET A 1 307 ? 15.363 6.781 26.866 1.00 21.78 354 MET A O 1
ATOM 2445 N N . PRO A 1 308 ? 15.977 5.333 25.251 1.00 16.91 355 PRO A N 1
ATOM 2446 C CA . PRO A 1 308 ? 17.333 5.204 25.800 1.00 19.00 355 PRO A CA 1
ATOM 2447 C C . PRO A 1 308 ? 18.101 6.500 25.560 1.00 21.30 355 PRO A C 1
ATOM 2448 O O . PRO A 1 308 ? 17.877 7.152 24.541 1.00 19.10 355 PRO A O 1
ATOM 2452 N N . LYS A 1 309 ? 18.972 6.889 26.484 1.00 24.63 356 LYS A N 1
ATOM 2453 C CA . LYS A 1 309 ? 19.797 8.064 26.247 1.00 32.12 356 LYS A CA 1
ATOM 2454 C C . LYS A 1 309 ? 20.596 7.835 24.965 1.00 31.95 356 LYS A C 1
ATOM 2455 O O . LYS A 1 309 ? 21.180 6.767 24.775 1.00 27.54 356 LYS A O 1
ATOM 2461 N N . GLY A 1 310 ? 20.597 8.818 24.072 1.00 36.20 357 GLY A N 1
ATOM 2462 C CA . GLY A 1 310 ? 21.358 8.702 22.841 1.00 40.04 357 GLY A CA 1
ATOM 2463 C C . GLY A 1 310 ? 20.546 8.473 21.576 1.00 40.94 357 GLY A C 1
ATOM 2464 O O . GLY A 1 310 ? 21.047 8.679 20.473 1.00 35.64 357 GLY A O 1
ATOM 2465 N N . VAL A 1 311 ? 19.297 8.041 21.719 1.00 32.29 358 VAL A N 1
ATOM 2466 C CA . VAL A 1 311 ? 18.466 7.812 20.546 1.00 23.88 358 VAL A CA 1
ATOM 2467 C C . VAL A 1 311 ? 18.116 9.138 19.862 1.00 26.62 358 VAL A C 1
ATOM 2468 O O . VAL A 1 311 ? 17.749 10.106 20.521 1.00 23.70 358 VAL A O 1
ATOM 2472 N N . LYS A 1 312 ? 18.240 9.176 18.539 1.00 25.63 359 LYS A N 1
ATOM 2473 C CA . LYS A 1 312 ? 17.919 10.377 17.775 1.00 23.78 359 LYS A CA 1
ATOM 2474 C C . LYS A 1 312 ? 16.427 10.726 17.832 1.00 21.59 359 LYS A C 1
ATOM 2475 O O . LYS A 1 312 ? 15.577 9.849 17.956 1.00 23.48 359 LYS A O 1
ATOM 2481 N N . GLY A 1 313 ? 16.111 12.011 17.731 1.00 22.91 360 GLY A N 1
ATOM 2482 C CA . GLY A 1 313 ? 14.722 12.439 17.672 1.00 21.44 360 GLY A CA 1
ATOM 2483 C C . GLY A 1 313 ? 14.095 12.936 18.970 1.00 24.79 360 GLY A C 1
ATOM 2484 O O . GLY A 1 313 ? 13.017 13.527 18.941 1.00 29.42 360 GLY A O 1
ATOM 2485 N N . VAL A 1 314 ? 14.733 12.685 20.110 1.00 23.60 361 VAL A N 1
ATOM 2486 C CA . VAL A 1 314 ? 14.314 13.337 21.354 1.00 24.92 361 VAL A CA 1
ATOM 2487 C C . VAL A 1 314 ? 15.486 14.059 21.995 1.00 26.23 361 VAL A C 1
ATOM 2488 O O . VAL A 1 314 ? 16.640 13.751 21.711 1.00 26.22 361 VAL A O 1
ATOM 2492 N N . GLN A 1 315 ? 15.192 15.021 22.860 1.00 26.66 362 GLN A N 1
ATOM 2493 C CA . GLN A 1 315 ? 16.251 15.835 23.443 1.00 32.48 362 GLN A CA 1
ATOM 2494 C C . GLN A 1 315 ? 16.945 15.111 24.584 1.00 34.01 362 GLN A C 1
ATOM 2495 O O . GLN A 1 315 ? 18.115 15.360 24.863 1.00 38.59 362 GLN A O 1
ATOM 2501 N N . ARG A 1 316 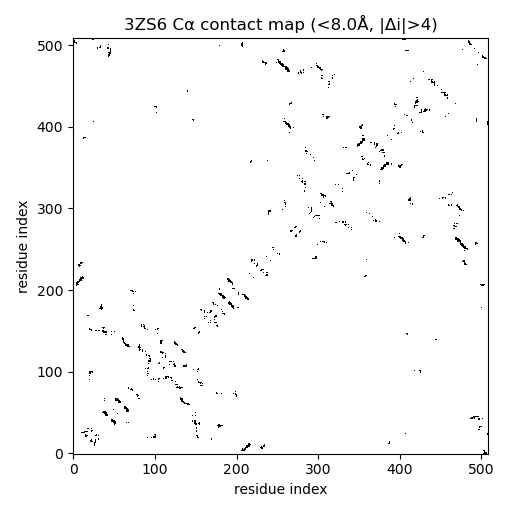? 16.225 14.198 25.226 1.00 32.90 363 ARG A N 1
ATOM 2502 C CA . ARG A 1 316 ? 16.701 13.560 26.442 1.00 26.96 363 ARG A CA 1
ATOM 2503 C C . ARG A 1 316 ? 15.707 12.503 26.878 1.00 24.87 363 ARG A C 1
ATOM 2504 O O . ARG A 1 316 ? 14.547 12.528 26.461 1.00 21.78 363 ARG A O 1
ATOM 2512 N N . PRO A 1 317 ? 16.156 11.568 27.724 1.00 20.88 364 PRO A N 1
ATOM 2513 C CA . PRO A 1 317 ? 15.221 10.559 28.220 1.00 28.65 364 PRO A CA 1
ATOM 2514 C C . PRO A 1 317 ? 14.248 11.169 29.221 1.00 32.32 364 PRO A C 1
ATOM 2515 O O . PRO A 1 317 ? 14.352 12.351 29.563 1.00 30.69 364 PRO A O 1
ATOM 2519 N N . PHE A 1 318 ? 13.296 10.358 29.662 1.00 28.34 365 PHE A N 1
ATOM 2520 C CA . PHE A 1 318 ? 12.337 10.762 30.673 1.00 28.15 365 PHE A CA 1
ATOM 2521 C C . PHE A 1 318 ? 12.868 10.393 32.059 1.00 26.00 365 PHE A C 1
ATOM 2522 O O . PHE A 1 318 ? 13.185 9.234 32.329 1.00 24.47 365 PHE A O 1
ATOM 2530 N N . THR A 1 319 ? 12.983 11.389 32.928 1.00 21.97 366 THR A N 1
ATOM 2531 C CA . THR A 1 319 ? 13.415 11.156 34.299 1.00 27.28 366 THR A CA 1
ATOM 2532 C C . THR A 1 319 ? 12.420 11.792 35.255 1.00 29.43 366 THR A C 1
ATOM 2533 O O . THR A 1 319 ? 12.384 13.011 35.400 1.00 31.37 366 THR A O 1
ATOM 2537 N N . PRO A 1 320 ? 11.605 10.959 35.911 1.00 29.29 367 PRO A N 1
ATOM 2538 C CA . PRO A 1 320 ? 10.579 11.444 36.836 1.00 28.36 367 PRO A CA 1
ATOM 2539 C C . PRO A 1 320 ? 11.157 12.059 38.097 1.00 32.77 367 PRO A C 1
ATOM 2540 O O . PRO A 1 320 ? 12.253 11.713 38.562 1.00 25.79 367 PRO A O 1
ATOM 2544 N N . ASP A 1 321 ? 10.374 12.981 38.639 1.00 36.34 368 ASP A N 1
ATOM 2545 C CA . ASP A 1 321 ? 10.636 13.650 39.900 1.00 39.14 368 ASP A CA 1
ATOM 2546 C C . ASP A 1 321 ? 11.184 12.707 40.968 1.00 33.25 368 ASP A C 1
ATOM 2547 O O . ASP A 1 321 ? 12.203 12.985 41.595 1.00 33.24 368 ASP A O 1
ATOM 2552 N N . TRP A 1 322 ? 10.492 11.590 41.169 1.00 31.73 369 TRP A N 1
ATOM 2553 C CA . TRP A 1 322 ? 10.778 10.688 42.279 1.00 28.78 369 TRP A CA 1
ATOM 2554 C C . TRP A 1 322 ? 12.070 9.878 42.124 1.00 30.29 369 TRP A C 1
ATOM 2555 O O . TRP A 1 322 ? 12.507 9.214 43.066 1.00 27.88 369 TRP A O 1
ATOM 2566 N N . ALA A 1 323 ? 12.686 9.935 40.947 1.00 28.67 370 ALA A N 1
ATOM 2567 C CA . ALA A 1 323 ? 13.938 9.217 40.724 1.00 31.86 370 ALA A CA 1
ATOM 2568 C C . ALA A 1 323 ? 15.019 9.670 41.708 1.00 37.23 370 ALA A C 1
ATOM 2569 O O . ALA A 1 323 ? 15.965 8.935 41.993 1.00 28.65 370 ALA A O 1
ATOM 2571 N N . SER A 1 324 ? 14.874 10.883 42.233 1.00 37.04 371 SER A N 1
ATOM 2572 C CA . SER A 1 324 ? 15.876 11.427 43.142 1.00 39.01 371 SER A CA 1
ATOM 2573 C C . SER A 1 324 ? 15.366 11.525 44.578 1.00 42.87 371 SER A C 1
ATOM 2574 O O . SER A 1 324 ? 15.972 12.192 45.415 1.00 47.33 371 SER A O 1
ATOM 2577 N N . TRP A 1 325 ? 14.255 10.853 44.861 1.00 37.49 372 TRP A N 1
ATOM 2578 C CA . TRP A 1 325 ? 13.696 10.835 46.207 1.00 36.96 372 TRP A CA 1
ATOM 2579 C C . TRP A 1 325 ? 14.303 9.734 47.074 1.00 39.94 372 TRP A C 1
ATOM 2580 O O . TRP A 1 325 ? 14.636 8.661 46.581 1.00 36.64 372 TRP A O 1
ATOM 2591 N N . PRO A 1 326 ? 14.450 10.004 48.378 1.00 37.31 373 PRO A N 1
ATOM 2592 C CA . PRO A 1 326 ? 14.762 8.930 49.322 1.00 35.52 373 PRO A CA 1
ATOM 2593 C C . PRO A 1 326 ? 13.755 7.805 49.139 1.00 34.74 373 PRO A C 1
ATOM 2594 O O . PRO A 1 326 ? 12.577 8.072 48.890 1.00 36.11 373 PRO A O 1
ATOM 2598 N N . MET A 1 327 ? 14.199 6.563 49.264 1.00 28.66 374 MET A N 1
ATOM 2599 C CA . MET A 1 327 ? 13.300 5.440 49.036 1.00 33.46 374 MET A CA 1
ATOM 2600 C C . MET A 1 327 ? 12.091 5.492 49.974 1.00 31.08 374 MET A C 1
ATOM 2601 O O . MET A 1 327 ? 10.961 5.250 49.550 1.00 30.39 374 MET A O 1
ATOM 2606 N N . ALA A 1 328 ? 12.329 5.817 51.242 1.00 29.20 375 ALA A N 1
ATOM 2607 C CA . ALA A 1 328 ? 11.247 5.905 52.222 1.00 31.99 375 ALA A CA 1
ATOM 2608 C C . ALA A 1 328 ? 10.129 6.830 51.740 1.00 29.15 375 ALA A C 1
ATOM 2609 O O . ALA A 1 328 ? 8.945 6.524 51.888 1.00 33.36 375 ALA A O 1
ATOM 2611 N N . ARG A 1 329 ? 10.519 7.960 51.164 1.00 28.38 376 ARG A N 1
ATOM 2612 C CA . ARG A 1 329 ? 9.579 8.902 50.563 1.00 30.47 376 ARG A CA 1
ATOM 2613 C C . ARG A 1 329 ? 8.900 8.296 49.331 1.00 29.36 376 ARG A C 1
ATOM 2614 O O . ARG A 1 329 ? 7.702 8.490 49.111 1.00 29.38 376 ARG A O 1
ATOM 2622 N N . ARG A 1 330 ? 9.667 7.566 48.526 1.00 24.35 377 ARG A N 1
ATOM 2623 C CA . ARG A 1 330 ? 9.101 6.873 47.373 1.00 24.92 377 ARG A CA 1
ATOM 2624 C C . ARG A 1 330 ? 7.984 5.947 47.809 1.00 25.26 377 ARG A C 1
ATOM 2625 O O . ARG A 1 330 ? 6.896 5.959 47.239 1.00 22.83 377 ARG A O 1
ATOM 2633 N N . VAL A 1 331 ? 8.269 5.145 48.830 1.00 25.63 378 VAL A N 1
ATOM 2634 C CA . VAL A 1 331 ? 7.329 4.143 49.313 1.00 30.44 378 VAL A CA 1
ATOM 2635 C C . VAL A 1 331 ? 6.064 4.764 49.916 1.00 30.45 378 VAL A C 1
ATOM 2636 O O . VAL A 1 331 ? 4.947 4.324 49.629 1.00 30.03 378 VAL A O 1
ATOM 2640 N N . ASP A 1 332 ? 6.242 5.781 50.754 1.00 29.37 379 ASP A N 1
ATOM 2641 C CA . ASP A 1 332 ? 5.102 6.505 51.328 1.00 28.55 379 ASP A CA 1
ATOM 2642 C C . ASP A 1 332 ? 4.184 7.060 50.243 1.00 24.60 379 ASP A C 1
ATOM 2643 O O . ASP A 1 332 ? 2.966 6.881 50.280 1.00 27.67 379 ASP A O 1
ATOM 2648 N N . TYR A 1 333 ? 4.772 7.753 49.278 1.00 25.98 380 TYR A N 1
ATOM 2649 C CA . TYR A 1 333 ? 3.997 8.321 48.187 1.00 25.01 380 TYR A CA 1
ATOM 2650 C C . TYR A 1 333 ? 3.253 7.209 47.442 1.00 26.88 380 TYR A C 1
ATOM 2651 O O . TYR A 1 333 ? 2.073 7.342 47.126 1.00 23.49 380 TYR A O 1
ATOM 2660 N N . ALA A 1 334 ? 3.938 6.098 47.179 1.00 27.70 381 ALA A N 1
ATOM 2661 C CA . ALA A 1 334 ? 3.338 5.009 46.404 1.00 20.79 381 ALA A CA 1
ATOM 2662 C C . ALA A 1 334 ? 2.197 4.321 47.158 1.00 21.62 381 ALA A C 1
ATOM 2663 O O . ALA A 1 334 ? 1.150 4.011 46.577 1.00 22.97 381 ALA A O 1
ATOM 2665 N N . LYS A 1 335 ? 2.400 4.074 48.451 1.00 23.72 382 LYS A N 1
ATOM 2666 C CA . LYS A 1 335 ? 1.334 3.517 49.288 1.00 31.43 382 LYS A CA 1
ATOM 2667 C C . LYS A 1 335 ? 0.098 4.420 49.305 1.00 27.76 382 LYS A C 1
ATOM 2668 O O . LYS A 1 335 ? -1.037 3.944 49.284 1.00 34.28 382 LYS A O 1
ATOM 2674 N N . ASN A 1 336 ? 0.319 5.727 49.343 1.00 25.11 383 ASN A N 1
ATOM 2675 C CA A ASN A 1 336 ? -0.793 6.670 49.309 0.46 25.23 383 ASN A CA 1
ATOM 2676 C CA B ASN A 1 336 ? -0.780 6.688 49.307 0.54 25.51 383 ASN A CA 1
ATOM 2677 C C . ASN A 1 336 ? -1.510 6.648 47.961 1.00 26.83 383 ASN A C 1
ATOM 2678 O O . ASN A 1 336 ? -2.731 6.811 47.890 1.00 28.21 383 ASN A O 1
ATOM 2687 N N . LEU A 1 337 ? -0.755 6.428 46.890 1.00 25.91 384 LEU A N 1
ATOM 2688 C CA . LEU A 1 337 ? -1.360 6.273 45.575 1.00 28.46 384 LEU A CA 1
ATOM 2689 C C . LEU A 1 337 ? -2.302 5.073 45.567 1.00 20.55 384 LEU A C 1
ATOM 2690 O O . LEU A 1 337 ? -3.416 5.157 45.056 1.00 23.64 384 LEU A O 1
ATOM 2695 N N . LEU A 1 338 ? -1.851 3.953 46.131 1.00 21.91 385 LEU A N 1
ATOM 2696 C CA . LEU A 1 338 ? -2.675 2.749 46.184 1.00 18.38 385 LEU A CA 1
ATOM 2697 C C . LEU A 1 338 ? -3.942 3.028 46.982 1.00 25.70 385 LEU A C 1
ATOM 2698 O O . LEU A 1 338 ? -5.042 2.609 46.604 1.00 24.11 385 LEU A O 1
ATOM 2703 N N . LYS A 1 339 ? -3.777 3.741 48.091 1.00 25.19 386 LYS A N 1
ATOM 2704 C CA . LYS A 1 339 ? -4.911 4.121 48.925 1.00 28.47 386 LYS A CA 1
ATOM 2705 C C . LYS A 1 339 ? -5.869 4.995 48.125 1.00 31.10 386 LYS A C 1
ATOM 2706 O O . LYS A 1 339 ? -7.072 4.730 48.072 1.00 32.18 386 LYS A O 1
ATOM 2712 N N . GLN A 1 340 ? -5.326 6.031 47.489 1.00 33.46 387 GLN A N 1
ATOM 2713 C CA . GLN A 1 340 ? -6.127 6.926 46.658 1.00 33.78 387 GLN A CA 1
ATOM 2714 C C . GLN A 1 340 ? -6.912 6.145 45.609 1.00 30.24 387 GLN A C 1
ATOM 2715 O O . GLN A 1 340 ? -8.041 6.500 45.274 1.00 30.50 387 GLN A O 1
ATOM 2721 N N . ALA A 1 341 ? -6.316 5.074 45.098 1.00 24.43 388 ALA A N 1
ATOM 2722 C CA . ALA A 1 341 ? -6.943 4.284 44.038 1.00 24.13 388 ALA A CA 1
ATOM 2723 C C . ALA A 1 341 ? -7.917 3.241 44.574 1.00 28.99 388 ALA A C 1
ATOM 2724 O O . ALA A 1 341 ? -8.511 2.489 43.801 1.00 28.86 388 ALA A O 1
ATOM 2726 N N . GLY A 1 342 ? -8.069 3.182 45.894 1.00 31.09 389 GLY A N 1
ATOM 2727 C CA . GLY A 1 342 ? -8.992 2.241 46.504 1.00 31.05 389 GLY A CA 1
ATOM 2728 C C . GLY A 1 342 ? -8.395 0.863 46.729 1.00 36.59 389 GLY A C 1
ATOM 2729 O O . GLY A 1 342 ? -9.122 -0.121 46.882 1.00 26.17 389 GLY A O 1
ATOM 2730 N N . HIS A 1 343 ? -7.067 0.792 46.742 1.00 37.23 390 HIS A N 1
ATOM 2731 C CA . HIS A 1 343 ? -6.370 -0.462 47.021 1.00 35.61 390 HIS A CA 1
ATOM 2732 C C . HIS A 1 343 ? -5.424 -0.343 48.204 1.00 34.54 390 HIS A C 1
ATOM 2733 O O . HIS A 1 343 ? -4.267 -0.760 48.131 1.00 37.59 390 HIS A O 1
ATOM 2740 N N . GLY A 1 344 ? -5.928 0.234 49.289 1.00 33.27 391 GLY A N 1
ATOM 2741 C CA . GLY A 1 344 ? -5.200 0.276 50.541 1.00 33.11 391 GLY A CA 1
ATOM 2742 C C . GLY A 1 344 ? -5.208 -1.082 51.218 1.00 31.45 391 GLY A C 1
ATOM 2743 O O . GLY A 1 344 ? -5.517 -2.106 50.600 1.00 27.81 391 GLY A O 1
ATOM 2744 N N . ASP A 1 345 ? -4.867 -1.092 52.500 1.00 36.96 392 ASP A N 1
ATOM 2745 C CA . ASP A 1 345 ? -4.818 -2.334 53.262 1.00 32.43 392 ASP A CA 1
ATOM 2746 C C . ASP A 1 345 ? -6.155 -3.074 53.274 1.00 28.64 392 ASP A C 1
ATOM 2747 O O . ASP A 1 345 ? -6.204 -4.282 53.505 1.00 30.48 392 ASP A O 1
ATOM 2752 N N . ALA A 1 346 ? -7.237 -2.353 53.008 1.00 31.51 393 ALA A N 1
ATOM 2753 C CA . ALA A 1 346 ? -8.557 -2.970 52.985 1.00 36.02 393 ALA A CA 1
ATOM 2754 C C . ALA A 1 346 ? -8.810 -3.774 51.704 1.00 39.92 393 ALA A C 1
ATOM 2755 O O . ALA A 1 346 ? -9.739 -4.582 51.649 1.00 41.41 393 ALA A O 1
ATOM 2757 N N . ASN A 1 347 ? -7.981 -3.562 50.683 1.00 34.03 394 ASN A N 1
ATOM 2758 C CA . ASN A 1 347 ? -8.195 -4.206 49.387 1.00 32.09 394 ASN A CA 1
ATOM 2759 C C . ASN A 1 347 ? -6.903 -4.619 48.678 1.00 33.23 394 ASN A C 1
ATOM 2760 O O . ASN A 1 347 ? -6.607 -4.123 47.591 1.00 32.11 394 ASN A O 1
ATOM 2765 N N . PRO A 1 348 ? -6.142 -5.541 49.287 1.00 31.72 395 PRO A N 1
ATOM 2766 C CA . PRO A 1 348 ? -4.800 -5.904 48.811 1.00 35.42 395 PRO A CA 1
ATOM 2767 C C . PRO A 1 348 ? -4.785 -6.407 47.370 1.00 30.57 395 PRO A C 1
ATOM 2768 O O . PRO A 1 348 ? -5.743 -7.032 46.918 1.00 27.50 395 PRO A O 1
ATOM 2772 N N . LEU A 1 349 ? -3.691 -6.140 46.663 1.00 27.57 396 LEU A N 1
ATOM 2773 C CA . LEU A 1 349 ? -3.566 -6.540 45.266 1.00 21.26 396 LEU A CA 1
ATOM 2774 C C . LEU A 1 349 ? -2.726 -7.798 45.092 1.00 21.67 396 LEU A C 1
ATOM 2775 O O . LEU A 1 349 ? -1.660 -7.945 45.695 1.00 19.20 396 LEU A O 1
ATOM 2780 N N . THR A 1 350 ? -3.211 -8.697 44.246 1.00 21.84 397 THR A N 1
ATOM 2781 C CA . THR A 1 350 ? -2.424 -9.844 43.815 1.00 23.50 397 THR A CA 1
ATOM 2782 C C . THR A 1 350 ? -2.387 -9.901 42.292 1.00 23.49 397 THR A C 1
ATOM 2783 O O . THR A 1 350 ? -3.431 -9.814 41.647 1.00 24.59 397 THR A O 1
ATOM 2787 N N . PHE A 1 351 ? -1.184 -10.024 41.729 1.00 19.05 398 PHE A N 1
ATOM 2788 C CA . PHE A 1 351 ? -1.003 -10.166 40.286 1.00 21.70 398 PHE A CA 1
ATOM 2789 C C . PHE A 1 351 ? -0.183 -11.405 39.955 1.00 22.02 398 PHE A C 1
ATOM 2790 O O . PHE A 1 351 ? 0.542 -11.930 40.797 1.00 28.48 398 PHE A O 1
ATOM 2798 N N . THR A 1 352 ? -0.289 -11.858 38.711 1.00 18.54 399 THR A N 1
ATOM 2799 C CA . THR A 1 352 ? 0.626 -12.866 38.195 1.00 22.21 399 THR A CA 1
ATOM 2800 C C . THR A 1 352 ? 1.694 -12.159 37.361 1.00 22.40 399 THR A C 1
ATOM 2801 O O . THR A 1 352 ? 1.376 -11.302 36.530 1.00 17.10 399 THR A O 1
ATOM 2805 N N . LEU A 1 353 ? 2.958 -12.488 37.615 1.00 24.30 400 LEU A N 1
ATOM 2806 C CA . LEU A 1 353 ? 4.078 -11.917 36.860 1.00 20.74 400 LEU A CA 1
ATOM 2807 C C . LEU A 1 353 ? 4.667 -12.979 35.930 1.00 22.67 400 LEU A C 1
ATOM 2808 O O . LEU A 1 353 ? 5.311 -13.936 36.372 1.00 20.03 400 LEU A O 1
ATOM 2813 N N . THR A 1 354 ? 4.434 -12.818 34.638 1.00 14.00 401 THR A N 1
ATOM 2814 C CA . THR A 1 354 ? 4.866 -13.823 33.678 1.00 16.73 401 THR A CA 1
ATOM 2815 C C . THR A 1 354 ? 6.141 -13.390 32.951 1.00 18.34 401 THR A C 1
ATOM 2816 O O . THR A 1 354 ? 6.252 -12.243 32.519 1.00 17.49 401 THR A O 1
ATOM 2820 N N . TYR A 1 355 ? 7.097 -14.307 32.817 1.00 12.36 402 TYR A N 1
ATOM 2821 C CA . TYR A 1 355 ? 8.317 -14.033 32.054 1.00 9.76 402 TYR A CA 1
ATOM 2822 C C . TYR A 1 355 ? 8.714 -15.258 31.240 1.00 15.47 402 TYR A C 1
ATOM 2823 O O . TYR A 1 355 ? 8.264 -16.366 31.526 1.00 16.76 402 TYR A O 1
ATOM 2832 N N . ASN A 1 356 ? 9.558 -15.064 30.231 1.00 11.72 403 ASN A N 1
ATOM 2833 C CA . ASN A 1 356 ? 10.028 -16.197 29.438 1.00 12.55 403 ASN A CA 1
ATOM 2834 C C . ASN A 1 356 ? 11.219 -16.855 30.104 1.00 16.10 403 ASN A C 1
ATOM 2835 O O . ASN A 1 356 ? 12.148 -16.174 30.539 1.00 11.50 403 ASN A O 1
ATOM 2840 N N . THR A 1 357 ? 11.159 -18.183 30.201 1.00 16.34 404 THR A N 1
ATOM 2841 C CA . THR A 1 357 ? 12.166 -18.986 30.888 1.00 15.00 404 THR A CA 1
ATOM 2842 C C . THR A 1 357 ? 13.587 -18.556 30.542 1.00 14.65 404 THR A C 1
ATOM 2843 O O . THR A 1 357 ? 13.986 -18.586 29.373 1.00 16.24 404 THR A O 1
ATOM 2847 N N . ASN A 1 358 ? 14.322 -18.140 31.572 1.00 15.33 405 ASN A N 1
ATOM 2848 C CA . ASN A 1 358 ? 15.688 -17.625 31.460 1.00 16.22 405 ASN A CA 1
ATOM 2849 C C . ASN A 1 358 ? 16.199 -17.180 32.834 1.00 19.57 405 ASN A C 1
ATOM 2850 O O . ASN A 1 358 ? 15.425 -16.684 33.647 1.00 12.70 405 ASN A O 1
ATOM 2855 N N . ASP A 1 359 ? 17.492 -17.353 33.097 1.00 13.65 406 ASP A N 1
ATOM 2856 C CA . ASP A 1 359 ? 18.014 -17.061 34.434 1.00 13.22 406 ASP A CA 1
ATOM 2857 C C . ASP A 1 359 ? 18.026 -15.569 34.778 1.00 16.06 406 ASP A C 1
ATOM 2858 O O . ASP A 1 359 ? 17.685 -15.195 35.895 1.00 13.81 406 ASP A O 1
ATOM 2863 N N . LEU A 1 360 ? 18.397 -14.710 33.834 1.00 14.77 407 LEU A N 1
ATOM 2864 C CA . LEU A 1 360 ? 18.312 -13.272 34.111 1.00 13.98 407 LEU A CA 1
ATOM 2865 C C . LEU A 1 360 ? 16.870 -12.835 34.407 1.00 14.15 407 LEU A C 1
ATOM 2866 O O . LEU A 1 360 ? 16.608 -12.137 35.392 1.00 12.67 407 LEU A O 1
ATOM 2871 N N . HIS A 1 361 ? 15.934 -13.245 33.558 1.00 11.61 408 HIS A N 1
ATOM 2872 C CA . HIS A 1 361 ? 14.543 -12.810 33.721 1.00 11.28 408 HIS A CA 1
ATOM 2873 C C . HIS A 1 361 ? 13.971 -13.284 35.043 1.00 13.76 408 HIS A C 1
ATOM 2874 O O . HIS A 1 361 ? 13.219 -12.564 35.696 1.00 12.98 408 HIS A O 1
ATOM 2881 N N . LYS A 1 362 ? 14.334 -14.498 35.440 1.00 13.46 409 LYS A N 1
ATOM 2882 C CA . LYS A 1 362 ? 13.877 -15.026 36.714 1.00 15.45 409 LYS A CA 1
ATOM 2883 C C . LYS A 1 362 ? 14.410 -14.191 37.873 1.00 15.66 409 LYS A C 1
ATOM 2884 O O . LYS A 1 362 ? 13.664 -13.864 38.803 1.00 13.80 409 LYS A O 1
ATOM 2890 N N . LYS A 1 363 ? 15.697 -13.852 37.818 1.00 14.69 410 LYS A N 1
ATOM 2891 C CA . LYS A 1 363 ? 16.323 -13.035 38.860 1.00 16.81 410 LYS A CA 1
ATOM 2892 C C . LYS A 1 363 ? 15.666 -11.663 38.964 1.00 18.40 410 LYS A C 1
ATOM 2893 O O . LYS A 1 363 ? 15.376 -11.182 40.060 1.00 14.97 410 LYS A O 1
ATOM 2899 N N . VAL A 1 364 ? 15.447 -11.025 37.820 1.00 10.68 411 VAL A N 1
ATOM 2900 C CA . VAL A 1 364 ? 14.791 -9.723 37.804 1.00 12.88 411 VAL A CA 1
ATOM 2901 C C . VAL A 1 364 ? 13.373 -9.824 38.381 1.00 17.48 411 VAL A C 1
ATOM 2902 O O . VAL A 1 364 ? 12.951 -8.979 39.169 1.00 16.14 411 VAL A O 1
ATOM 2906 N N . ALA A 1 365 ? 12.647 -10.869 37.992 1.00 16.70 412 ALA A N 1
ATOM 2907 C CA . ALA A 1 365 ? 11.281 -11.075 38.465 1.00 13.98 412 ALA A CA 1
ATOM 2908 C C . ALA A 1 365 ? 11.206 -11.314 39.983 1.00 19.85 412 ALA A C 1
ATOM 2909 O O . ALA A 1 365 ? 10.330 -10.769 40.663 1.00 16.31 412 ALA A O 1
ATOM 2911 N N . LEU A 1 366 ? 12.112 -12.139 40.506 1.00 16.87 413 LEU A N 1
ATOM 2912 C CA . LEU A 1 366 ? 12.180 -12.378 41.946 1.00 16.37 413 LEU A CA 1
ATOM 2913 C C . LEU A 1 366 ? 12.437 -11.071 42.696 1.00 23.31 413 LEU A C 1
ATOM 2914 O O . LEU A 1 366 ? 11.890 -10.837 43.781 1.00 16.00 413 LEU A O 1
ATOM 2919 N N . PHE A 1 367 ? 13.279 -10.223 42.113 1.00 23.34 414 PHE A N 1
ATOM 2920 C CA . PHE A 1 367 ? 13.564 -8.922 42.703 1.00 22.64 414 PHE A CA 1
ATOM 2921 C C . PHE A 1 367 ? 12.315 -8.044 42.745 1.00 20.26 414 PHE A C 1
ATOM 2922 O O . PHE A 1 367 ? 11.980 -7.489 43.788 1.00 21.03 414 PHE A O 1
ATOM 2930 N N . ALA A 1 368 ? 11.631 -7.919 41.611 1.00 15.89 415 ALA A N 1
ATOM 2931 C CA . ALA A 1 368 ? 10.393 -7.141 41.550 1.00 15.13 415 ALA A CA 1
ATOM 2932 C C . ALA A 1 368 ? 9.358 -7.633 42.559 1.00 19.57 415 ALA A C 1
ATOM 2933 O O . ALA A 1 368 ? 8.751 -6.842 43.289 1.00 20.53 415 ALA A O 1
ATOM 2935 N N . ALA A 1 369 ? 9.152 -8.943 42.589 1.00 16.93 416 ALA A N 1
ATOM 2936 C CA . ALA A 1 369 ? 8.210 -9.535 43.526 1.00 16.23 416 ALA A CA 1
ATOM 2937 C C . ALA A 1 369 ? 8.521 -9.136 44.974 1.00 21.47 416 ALA A C 1
ATOM 2938 O O . ALA A 1 369 ? 7.627 -8.724 45.712 1.00 22.02 416 ALA A O 1
ATOM 2940 N N . SER A 1 370 ? 9.784 -9.253 45.383 1.00 21.36 417 SER A N 1
ATOM 2941 C CA . SER A 1 370 ? 10.143 -8.966 46.772 1.00 22.69 417 SER A CA 1
ATOM 2942 C C . SER A 1 370 ? 10.000 -7.474 47.060 1.00 20.32 417 SER A C 1
ATOM 2943 O O . SER A 1 370 ? 9.526 -7.067 48.120 1.00 21.98 417 SER A O 1
ATOM 2946 N N . GLU A 1 371 ? 10.412 -6.664 46.097 1.00 18.80 418 GLU A N 1
ATOM 2947 C CA . GLU A 1 371 ? 10.275 -5.220 46.191 1.00 23.58 418 GLU A CA 1
ATOM 2948 C C . GLU A 1 371 ? 8.807 -4.833 46.430 1.00 26.71 418 GLU A C 1
ATOM 2949 O O . GLU A 1 371 ? 8.484 -4.069 47.355 1.00 24.37 418 GLU A O 1
ATOM 2955 N N . TRP A 1 372 ? 7.917 -5.376 45.604 1.00 18.12 419 TRP A N 1
ATOM 2956 C CA . TRP A 1 372 ? 6.489 -5.074 45.699 1.00 19.34 419 TRP A CA 1
ATOM 2957 C C . TRP A 1 372 ? 5.870 -5.614 46.992 1.00 25.92 419 TRP A C 1
ATOM 2958 O O . TRP A 1 372 ? 5.012 -4.968 47.599 1.00 25.13 419 TRP A O 1
ATOM 2969 N N A ARG A 1 373 ? 6.331 -6.788 47.413 0.40 23.19 420 ARG A N 1
ATOM 2970 N N B ARG A 1 373 ? 6.286 -6.809 47.402 0.60 22.92 420 ARG A N 1
ATOM 2971 C CA A ARG A 1 373 ? 5.813 -7.441 48.609 0.40 24.69 420 ARG A CA 1
ATOM 2972 C CA B ARG A 1 373 ? 5.780 -7.379 48.641 0.60 24.52 420 ARG A CA 1
ATOM 2973 C C A ARG A 1 373 ? 6.218 -6.713 49.892 0.40 24.95 420 ARG A C 1
ATOM 2974 C C B ARG A 1 373 ? 6.187 -6.510 49.818 0.60 25.16 420 ARG A C 1
ATOM 2975 O O A ARG A 1 373 ? 5.386 -6.477 50.767 0.40 25.21 420 ARG A O 1
ATOM 2976 O O B ARG A 1 373 ? 5.340 -5.981 50.542 0.60 23.26 420 ARG A O 1
ATOM 2991 N N . THR A 1 374 ? 7.493 -6.350 49.994 1.00 25.17 421 THR A N 1
ATOM 2992 C CA . THR A 1 374 ? 8.015 -5.691 51.187 1.00 27.51 421 THR A CA 1
ATOM 2993 C C . THR A 1 374 ? 7.700 -4.198 51.253 1.00 28.13 421 THR A C 1
ATOM 2994 O O . THR A 1 374 ? 7.601 -3.633 52.341 1.00 27.33 421 THR A O 1
ATOM 2998 N N . LYS A 1 375 ? 7.537 -3.554 50.101 1.00 23.30 422 LYS A N 1
ATOM 2999 C CA . LYS A 1 375 ? 7.318 -2.109 50.099 1.00 20.66 422 LYS A CA 1
ATOM 3000 C C . LYS A 1 375 ? 5.854 -1.700 49.966 1.00 25.57 422 LYS A C 1
ATOM 3001 O O . LYS A 1 375 ? 5.464 -0.630 50.428 1.00 29.59 422 LYS A O 1
ATOM 3007 N N . LEU A 1 376 ? 5.040 -2.544 49.349 1.00 24.08 423 LEU A N 1
ATOM 3008 C CA . LEU A 1 376 ? 3.655 -2.171 49.091 1.00 25.45 423 LEU A CA 1
ATOM 3009 C C . LEU A 1 376 ? 2.670 -3.215 49.591 1.00 25.36 423 LEU A C 1
ATOM 3010 O O . LEU A 1 376 ? 1.464 -2.972 49.623 1.00 28.42 423 LEU A O 1
ATOM 3015 N N . GLY A 1 377 ? 3.179 -4.383 49.965 1.00 23.44 424 GLY A N 1
ATOM 3016 C CA . GLY A 1 377 ? 2.312 -5.484 50.342 1.00 25.47 424 GLY A CA 1
ATOM 3017 C C . GLY A 1 377 ? 1.534 -5.998 49.142 1.00 30.84 424 GLY A C 1
ATOM 3018 O O . GLY A 1 377 ? 0.456 -6.579 49.283 1.00 35.02 424 GLY A O 1
ATOM 3019 N N . VAL A 1 378 ? 2.074 -5.760 47.951 1.00 27.41 425 VAL A N 1
ATOM 3020 C CA A VAL A 1 378 ? 1.473 -6.285 46.731 0.0000 23.00 425 VAL A CA 1
ATOM 3021 C CA B VAL A 1 378 ? 1.488 -6.277 46.718 1.00 21.01 425 VAL A CA 1
ATOM 3022 C C . VAL A 1 378 ? 2.086 -7.637 46.382 1.00 23.28 425 VAL A C 1
ATOM 3023 O O . VAL A 1 378 ? 3.305 -7.808 46.411 1.00 20.32 425 VAL A O 1
ATOM 3030 N N . THR A 1 379 ? 1.235 -8.604 46.062 1.00 20.73 426 THR A N 1
ATOM 3031 C CA . THR A 1 379 ? 1.711 -9.953 45.785 1.00 19.99 426 THR A CA 1
ATOM 3032 C C . THR A 1 379 ? 1.797 -10.224 44.282 1.00 22.42 426 THR A C 1
ATOM 3033 O O . THR A 1 379 ? 0.800 -10.143 43.563 1.00 25.24 426 THR A O 1
ATOM 3037 N N . ALA A 1 380 ? 2.997 -10.537 43.810 1.00 21.11 427 ALA A N 1
ATOM 3038 C CA . ALA A 1 380 ? 3.187 -10.928 42.416 1.00 24.16 427 ALA A CA 1
ATOM 3039 C C . ALA A 1 380 ? 3.650 -12.378 42.348 1.00 26.46 427 ALA A C 1
ATOM 3040 O O . ALA A 1 380 ? 4.748 -12.700 42.795 1.00 30.67 427 ALA A O 1
ATOM 3042 N N . LYS A 1 381 ? 2.809 -13.243 41.789 1.00 23.69 428 LYS A N 1
ATOM 3043 C CA . LYS A 1 381 ? 3.135 -14.656 41.649 1.00 21.52 428 LYS A CA 1
ATOM 3044 C C . LYS A 1 381 ? 3.867 -14.901 40.328 1.00 24.06 428 LYS A C 1
ATOM 3045 O O . LYS A 1 381 ? 3.382 -14.519 39.263 1.00 22.29 428 LYS A O 1
ATOM 3051 N N . LEU A 1 382 ? 5.029 -15.546 40.404 1.00 17.90 429 LEU A N 1
ATOM 3052 C CA . LEU A 1 382 ? 5.868 -15.749 39.225 1.00 24.81 429 LEU A CA 1
ATOM 3053 C C . LEU A 1 382 ? 5.414 -16.942 38.399 1.00 22.69 429 LEU A C 1
ATOM 3054 O O . LEU A 1 382 ? 4.994 -17.965 38.934 1.00 19.27 429 LEU A O 1
ATOM 3059 N N . GLU A 1 383 ? 5.514 -16.797 37.086 1.00 19.74 430 GLU A N 1
ATOM 3060 C CA . GLU A 1 383 ? 5.134 -17.839 36.153 1.00 19.40 430 GLU A CA 1
ATOM 3061 C C . GLU A 1 383 ? 6.053 -17.725 34.938 1.00 23.09 430 GLU A C 1
ATOM 3062 O O . GLU A 1 383 ? 6.245 -16.632 34.399 1.00 15.09 430 GLU A O 1
ATOM 3068 N N . ASN A 1 384 ? 6.651 -18.843 34.531 1.00 18.00 431 ASN A N 1
ATOM 3069 C CA . ASN A 1 384 ? 7.575 -18.829 33.404 1.00 19.45 431 ASN A CA 1
ATOM 3070 C C . ASN A 1 384 ? 7.011 -19.599 32.220 1.00 22.71 431 ASN A C 1
ATOM 3071 O O . ASN A 1 384 ? 6.454 -20.677 32.392 1.00 17.70 431 ASN A O 1
ATOM 3076 N N . VAL A 1 385 ? 7.134 -19.024 31.025 1.00 17.66 432 VAL A N 1
ATOM 3077 C CA . VAL A 1 385 ? 6.686 -19.685 29.800 1.00 12.56 432 VAL A CA 1
ATOM 3078 C C . VAL A 1 385 ? 7.713 -19.534 28.688 1.00 14.94 432 VAL A C 1
ATOM 3079 O O . VAL A 1 385 ? 8.648 -18.728 28.792 1.00 12.21 432 VAL A O 1
ATOM 3083 N N . GLU A 1 386 ? 7.527 -20.304 27.617 1.00 16.92 433 GLU A N 1
ATOM 3084 C CA . GLU A 1 386 ? 8.328 -20.152 26.410 1.00 14.57 433 GLU A CA 1
ATOM 3085 C C . GLU A 1 386 ? 8.098 -18.762 25.804 1.00 13.72 433 GLU A C 1
ATOM 3086 O O . GLU A 1 386 ? 6.988 -18.219 25.864 1.00 12.91 433 GLU A O 1
ATOM 3092 N N . PHE A 1 387 ? 9.142 -18.191 25.212 1.00 9.59 434 PHE A N 1
ATOM 3093 C CA . PHE A 1 387 ? 9.051 -16.834 24.664 1.00 12.34 434 PHE A CA 1
ATOM 3094 C C . PHE A 1 387 ? 7.936 -16.646 23.631 1.00 14.80 434 PHE A C 1
ATOM 3095 O O . PHE A 1 387 ? 7.243 -15.630 23.652 1.00 12.62 434 PHE A O 1
ATOM 3103 N N . LYS A 1 388 ? 7.771 -17.609 22.723 1.00 14.13 435 LYS A N 1
ATOM 3104 C CA . LYS A 1 388 ? 6.718 -17.529 21.704 1.00 17.44 435 LYS A CA 1
ATOM 3105 C C . LYS A 1 388 ? 5.344 -17.420 22.342 1.00 14.65 435 LYS A C 1
ATOM 3106 O O . LYS A 1 388 ? 4.473 -16.707 21.849 1.00 16.57 435 LYS A O 1
ATOM 3112 N N . VAL A 1 389 ? 5.150 -18.169 23.422 1.00 11.05 436 VAL A N 1
ATOM 3113 C CA . VAL A 1 389 ? 3.894 -18.147 24.158 1.00 16.03 436 VAL A CA 1
ATOM 3114 C C . VAL A 1 389 ? 3.721 -16.800 24.857 1.00 15.98 436 VAL A C 1
ATOM 3115 O O . VAL A 1 389 ? 2.641 -16.210 24.842 1.00 17.19 436 VAL A O 1
ATOM 3119 N N . LEU A 1 390 ? 4.793 -16.317 25.471 1.00 10.55 437 LEU A N 1
ATOM 3120 C CA . LEU A 1 390 ? 4.747 -15.023 26.141 1.00 7.79 437 LEU A CA 1
ATOM 3121 C C . LEU A 1 390 ? 4.312 -13.950 25.152 1.00 10.02 437 LEU A C 1
ATOM 3122 O O . LEU A 1 390 ? 3.438 -13.145 25.459 1.00 13.60 437 LEU A O 1
ATOM 3127 N N . MET A 1 391 ? 4.924 -13.938 23.965 1.00 7.79 438 MET A N 1
ATOM 3128 C CA A MET A 1 391 ? 4.573 -12.941 22.958 0.52 11.04 438 MET A CA 1
ATOM 3129 C CA B MET A 1 391 ? 4.582 -12.973 22.923 0.48 11.74 438 MET A CA 1
ATOM 3130 C C . MET A 1 391 ? 3.081 -12.969 22.641 1.00 11.64 438 MET A C 1
ATOM 3131 O O . MET A 1 391 ? 2.438 -11.917 22.596 1.00 9.35 438 MET A O 1
ATOM 3140 N N . LYS A 1 392 ? 2.534 -14.164 22.431 1.00 13.50 439 LYS A N 1
ATOM 3141 C CA . LYS A 1 392 ? 1.113 -14.314 22.138 1.00 14.67 439 LYS A CA 1
ATOM 3142 C C . LYS A 1 392 ? 0.260 -13.854 23.312 1.00 16.75 439 LYS A C 1
ATOM 3143 O O . LYS A 1 392 ? -0.737 -13.153 23.135 1.00 13.55 439 LYS A O 1
ATOM 3149 N N . GLN A 1 393 ? 0.650 -14.249 24.520 1.00 15.19 440 GLN A N 1
ATOM 3150 C CA . GLN A 1 393 ? -0.120 -13.851 25.695 1.00 18.82 440 GLN A CA 1
ATOM 3151 C C . GLN A 1 393 ? -0.187 -12.333 25.866 1.00 14.21 440 GLN A C 1
ATOM 3152 O O . GLN A 1 393 ? -1.231 -11.796 26.226 1.00 13.82 440 GLN A O 1
ATOM 3158 N N . ARG A 1 394 ? 0.922 -11.643 25.608 1.00 14.38 441 ARG A N 1
ATOM 3159 C CA . ARG A 1 394 ? 0.934 -10.183 25.701 1.00 7.42 441 ARG A CA 1
ATOM 3160 C C . ARG A 1 394 ? -0.002 -9.554 24.652 1.00 8.26 441 ARG A C 1
ATOM 3161 O O . ARG A 1 394 ? -0.782 -8.651 24.967 1.00 10.13 441 ARG A O 1
ATOM 3169 N N . HIS A 1 395 ? 0.068 -10.035 23.409 1.00 11.55 442 HIS A N 1
ATOM 3170 C CA . HIS A 1 395 ? -0.846 -9.553 22.368 1.00 15.92 442 HIS A CA 1
ATOM 3171 C C . HIS A 1 395 ? -2.306 -9.725 22.786 1.00 13.21 442 HIS A C 1
ATOM 3172 O O . HIS A 1 395 ? -3.144 -8.862 22.516 1.00 16.20 442 HIS A O 1
ATOM 3179 N N . ASP A 1 396 ? -2.606 -10.847 23.438 1.00 11.83 443 ASP A N 1
ATOM 3180 C CA . ASP A 1 396 ? -3.992 -11.207 23.745 1.00 13.28 443 ASP A CA 1
ATOM 3181 C C . ASP A 1 396 ? -4.400 -10.716 25.129 1.00 16.55 443 ASP A C 1
ATOM 3182 O O . ASP A 1 396 ? -5.526 -10.960 25.580 1.00 18.36 443 ASP A O 1
ATOM 3187 N N . GLY A 1 397 ? -3.482 -10.033 25.808 1.00 9.76 444 GLY A N 1
ATOM 3188 C CA . GLY A 1 397 ? -3.747 -9.548 27.149 1.00 11.32 444 GLY A CA 1
ATOM 3189 C C . GLY A 1 397 ? -4.092 -10.652 28.141 1.00 13.27 444 GLY A C 1
ATOM 3190 O O . GLY A 1 397 ? -4.882 -10.433 29.047 1.00 15.69 444 GLY A O 1
ATOM 3191 N N . LYS A 1 398 ? -3.496 -11.835 27.976 1.00 14.72 445 LYS A N 1
ATOM 3192 C CA . LYS A 1 398 ? -3.746 -12.956 28.889 1.00 19.75 445 LYS A CA 1
ATOM 3193 C C . LYS A 1 398 ? -2.756 -13.019 30.057 1.00 23.59 445 LYS A C 1
ATOM 3194 O O . LYS A 1 398 ? -2.710 -14.002 30.806 1.00 18.92 445 LYS A O 1
ATOM 3200 N N . VAL A 1 399 ? -1.966 -11.960 30.201 1.00 18.89 446 VAL A N 1
ATOM 3201 C CA . VAL A 1 399 ? -1.034 -11.818 31.312 1.00 14.86 446 VAL A CA 1
ATOM 3202 C C . VAL A 1 399 ? -1.244 -10.422 31.892 1.00 18.87 44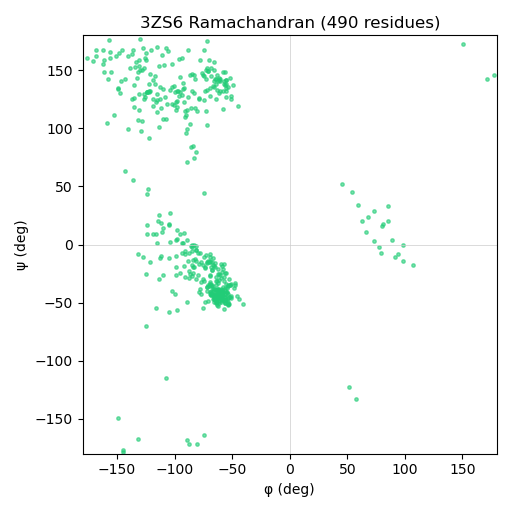6 VAL A C 1
ATOM 3203 O O . VAL A 1 399 ? -1.686 -9.518 31.181 1.00 18.05 446 VAL A O 1
ATOM 3207 N N . GLN A 1 400 ? -0.932 -10.248 33.173 1.00 17.50 447 GLN A N 1
ATOM 3208 C CA . GLN A 1 400 ? -1.197 -8.989 33.871 1.00 15.58 447 GLN A CA 1
ATOM 3209 C C . GLN A 1 400 ? 0.049 -8.109 33.922 1.00 15.21 447 GLN A C 1
ATOM 3210 O O . GLN A 1 400 ? 0.030 -6.955 33.507 1.00 13.58 447 GLN A O 1
ATOM 3216 N N . ILE A 1 401 ? 1.123 -8.665 34.465 1.00 13.75 448 ILE A N 1
ATOM 3217 C CA . ILE A 1 401 ? 2.426 -8.024 34.445 1.00 14.19 448 ILE A CA 1
ATOM 3218 C C . ILE A 1 401 ? 3.334 -9.014 33.745 1.00 18.09 448 ILE A C 1
ATOM 3219 O O . ILE A 1 401 ? 3.302 -10.205 34.057 1.00 16.44 448 ILE A O 1
ATOM 3224 N N . ALA A 1 402 ? 4.120 -8.542 32.784 1.00 15.35 449 ALA A N 1
ATOM 3225 C CA . ALA A 1 402 ? 4.920 -9.457 31.971 1.00 12.98 449 ALA A CA 1
ATOM 3226 C C . ALA A 1 402 ? 6.286 -8.875 31.615 1.00 10.82 449 ALA A C 1
ATOM 3227 O O . ALA A 1 402 ? 6.422 -7.674 31.384 1.00 13.65 449 ALA A O 1
ATOM 3229 N N . ARG A 1 403 ? 7.297 -9.739 31.602 1.00 12.60 450 ARG A N 1
ATOM 3230 C CA . ARG A 1 403 ? 8.625 -9.359 31.137 1.00 6.79 450 ARG A CA 1
ATOM 3231 C C . ARG A 1 403 ? 8.508 -8.938 29.660 1.00 12.57 450 ARG A C 1
ATOM 3232 O O . ARG A 1 403 ? 7.899 -9.644 28.841 1.00 9.99 450 ARG A O 1
ATOM 3240 N N . ASP A 1 404 ? 9.062 -7.778 29.329 1.00 7.92 451 ASP A N 1
ATOM 3241 C CA . ASP A 1 404 ? 9.045 -7.297 27.947 1.00 8.43 451 ASP A CA 1
ATOM 3242 C C . ASP A 1 404 ? 10.349 -6.551 27.663 1.00 14.64 451 ASP A C 1
ATOM 3243 O O . ASP A 1 404 ? 11.214 -6.456 28.531 1.00 11.60 451 ASP A O 1
ATOM 3248 N N . GLY A 1 405 ? 10.480 -6.022 26.452 1.00 11.28 452 GLY A N 1
ATOM 3249 C CA . GLY A 1 405 ? 11.700 -5.354 26.032 1.00 17.14 452 GLY A CA 1
ATOM 3250 C C . GLY A 1 405 ? 11.634 -5.058 24.545 1.00 18.66 452 GLY A C 1
ATOM 3251 O O . GLY A 1 405 ? 11.121 -5.866 23.770 1.00 14.84 452 GLY A O 1
ATOM 3252 N N . TRP A 1 406 ? 12.157 -3.904 24.144 1.00 14.31 453 TRP A N 1
ATOM 3253 C CA . TRP A 1 406 ? 12.083 -3.484 22.746 1.00 12.91 453 TRP A CA 1
ATOM 3254 C C . TRP A 1 406 ? 13.454 -3.031 22.259 1.00 13.68 453 TRP A C 1
ATOM 3255 O O . TRP A 1 406 ? 14.115 -2.225 22.918 1.00 12.65 453 TRP A O 1
ATOM 3266 N N . PHE A 1 407 ? 13.878 -3.576 21.121 1.00 12.29 454 PHE A N 1
ATOM 3267 C CA . PHE A 1 407 ? 15.081 -3.140 20.408 1.00 8.49 454 PHE A CA 1
ATOM 3268 C C . PHE A 1 407 ? 14.665 -2.186 19.303 1.00 14.23 454 PHE A C 1
ATOM 3269 O O . PHE A 1 407 ? 13.733 -2.479 18.542 1.00 16.60 454 PHE A O 1
ATOM 3277 N N . ALA A 1 408 ? 15.342 -1.048 19.201 1.00 11.80 455 ALA A N 1
ATOM 3278 C CA . ALA A 1 408 ? 15.037 -0.097 18.137 1.00 11.32 455 ALA A CA 1
ATOM 3279 C C . ALA A 1 408 ? 15.135 -0.781 16.770 1.00 15.80 455 ALA A C 1
ATOM 3280 O O . ALA A 1 408 ? 16.064 -1.557 16.537 1.00 8.85 455 ALA A O 1
ATOM 3282 N N . ASP A 1 409 ? 14.193 -0.488 15.873 1.00 11.83 456 ASP A N 1
ATOM 3283 C CA . ASP A 1 409 ? 14.229 -1.021 14.504 1.00 13.70 456 ASP A CA 1
ATOM 3284 C C . ASP A 1 409 ? 15.038 -0.094 13.599 1.00 20.02 456 ASP A C 1
ATOM 3285 O O . ASP A 1 409 ? 15.403 -0.457 12.476 1.00 13.29 456 ASP A O 1
ATOM 3290 N N . TYR A 1 410 ? 15.289 1.112 14.102 1.00 15.96 457 TYR A N 1
ATOM 3291 C CA . TYR A 1 410 ? 16.026 2.145 13.388 1.00 18.05 457 TYR A CA 1
ATOM 3292 C C . TYR A 1 410 ? 16.332 3.230 14.400 1.00 20.39 457 TYR A C 1
ATOM 3293 O O . TYR A 1 410 ? 15.706 3.281 15.460 1.00 18.59 457 TYR A O 1
ATOM 3302 N N . ASN A 1 411 ? 17.293 4.092 14.091 1.00 17.13 458 ASN A N 1
ATOM 3303 C CA . ASN A 1 411 ? 17.769 5.041 15.088 1.00 18.33 458 ASN A CA 1
ATOM 3304 C C . ASN A 1 411 ? 16.973 6.330 15.069 1.00 17.41 458 ASN A C 1
ATOM 3305 O O . ASN A 1 411 ? 17.461 7.369 14.632 1.00 19.00 458 ASN A O 1
ATOM 3310 N N . ASP A 1 412 ? 15.731 6.243 15.528 1.00 18.53 459 ASP A N 1
ATOM 3311 C CA . ASP A 1 412 ? 14.901 7.416 15.723 1.00 16.60 459 ASP A CA 1
ATOM 3312 C C . ASP A 1 412 ? 13.839 7.116 16.768 1.00 22.13 459 ASP A C 1
ATOM 3313 O O . ASP A 1 412 ? 13.373 5.978 16.888 1.00 17.25 459 ASP A O 1
ATOM 3318 N N . ALA A 1 413 ? 13.455 8.140 17.521 1.00 16.92 460 ALA A N 1
ATOM 3319 C CA . ALA A 1 413 ? 12.520 7.959 18.629 1.00 22.16 460 ALA A CA 1
ATOM 3320 C C . ALA A 1 413 ? 11.208 7.299 18.203 1.00 19.89 460 ALA A C 1
ATOM 3321 O O . ALA A 1 413 ? 10.526 6.687 19.026 1.00 19.75 460 ALA A O 1
ATOM 3323 N N . MET A 1 414 ? 10.853 7.427 16.926 1.00 16.38 461 MET A N 1
ATOM 3324 C CA . MET A 1 414 ? 9.588 6.882 16.434 1.00 14.97 461 MET A CA 1
ATOM 3325 C C . MET A 1 414 ? 9.449 5.373 16.683 1.00 14.18 461 MET A C 1
ATOM 3326 O O . MET A 1 414 ? 8.344 4.876 16.863 1.00 13.69 461 MET A O 1
ATOM 3331 N N . THR A 1 415 ? 10.558 4.642 16.677 1.00 11.90 462 THR A N 1
ATOM 3332 C CA . THR A 1 415 ? 10.473 3.194 16.868 1.00 14.96 462 THR A CA 1
ATOM 3333 C C . THR A 1 415 ? 9.903 2.846 18.248 1.00 17.32 462 THR A C 1
ATOM 3334 O O . THR A 1 415 ? 9.211 1.837 18.409 1.00 18.41 462 THR A O 1
ATOM 3338 N N . PHE A 1 416 ? 10.174 3.689 19.238 1.00 15.95 463 PHE A N 1
ATOM 3339 C CA . PHE A 1 416 ? 9.683 3.430 20.589 1.00 14.01 463 PHE A CA 1
ATOM 3340 C C . PHE A 1 416 ? 8.223 3.868 20.738 1.00 14.85 463 PHE A C 1
ATOM 3341 O O . PHE A 1 416 ? 7.456 3.285 21.519 1.00 12.59 463 PHE A O 1
ATOM 3349 N N . PHE A 1 417 ? 7.826 4.880 19.970 1.00 13.30 464 PHE A N 1
ATOM 3350 C CA . PHE A 1 417 ? 6.421 5.272 19.940 1.00 17.50 464 PHE A CA 1
ATOM 3351 C C . PHE A 1 417 ? 5.506 4.151 19.416 1.00 13.20 464 PHE A C 1
ATOM 3352 O O . PHE A 1 417 ? 4.311 4.152 19.695 1.00 19.29 464 PHE A O 1
ATOM 3360 N N . ASP A 1 418 ? 6.062 3.194 18.674 1.00 10.31 465 ASP A N 1
ATOM 3361 C CA . ASP A 1 418 ? 5.282 2.033 18.234 1.00 16.69 465 ASP A CA 1
ATOM 3362 C C . ASP A 1 418 ? 4.725 1.233 19.415 1.00 15.09 465 ASP A C 1
ATOM 3363 O O . ASP A 1 418 ? 3.810 0.424 19.251 1.00 16.06 465 ASP A O 1
ATOM 3368 N N . LEU A 1 419 ? 5.276 1.453 20.603 1.00 10.15 466 LEU A N 1
ATOM 3369 C CA . LEU A 1 419 ? 4.811 0.742 21.802 1.00 12.37 466 LEU A CA 1
ATOM 3370 C C . LEU A 1 419 ? 3.603 1.385 22.477 1.00 15.33 466 LEU A C 1
ATOM 3371 O O . LEU A 1 419 ? 2.923 0.742 23.282 1.00 10.88 466 LEU A O 1
ATOM 3376 N N . ILE A 1 420 ? 3.337 2.651 22.166 1.00 11.47 467 ILE A N 1
ATOM 3377 C CA . ILE A 1 420 ? 2.333 3.401 22.913 1.00 13.80 467 ILE A CA 1
ATOM 3378 C C . ILE A 1 420 ? 1.316 4.168 22.061 1.00 19.71 467 ILE A C 1
ATOM 3379 O O . ILE A 1 420 ? 0.351 4.706 22.602 1.00 13.32 467 ILE A O 1
ATOM 3384 N N . ARG A 1 421 ? 1.527 4.221 20.746 1.00 18.94 468 ARG A N 1
ATOM 3385 C CA . ARG A 1 421 ? 0.564 4.864 19.839 1.00 24.37 468 ARG A CA 1
ATOM 3386 C C . ARG A 1 421 ? -0.747 4.089 19.808 1.00 20.30 468 ARG A C 1
ATOM 3387 O O . ARG A 1 421 ? -0.737 2.861 19.730 1.00 19.79 468 ARG A O 1
ATOM 3395 N N . CYS A 1 422 ? -1.870 4.807 19.859 1.00 22.62 469 CYS A N 1
ATOM 3396 C CA . CYS A 1 422 ? -3.192 4.189 19.786 1.00 18.02 469 CYS A CA 1
ATOM 3397 C C . CYS A 1 422 ? -3.275 3.254 18.592 1.00 22.24 469 CYS A C 1
ATOM 3398 O O . CYS A 1 422 ? -2.984 3.650 17.465 1.00 24.23 469 CYS A O 1
ATOM 3401 N N . GLY A 1 423 ? -3.684 2.014 18.827 1.00 21.81 470 GLY A N 1
ATOM 3402 C CA . GLY A 1 423 ? -3.928 1.105 17.720 1.00 22.60 470 GLY A CA 1
ATOM 3403 C C . GLY A 1 423 ? -2.714 0.478 17.046 1.00 25.12 470 GLY A C 1
ATOM 3404 O O . GLY A 1 423 ? -2.873 -0.327 16.127 1.00 23.43 470 GLY A O 1
ATOM 3405 N N . SER A 1 424 ? -1.506 0.823 17.483 1.00 18.34 471 SER A N 1
ATOM 3406 C CA . SER A 1 424 ? -0.306 0.207 16.909 1.00 17.39 471 SER A CA 1
ATOM 3407 C C . SER A 1 424 ? -0.312 -1.307 17.116 1.00 18.91 471 SER A C 1
ATOM 3408 O O . SER A 1 424 ? -0.731 -1.791 18.170 1.00 18.28 471 SER A O 1
ATOM 3411 N N . SER A 1 425 ? 0.168 -2.052 16.123 1.00 14.99 472 SER A N 1
ATOM 3412 C CA . SER A 1 425 ? 0.192 -3.509 16.211 1.00 16.38 472 SER A CA 1
ATOM 3413 C C . SER A 1 425 ? 1.139 -4.013 17.306 1.00 14.77 472 SER A C 1
ATOM 3414 O O . SER A 1 425 ? 1.044 -5.156 17.735 1.00 15.13 472 SER A O 1
ATOM 3417 N N . GLN A 1 426 ? 2.065 -3.171 17.747 1.00 16.06 473 GLN A N 1
ATOM 3418 C CA . GLN A 1 426 ? 2.993 -3.580 18.800 1.00 14.09 473 GLN A CA 1
ATOM 3419 C C . GLN A 1 426 ? 2.742 -2.828 20.119 1.00 11.45 473 GLN A C 1
ATOM 3420 O O . GLN A 1 426 ? 3.552 -2.883 21.050 1.00 11.79 473 GLN A O 1
ATOM 3426 N N . ASN A 1 427 ? 1.623 -2.115 20.180 1.00 13.37 474 ASN A N 1
ATOM 3427 C CA . ASN A 1 427 ? 1.121 -1.564 21.440 1.00 14.94 474 ASN A CA 1
ATOM 3428 C C . ASN A 1 427 ? 0.327 -2.664 22.145 1.00 12.79 474 ASN A C 1
ATOM 3429 O O . ASN A 1 427 ? -0.889 -2.788 21.983 1.00 13.52 474 ASN A O 1
ATOM 3434 N N . THR A 1 428 ? 1.034 -3.506 22.886 1.00 17.69 475 THR A N 1
ATOM 3435 C CA . THR A 1 428 ? 0.395 -4.654 23.512 1.00 14.50 475 THR A CA 1
ATOM 3436 C C . THR A 1 428 ? -0.202 -4.318 24.885 1.00 15.38 475 THR A C 1
ATOM 3437 O O . THR A 1 428 ? -1.159 -4.966 25.306 1.00 11.79 475 THR A O 1
ATOM 3441 N N . VAL A 1 429 ? 0.332 -3.302 25.570 1.00 9.07 476 VAL A N 1
ATOM 3442 C CA . VAL A 1 429 ? -0.234 -2.912 26.873 1.00 13.63 476 VAL A CA 1
ATOM 3443 C C . VAL A 1 429 ? -1.641 -2.315 26.737 1.00 17.52 476 VAL A C 1
ATOM 3444 O O . VAL A 1 429 ? -2.421 -2.304 27.698 1.00 14.80 476 VAL A O 1
ATOM 3448 N N . GLY A 1 430 ? -1.954 -1.816 25.543 1.00 18.27 477 GLY A N 1
ATOM 3449 C CA . GLY A 1 430 ? -3.289 -1.319 25.245 1.00 19.01 477 GLY A CA 1
ATOM 3450 C C . GLY A 1 430 ? -3.484 0.125 25.663 1.00 20.03 477 GLY A C 1
ATOM 3451 O O . GLY A 1 430 ? -4.571 0.527 26.066 1.00 17.37 477 GLY A O 1
ATOM 3452 N N . TYR A 1 431 ? -2.420 0.911 25.574 1.00 12.78 478 TYR A N 1
ATOM 3453 C CA . TYR A 1 431 ? -2.475 2.310 25.974 1.00 17.24 478 TYR A CA 1
ATOM 3454 C C . TYR A 1 431 ? -2.993 3.133 24.809 1.00 18.18 478 TYR A C 1
ATOM 3455 O O . TYR A 1 431 ? -2.748 2.792 23.647 1.00 16.72 478 TYR A O 1
ATOM 3464 N N . CYS A 1 432 ? -3.730 4.198 25.109 1.00 16.54 479 CYS A N 1
ATOM 3465 C CA . CYS A 1 432 ? -4.165 5.124 24.066 1.00 20.71 479 CYS A CA 1
ATOM 3466 C C . CYS A 1 432 ? -4.372 6.528 24.612 1.00 22.42 479 CYS A C 1
ATOM 3467 O O . CYS A 1 432 ? -5.291 6.774 25.392 1.00 26.55 479 CYS A O 1
ATOM 3470 N N . ASN A 1 433 ? -3.504 7.442 24.196 1.00 24.86 480 ASN A N 1
ATOM 3471 C CA . ASN A 1 433 ? -3.621 8.840 24.580 1.00 26.00 480 ASN A CA 1
ATOM 3472 C C . ASN A 1 433 ? -3.552 9.726 23.345 1.00 26.60 480 ASN A C 1
ATOM 3473 O O . ASN A 1 433 ? -2.460 10.039 22.862 1.00 26.90 480 ASN A O 1
ATOM 3478 N N . PRO A 1 434 ? -4.730 10.132 22.835 1.00 26.09 481 PRO A N 1
ATOM 3479 C CA . PRO A 1 434 ? -4.897 10.926 21.612 1.00 23.31 481 PRO A CA 1
ATOM 3480 C C . PRO A 1 434 ? -4.034 12.185 21.607 1.00 27.59 481 PRO A C 1
ATOM 3481 O O . PRO A 1 434 ? -3.559 12.589 20.548 1.00 32.93 481 PRO A O 1
ATOM 3485 N N . LYS A 1 435 ? -3.840 12.803 22.768 1.00 27.86 482 LYS A N 1
ATOM 3486 C CA . LYS A 1 435 ? -2.967 13.969 22.846 1.00 28.77 482 LYS A CA 1
ATOM 3487 C C . LYS A 1 435 ? -1.524 13.581 22.510 1.00 26.23 482 LYS A C 1
ATOM 3488 O O . LYS A 1 435 ? -0.862 14.244 21.702 1.00 24.16 482 LYS A O 1
ATOM 3494 N N . VAL A 1 436 ? -1.037 12.503 23.119 1.00 24.29 483 VAL A N 1
ATOM 3495 C CA . VAL A 1 436 ? 0.282 11.999 22.759 1.00 23.65 483 VAL A CA 1
ATOM 3496 C C . VAL A 1 436 ? 0.358 11.778 21.248 1.00 20.20 483 VAL A C 1
ATOM 3497 O O . VAL A 1 436 ? 1.282 12.251 20.592 1.00 23.88 483 VAL A O 1
ATOM 3501 N N . ASP A 1 437 ? -0.621 11.065 20.701 1.00 16.63 484 ASP A N 1
ATOM 3502 C CA . ASP A 1 437 ? -0.633 10.770 19.273 1.00 20.75 484 ASP A CA 1
ATOM 3503 C C . ASP A 1 437 ? -0.636 12.047 18.425 1.00 26.66 484 ASP A C 1
ATOM 3504 O O . ASP A 1 437 ? 0.073 12.135 17.421 1.00 21.32 484 ASP A O 1
ATOM 3509 N N . SER A 1 438 ? -1.418 13.043 18.830 1.00 25.41 485 SER A N 1
ATOM 3510 C CA . SER A 1 438 ? -1.510 14.265 18.033 1.00 29.55 485 SER A CA 1
ATOM 3511 C C . SER A 1 438 ? -0.208 15.053 18.112 1.00 24.72 485 SER A C 1
ATOM 3512 O O . SER A 1 438 ? 0.210 15.665 17.133 1.00 29.92 485 SER A O 1
ATOM 3515 N N . LEU A 1 439 ? 0.433 15.029 19.276 1.00 20.14 486 LEU A N 1
ATOM 3516 C CA . LEU A 1 439 ? 1.738 15.659 19.432 1.00 24.24 486 LEU A CA 1
ATOM 3517 C C . LEU A 1 439 ? 2.772 15.017 18.505 1.00 30.24 486 LEU A C 1
ATOM 3518 O O . LEU A 1 439 ? 3.611 15.708 17.922 1.00 28.53 486 LEU A O 1
ATOM 3523 N N . VAL A 1 440 ? 2.716 13.695 18.366 1.00 29.76 487 VAL A N 1
ATOM 3524 C CA . VAL A 1 440 ? 3.646 12.999 17.477 1.00 23.42 487 VAL A CA 1
ATOM 3525 C C . VAL A 1 440 ? 3.408 13.382 16.014 1.00 29.27 487 VAL A C 1
ATOM 3526 O O . VAL A 1 440 ? 4.350 13.673 15.276 1.00 29.96 487 VAL A O 1
ATOM 3530 N N . ALA A 1 441 ? 2.145 13.370 15.600 1.00 29.89 488 ALA A N 1
ATOM 3531 C CA . ALA A 1 441 ? 1.789 13.718 14.230 1.00 31.29 488 ALA A CA 1
ATOM 3532 C C . ALA A 1 441 ? 2.246 15.139 13.911 1.00 33.26 488 ALA A C 1
ATOM 3533 O O . ALA A 1 441 ? 2.733 15.420 12.811 1.00 36.54 488 ALA A O 1
ATOM 3535 N N . GLU A 1 442 ? 2.094 16.027 14.888 1.00 26.69 489 GLU A N 1
ATOM 3536 C CA . GLU A 1 442 ? 2.553 17.402 14.756 1.00 35.68 489 GLU A CA 1
ATOM 3537 C C . GLU A 1 442 ? 4.074 17.461 14.604 1.00 42.82 489 GLU A C 1
ATOM 3538 O O . GLU A 1 442 ? 4.587 18.120 13.700 1.00 42.97 489 GLU A O 1
ATOM 3544 N N . ALA A 1 443 ? 4.788 16.764 15.486 1.00 38.46 490 ALA A N 1
ATOM 3545 C CA . ALA A 1 443 ? 6.248 16.726 15.434 1.00 35.86 490 ALA A CA 1
ATOM 3546 C C . ALA A 1 443 ? 6.742 16.309 14.056 1.00 36.78 490 ALA A C 1
ATOM 3547 O O . ALA A 1 443 ? 7.771 16.792 13.582 1.00 44.02 490 ALA A O 1
ATOM 3549 N N . ASN A 1 444 ? 6.008 15.408 13.414 1.00 31.42 491 ASN A N 1
ATOM 3550 C CA . ASN A 1 444 ? 6.443 14.869 12.134 1.00 36.85 491 ASN A CA 1
ATOM 3551 C C . ASN A 1 444 ? 6.109 15.783 10.958 1.00 45.26 491 ASN A C 1
ATOM 3552 O O . ASN A 1 444 ? 6.431 15.478 9.810 1.00 45.71 491 ASN A O 1
ATOM 3557 N N . GLN A 1 445 ? 5.463 16.906 11.259 1.00 49.76 492 GLN A N 1
ATOM 3558 C CA . GLN A 1 445 ? 5.206 17.935 10.260 1.00 54.06 492 GLN A CA 1
ATOM 3559 C C . GLN A 1 445 ? 6.291 19.003 10.321 1.00 57.13 492 GLN A C 1
ATOM 3560 O O . GLN A 1 445 ? 6.541 19.706 9.343 1.00 61.75 492 GLN A O 1
ATOM 3566 N N . LYS A 1 446 ? 6.931 19.124 11.479 1.00 55.32 493 LYS A N 1
ATOM 3567 C CA . LYS A 1 446 ? 7.975 20.123 11.666 1.00 52.75 493 LYS A CA 1
ATOM 3568 C C . LYS A 1 446 ? 9.064 19.960 10.619 1.00 54.57 493 LYS A C 1
ATOM 3569 O O . LYS A 1 446 ? 9.486 18.845 10.312 1.00 53.50 493 LYS A O 1
ATOM 3575 N N . LEU A 1 447 ? 9.511 21.084 10.073 1.00 57.13 494 LEU A N 1
ATOM 3576 C CA . LEU A 1 447 ? 10.541 21.082 9.047 1.00 60.22 494 LEU A CA 1
ATOM 3577 C C . LEU A 1 447 ? 11.914 21.051 9.701 1.00 58.54 494 LEU A C 1
ATOM 3578 O O . LEU A 1 447 ? 12.881 20.557 9.125 1.00 62.99 494 LEU A O 1
ATOM 3583 N N . ASP A 1 448 ? 11.986 21.582 10.915 1.00 53.30 495 ASP A N 1
ATOM 3584 C CA . ASP A 1 448 ? 13.226 21.616 11.674 1.00 52.77 495 ASP A CA 1
ATOM 3585 C C . ASP A 1 448 ? 13.331 20.391 12.582 1.00 50.86 495 ASP A C 1
ATOM 3586 O O . ASP A 1 448 ? 12.369 20.033 13.265 1.00 47.35 495 ASP A O 1
ATOM 3591 N N . ASP A 1 449 ? 14.496 19.750 12.589 1.00 47.71 496 ASP A N 1
ATOM 3592 C CA . ASP A 1 449 ? 14.731 18.613 13.474 1.00 50.13 496 ASP A CA 1
ATOM 3593 C C . ASP A 1 449 ? 14.630 19.014 14.945 1.00 43.31 496 ASP A C 1
ATOM 3594 O O . ASP A 1 449 ? 14.104 18.263 15.767 1.00 37.75 496 ASP A O 1
ATOM 3599 N N . GLY A 1 450 ? 15.136 20.199 15.270 1.00 37.46 497 GLY A N 1
ATOM 3600 C CA . GLY A 1 450 ? 15.084 20.694 16.632 1.00 38.89 497 GLY A CA 1
ATOM 3601 C C . GLY A 1 450 ? 13.652 20.809 17.116 1.00 40.96 497 GLY A C 1
ATOM 3602 O O . GLY A 1 450 ? 13.322 20.372 18.216 1.00 44.32 497 GLY A O 1
ATOM 3603 N N . ALA A 1 451 ? 12.800 21.398 16.282 1.00 42.65 498 ALA A N 1
ATOM 3604 C CA . ALA A 1 451 ? 11.385 21.550 16.596 1.00 41.25 498 ALA A CA 1
ATOM 3605 C C . ALA A 1 451 ? 10.709 20.190 16.733 1.00 39.77 498 ALA A C 1
ATOM 3606 O O . ALA A 1 451 ? 9.938 19.953 17.666 1.00 38.12 498 ALA A O 1
ATOM 3608 N N . ARG A 1 452 ? 10.990 19.304 15.785 1.00 37.72 499 ARG A N 1
ATOM 3609 C CA . ARG A 1 452 ? 10.475 17.948 15.844 1.00 34.22 499 ARG A CA 1
ATOM 3610 C C . ARG A 1 452 ? 10.842 17.312 17.182 1.00 28.28 499 ARG A C 1
ATOM 3611 O O . ARG A 1 452 ? 9.977 16.792 17.889 1.00 27.18 499 ARG A O 1
ATOM 3619 N N . ALA A 1 453 ? 12.126 17.371 17.530 1.00 24.01 500 ALA A N 1
ATOM 3620 C CA . ALA A 1 453 ? 12.625 16.735 18.747 1.00 32.04 500 ALA A CA 1
ATOM 3621 C C . ALA A 1 453 ? 11.889 17.226 19.986 1.00 34.48 500 ALA A C 1
ATOM 3622 O O . ALA A 1 453 ? 11.507 16.437 20.850 1.00 29.65 500 ALA A O 1
ATOM 3624 N N . ALA A 1 454 ? 11.703 18.539 20.064 1.00 35.56 501 ALA A N 1
ATOM 3625 C CA . ALA A 1 454 ? 11.037 19.155 21.197 1.00 36.75 501 ALA A CA 1
ATOM 3626 C C . ALA A 1 454 ? 9.653 18.553 21.387 1.00 30.84 501 ALA A C 1
ATOM 3627 O O . ALA A 1 454 ? 9.273 18.180 22.497 1.00 29.04 501 ALA A O 1
ATOM 3629 N N . LEU A 1 455 ? 8.905 18.460 20.293 1.00 24.98 502 LEU A N 1
ATOM 3630 C CA . LEU A 1 455 ? 7.555 17.911 20.340 1.00 24.64 502 LEU A CA 1
ATOM 3631 C C . LEU A 1 455 ? 7.548 16.414 20.686 1.00 30.02 502 LEU A C 1
ATOM 3632 O O . LEU A 1 455 ? 6.678 15.950 21.421 1.00 29.67 502 LEU A O 1
ATOM 3637 N N . LEU A 1 456 ? 8.515 15.660 20.167 1.00 22.60 503 LEU A N 1
ATOM 3638 C CA . LEU A 1 456 ? 8.576 14.234 20.480 1.00 22.56 503 LEU A CA 1
ATOM 3639 C C . LEU A 1 456 ? 8.933 14.013 21.948 1.00 23.28 503 LEU A C 1
ATOM 3640 O O . LEU A 1 456 ? 8.444 13.079 22.584 1.00 22.22 503 LEU A O 1
ATOM 3645 N N . THR A 1 457 ? 9.790 14.880 22.478 1.00 23.74 504 THR A N 1
ATOM 3646 C CA . THR A 1 457 ? 10.176 14.814 23.877 1.00 22.72 504 THR A CA 1
ATOM 3647 C C . THR A 1 457 ? 8.958 15.105 24.747 1.00 28.39 504 THR A C 1
ATOM 3648 O O . THR A 1 457 ? 8.691 14.397 25.725 1.00 26.88 504 THR A O 1
ATOM 3652 N N . GLN A 1 458 ? 8.211 16.141 24.374 1.00 26.77 505 GLN A N 1
ATOM 3653 C CA . GLN A 1 458 ? 6.997 16.499 25.097 1.00 30.75 505 GLN A CA 1
ATOM 3654 C C . GLN A 1 458 ? 6.002 15.342 25.092 1.00 24.15 505 GLN A C 1
ATOM 3655 O O . GLN A 1 458 ? 5.453 14.989 26.131 1.00 24.46 505 GLN A O 1
ATOM 3661 N N . ALA A 1 459 ? 5.791 14.742 23.922 1.00 21.45 506 ALA A N 1
ATOM 3662 C CA . ALA A 1 459 ? 4.899 13.590 23.796 1.00 23.48 506 ALA A CA 1
ATOM 3663 C C . ALA A 1 459 ? 5.368 12.370 24.605 1.00 24.16 506 ALA A C 1
ATOM 3664 O O . ALA A 1 459 ? 4.551 11.692 25.237 1.00 19.65 506 ALA A O 1
ATOM 3666 N N . HIS A 1 460 ? 6.668 12.081 24.576 1.00 23.92 507 HIS A N 1
ATOM 3667 C CA . HIS A 1 460 ? 7.196 10.954 25.346 1.00 25.36 507 HIS A CA 1
ATOM 3668 C C . HIS A 1 460 ? 6.966 11.171 26.843 1.00 25.11 507 HIS A C 1
ATOM 3669 O O . HIS A 1 460 ? 6.402 10.303 27.516 1.00 22.29 507 HIS A O 1
ATOM 3676 N N . ASP A 1 461 ? 7.393 12.328 27.352 1.00 23.67 508 ASP A N 1
ATOM 3677 C CA . ASP A 1 461 ? 7.170 12.690 28.755 1.00 24.58 508 ASP A CA 1
ATOM 3678 C C . ASP A 1 461 ? 5.699 12.562 29.141 1.00 22.97 508 ASP A C 1
ATOM 3679 O O . ASP A 1 461 ? 5.365 12.035 30.204 1.00 23.18 508 ASP A O 1
ATOM 3684 N N . LEU A 1 462 ? 4.820 13.070 28.284 1.00 23.71 509 LEU A N 1
ATOM 3685 C CA . LEU A 1 462 ? 3.390 13.036 28.567 1.00 20.87 509 LEU A CA 1
ATOM 3686 C C . LEU A 1 462 ? 2.916 11.599 28.752 1.00 23.29 509 LEU A C 1
ATOM 3687 O O . LEU A 1 462 ? 2.209 11.282 29.717 1.00 21.89 509 LEU A O 1
ATOM 3692 N N . ALA A 1 463 ? 3.311 10.729 27.826 1.00 16.82 510 ALA A N 1
ATOM 3693 C CA . ALA A 1 463 ? 2.966 9.313 27.924 1.00 13.60 510 ALA A CA 1
ATOM 3694 C C . ALA A 1 463 ? 3.522 8.650 29.189 1.00 12.16 510 ALA A C 1
ATOM 3695 O O . ALA A 1 463 ? 2.820 7.888 29.848 1.00 15.83 510 ALA A O 1
ATOM 3697 N N . MET A 1 464 ? 4.788 8.910 29.513 1.00 17.66 511 MET A N 1
ATOM 3698 C CA . MET A 1 464 ? 5.420 8.217 30.641 1.00 21.27 511 MET A CA 1
ATOM 3699 C C . MET A 1 464 ? 4.838 8.660 31.991 1.00 25.78 511 MET A C 1
ATOM 3700 O O . MET A 1 464 ? 4.875 7.908 32.966 1.00 21.67 511 MET A O 1
ATOM 3705 N N . ASN A 1 465 ? 4.308 9.880 32.047 1.00 25.28 512 ASN A N 1
ATOM 3706 C CA . ASN A 1 465 ? 3.616 10.338 33.249 1.00 22.14 512 ASN A CA 1
ATOM 3707 C C . ASN A 1 465 ? 2.358 9.520 33.517 1.00 23.14 512 ASN A C 1
ATOM 3708 O O . ASN A 1 465 ? 1.812 9.542 34.620 1.00 24.49 512 ASN A O 1
ATOM 3713 N N . ASP A 1 466 ? 1.915 8.779 32.505 1.00 21.70 513 ASP A N 1
ATOM 3714 C CA . ASP A 1 466 ? 0.794 7.854 32.661 1.00 19.80 513 ASP A CA 1
ATOM 3715 C C . ASP A 1 466 ? 1.248 6.441 33.059 1.00 18.15 513 ASP A C 1
ATOM 3716 O O . ASP A 1 466 ? 0.426 5.588 33.378 1.00 18.41 513 ASP A O 1
ATOM 3721 N N . TYR A 1 467 ? 2.559 6.201 33.041 1.00 18.62 514 TYR A N 1
ATOM 3722 C CA . TYR A 1 467 ? 3.119 4.885 33.397 1.00 14.63 514 TYR A CA 1
ATOM 3723 C C . TYR A 1 467 ? 2.374 3.713 32.761 1.00 19.25 514 TYR A C 1
ATOM 3724 O O . TYR A 1 467 ? 1.967 2.778 33.446 1.00 20.35 514 TYR A O 1
ATOM 3733 N N . PRO A 1 468 ? 2.196 3.764 31.433 1.00 20.61 515 PRO A N 1
ATOM 3734 C CA . PRO A 1 468 ? 1.527 2.682 30.705 1.00 14.39 515 PRO A CA 1
ATOM 3735 C C . PRO A 1 468 ? 2.273 1.353 30.819 1.00 15.22 515 PRO A C 1
ATOM 3736 O O . PRO A 1 468 ? 1.648 0.299 30.680 1.00 11.86 515 PRO A O 1
ATOM 3740 N N . MET A 1 469 ? 3.582 1.410 31.053 1.00 12.73 516 MET A N 1
ATOM 3741 C CA . MET A 1 469 ? 4.379 0.225 31.366 1.00 14.15 516 MET A CA 1
ATOM 3742 C C . MET A 1 469 ? 5.455 0.625 32.374 1.00 16.20 516 MET A C 1
ATOM 3743 O O . MET A 1 469 ? 5.496 1.774 32.808 1.00 18.54 516 MET A O 1
ATOM 3748 N N . VAL A 1 470 ? 6.328 -0.309 32.745 1.00 15.37 517 VAL A N 1
ATOM 3749 C CA . VAL A 1 470 ? 7.347 -0.021 33.751 1.00 16.27 517 VAL A CA 1
ATOM 3750 C C . VAL A 1 470 ? 8.758 -0.252 33.236 1.00 14.82 517 VAL A C 1
ATOM 3751 O O . VAL A 1 470 ? 9.287 -1.368 33.329 1.00 12.66 517 VAL A O 1
ATOM 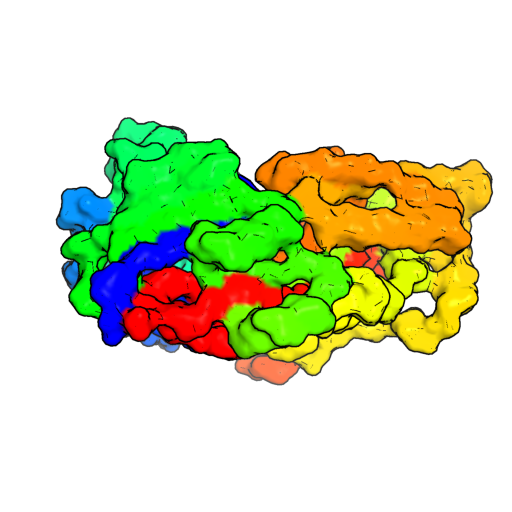3755 N N . PRO A 1 471 ? 9.378 0.805 32.693 1.00 13.43 518 PRO A N 1
ATOM 3756 C CA . PRO A 1 471 ? 10.767 0.713 32.241 1.00 13.38 518 PRO A CA 1
ATOM 3757 C C . PRO A 1 471 ? 11.693 0.402 33.404 1.00 17.71 518 PRO A C 1
ATOM 3758 O O . PRO A 1 471 ? 11.505 0.953 34.491 1.00 12.82 518 PRO A O 1
ATOM 3762 N N . LEU A 1 472 ? 12.686 -0.455 33.170 1.00 10.73 519 LEU A N 1
ATOM 3763 C CA . LEU A 1 472 ? 13.614 -0.865 34.217 1.00 14.09 519 LEU A CA 1
ATOM 3764 C C . LEU A 1 472 ? 15.051 -0.419 33.940 1.00 17.33 519 LEU A C 1
ATOM 3765 O O . LEU A 1 472 ? 15.677 0.220 34.783 1.00 16.74 519 LEU A O 1
ATOM 3770 N N . PHE A 1 473 ? 15.581 -0.775 32.772 1.00 12.67 520 PHE A N 1
ATOM 3771 C CA . PHE A 1 473 ? 16.932 -0.367 32.420 1.00 14.11 520 PHE A CA 1
ATOM 3772 C C . PHE A 1 473 ? 17.204 -0.487 30.931 1.00 16.32 520 PHE A C 1
ATOM 3773 O O . PHE A 1 473 ? 16.428 -1.092 30.181 1.00 16.18 520 PHE A O 1
ATOM 3781 N N . GLN A 1 474 ? 18.313 0.108 30.507 1.00 13.71 521 GLN A N 1
ATOM 3782 C CA . GLN A 1 474 ? 18.758 -0.001 29.131 1.00 16.49 521 GLN A CA 1
ATOM 3783 C C . GLN A 1 474 ? 19.534 -1.298 28.971 1.00 12.44 521 GLN A C 1
ATOM 3784 O O . GLN A 1 474 ? 20.420 -1.590 29.773 1.00 14.74 521 GLN A O 1
ATOM 3790 N N . TYR A 1 475 ? 19.195 -2.079 27.947 1.00 10.52 522 TYR A N 1
ATOM 3791 C CA . TYR A 1 475 ? 19.912 -3.325 27.662 1.00 13.94 522 TYR A CA 1
ATOM 3792 C C . TYR A 1 475 ? 21.412 -3.109 27.487 1.00 18.47 522 TYR A C 1
ATOM 3793 O O . TYR A 1 475 ? 21.843 -2.123 26.892 1.00 16.46 522 TYR A O 1
ATOM 3802 N N . SER A 1 476 ? 22.190 -4.053 28.003 1.00 17.98 523 SER A N 1
ATOM 3803 C CA . SER A 1 476 ? 23.622 -4.128 27.742 1.00 22.70 523 SER A CA 1
ATOM 3804 C C . SER A 1 476 ? 23.865 -5.053 26.546 1.00 23.79 523 SER A C 1
ATOM 3805 O O . SER A 1 476 ? 23.221 -6.092 26.424 1.00 19.16 523 SER A O 1
ATOM 3808 N N . ALA A 1 477 ? 24.795 -4.668 25.672 1.00 23.74 524 ALA A N 1
ATOM 3809 C CA . ALA A 1 477 ? 25.103 -5.423 24.457 1.00 23.15 524 ALA A CA 1
ATOM 3810 C C . ALA A 1 477 ? 26.130 -6.536 24.697 1.00 19.63 524 ALA A C 1
ATOM 3811 O O . ALA A 1 477 ? 26.498 -7.272 23.769 1.00 18.56 524 ALA A O 1
ATOM 3813 N N . ASP A 1 478 ? 26.597 -6.637 25.937 1.00 16.56 525 ASP A N 1
ATOM 3814 C CA . ASP A 1 478 ? 27.640 -7.583 26.316 1.00 18.49 525 ASP A CA 1
ATOM 3815 C C . ASP A 1 478 ? 27.343 -9.005 25.864 1.00 21.51 525 ASP A C 1
ATOM 3816 O O . ASP A 1 478 ? 26.294 -9.565 26.184 1.00 19.36 525 ASP A O 1
ATOM 3821 N N . ARG A 1 479 ? 28.285 -9.582 25.125 1.00 13.73 526 ARG A N 1
ATOM 3822 C CA . ARG A 1 479 ? 28.198 -10.975 24.710 1.00 7.65 526 ARG A CA 1
ATOM 3823 C C . ARG A 1 479 ? 29.603 -11.510 24.422 1.00 12.31 526 ARG A C 1
ATOM 3824 O O . ARG A 1 479 ? 30.562 -10.732 24.328 1.00 13.34 526 ARG A O 1
ATOM 3832 N N . LEU A 1 480 ? 29.722 -12.832 24.312 1.00 9.65 527 LEU A N 1
ATOM 3833 C CA A LEU A 1 480 ? 31.001 -13.468 24.001 0.77 11.66 527 LEU A CA 1
ATOM 3834 C CA B LEU A 1 480 ? 30.997 -13.464 24.002 0.23 11.92 527 LEU A CA 1
ATOM 3835 C C . LEU A 1 480 ? 31.049 -13.845 22.528 1.00 13.18 527 LEU A C 1
ATOM 3836 O O . LEU A 1 480 ? 30.134 -14.488 22.014 1.00 13.57 527 LEU A O 1
ATOM 3845 N N . VAL A 1 481 ? 32.116 -13.427 21.855 1.00 10.36 528 VAL A N 1
ATOM 3846 C CA . VAL A 1 481 ? 32.350 -13.776 20.459 1.00 8.55 528 VAL A CA 1
ATOM 3847 C C . VAL A 1 481 ? 33.822 -14.175 20.342 1.00 13.03 528 VAL A C 1
ATOM 3848 O O . VAL A 1 481 ? 34.709 -13.432 20.764 1.00 11.87 528 VAL A O 1
ATOM 3852 N N . LYS A 1 482 ? 34.073 -15.360 19.795 1.00 12.76 529 LYS A N 1
ATOM 3853 C CA . LYS A 1 482 ? 35.424 -15.926 19.757 1.00 11.53 529 LYS A CA 1
ATOM 3854 C C . LYS A 1 482 ? 36.428 -14.991 19.069 1.00 13.14 529 LYS A C 1
ATOM 3855 O O . LYS A 1 482 ? 36.068 -14.229 18.164 1.00 13.10 529 LYS A O 1
ATOM 3861 N N . SER A 1 483 ? 37.682 -15.044 19.515 1.00 13.51 530 SER A N 1
ATOM 3862 C CA . SER A 1 483 ? 38.744 -14.207 18.956 1.00 19.88 530 SER A CA 1
ATOM 3863 C C . SER A 1 483 ? 38.973 -14.458 17.468 1.00 19.73 530 SER A C 1
ATOM 3864 O O . SER A 1 483 ? 39.463 -13.578 16.757 1.00 20.31 530 SER A O 1
ATOM 3867 N N . TYR A 1 484 ? 38.640 -15.656 16.994 1.00 18.36 531 TYR A N 1
ATOM 3868 C CA . TYR A 1 484 ? 38.799 -15.954 15.566 1.00 19.10 531 TYR A CA 1
ATOM 3869 C C . TYR A 1 484 ? 37.629 -15.471 14.690 1.00 21.77 531 TYR A C 1
ATOM 3870 O O . TYR A 1 484 ? 37.644 -15.667 13.473 1.00 17.25 531 TYR A O 1
ATOM 3879 N N . VAL A 1 485 ? 36.615 -14.855 15.298 1.00 17.19 532 VAL A N 1
ATOM 3880 C CA . VAL A 1 485 ? 35.521 -14.274 14.513 1.00 13.61 532 VAL A CA 1
ATOM 3881 C C . VAL A 1 485 ? 35.812 -12.819 14.163 1.00 13.71 532 VAL A C 1
ATOM 3882 O O . VAL A 1 485 ? 35.788 -11.947 15.034 1.00 21.18 532 VAL A O 1
ATOM 3886 N N . GLY A 1 486 ? 36.083 -12.558 12.888 1.00 14.63 533 GLY A N 1
ATOM 3887 C CA . GLY A 1 486 ? 36.435 -11.213 12.439 1.00 19.70 533 GLY A CA 1
ATOM 3888 C C . GLY A 1 486 ? 35.244 -10.408 11.934 1.00 23.28 533 GLY A C 1
ATOM 3889 O O . GLY A 1 486 ? 34.193 -10.972 11.597 1.00 17.81 533 GLY A O 1
ATOM 3890 N N . GLY A 1 487 ? 35.406 -9.087 11.885 1.00 16.89 534 GLY A N 1
ATOM 3891 C CA . GLY A 1 487 ? 34.374 -8.198 11.373 1.00 18.80 534 GLY A CA 1
ATOM 3892 C C . GLY A 1 487 ? 33.413 -7.592 12.397 1.00 17.97 534 GLY A C 1
ATOM 3893 O O . GLY A 1 487 ? 32.605 -6.727 12.055 1.00 15.70 534 GLY A O 1
ATOM 3894 N N . TYR A 1 488 ? 33.480 -8.046 13.644 1.00 14.03 535 TYR A N 1
ATOM 3895 C CA . TYR A 1 488 ? 32.574 -7.549 14.685 1.00 17.63 535 TYR A CA 1
ATOM 3896 C C . TYR A 1 488 ? 32.961 -6.122 15.066 1.00 12.50 535 TYR A C 1
ATOM 3897 O O . TYR A 1 488 ? 34.139 -5.838 15.278 1.00 17.07 535 TYR A O 1
ATOM 3906 N N . THR A 1 489 ? 31.983 -5.222 15.148 1.00 10.39 536 THR A N 1
ATOM 3907 C CA . THR A 1 489 ? 32.260 -3.855 15.598 1.00 15.51 536 THR A CA 1
ATOM 3908 C C . THR A 1 489 ? 31.448 -3.528 16.843 1.00 19.80 536 THR A C 1
ATOM 3909 O O . THR A 1 489 ? 30.516 -4.254 17.199 1.00 17.47 536 THR A O 1
ATOM 3913 N N . LEU A 1 490 ? 31.797 -2.430 17.504 1.00 15.93 537 LEU A N 1
ATOM 3914 C CA . LEU A 1 490 ? 31.093 -2.045 18.722 1.00 21.24 537 LEU A CA 1
ATOM 3915 C C . LEU A 1 490 ? 30.155 -0.870 18.467 1.00 22.85 537 LEU A C 1
ATOM 3916 O O . LEU A 1 490 ? 29.725 -0.197 19.403 1.00 24.26 537 LEU A O 1
ATOM 3921 N N . THR A 1 491 ? 29.834 -0.628 17.200 1.00 18.53 538 THR A N 1
ATOM 3922 C CA . THR A 1 491 ? 29.027 0.537 16.845 1.00 22.67 538 THR A CA 1
ATOM 3923 C C . THR A 1 491 ? 27.648 0.196 16.254 1.00 20.12 538 THR A C 1
ATOM 3924 O O . THR A 1 491 ? 26.889 1.091 15.890 1.00 20.06 538 THR A O 1
ATOM 3928 N N . ASN A 1 492 ? 27.330 -1.095 16.162 1.00 21.72 539 ASN A N 1
ATOM 3929 C CA . ASN A 1 492 ? 26.008 -1.539 15.701 1.00 14.31 539 ASN A CA 1
ATOM 3930 C C . ASN A 1 492 ? 24.991 -1.477 16.855 1.00 12.41 539 ASN A C 1
ATOM 3931 O O . ASN A 1 492 ? 24.670 -2.492 17.481 1.00 13.25 539 ASN A O 1
ATOM 3936 N N . TYR A 1 493 ? 24.488 -0.276 17.127 1.00 10.74 540 TYR A N 1
ATOM 3937 C CA . TYR A 1 493 ? 23.687 -0.019 18.323 1.00 14.93 540 TYR A CA 1
ATOM 3938 C C . TYR A 1 493 ? 22.304 -0.692 18.368 1.00 16.43 540 TYR A C 1
ATOM 3939 O O . TYR A 1 493 ? 21.710 -0.827 19.441 1.00 17.63 540 TYR A O 1
ATOM 3948 N N . ILE A 1 494 ? 21.777 -1.114 17.224 1.00 10.55 541 ILE A N 1
ATOM 3949 C CA . ILE A 1 494 ? 20.516 -1.849 17.259 1.00 12.70 541 ILE A CA 1
ATOM 3950 C C . ILE A 1 494 ? 20.750 -3.353 17.203 1.00 13.08 541 ILE A C 1
ATOM 3951 O O . ILE A 1 494 ? 19.812 -4.135 17.149 1.00 17.70 541 ILE A O 1
ATOM 3956 N N . ASP A 1 495 ? 22.020 -3.743 17.240 1.00 12.09 542 ASP A N 1
ATOM 3957 C CA . ASP A 1 495 ? 22.408 -5.151 17.286 1.00 8.30 542 ASP A CA 1
ATOM 3958 C C . ASP A 1 495 ? 21.802 -5.989 16.163 1.00 14.57 542 ASP A C 1
ATOM 3959 O O . ASP A 1 495 ? 21.300 -7.096 16.394 1.00 11.81 542 ASP A O 1
ATOM 3964 N N . MET A 1 496 ? 21.852 -5.456 14.945 1.00 12.05 543 MET A N 1
ATOM 3965 C CA A MET A 1 496 ? 21.442 -6.210 13.771 0.77 13.71 543 MET A CA 1
ATOM 3966 C CA B MET A 1 496 ? 21.448 -6.209 13.766 0.23 14.40 543 MET A CA 1
ATOM 3967 C C . MET A 1 496 ? 22.698 -6.607 12.998 1.00 13.48 543 MET A C 1
ATOM 3968 O O . MET A 1 496 ? 23.144 -5.902 12.076 1.00 13.18 543 MET A O 1
ATOM 3977 N N . ARG A 1 497 ? 23.275 -7.731 13.401 1.00 7.66 544 ARG A N 1
ATOM 3978 C CA . ARG A 1 497 ? 24.575 -8.153 12.890 1.00 7.13 544 ARG A CA 1
ATOM 3979 C C . ARG A 1 497 ? 24.444 -9.428 12.071 1.00 10.85 544 ARG A C 1
ATOM 3980 O O . ARG A 1 497 ? 24.320 -10.522 12.619 1.00 12.36 544 ARG A O 1
ATOM 3988 N N . ALA A 1 498 ? 24.455 -9.266 10.754 1.00 12.37 545 ALA A N 1
ATOM 3989 C CA . ALA A 1 498 ? 24.248 -10.371 9.826 1.00 10.96 545 ALA A CA 1
ATOM 3990 C C . ALA A 1 498 ? 25.487 -11.236 9.718 1.00 13.57 545 ALA A C 1
ATOM 3991 O O . ALA A 1 498 ? 26.614 -10.746 9.818 1.00 13.41 545 ALA A O 1
ATOM 3993 N N . SER A 1 499 ? 25.284 -12.527 9.491 1.00 11.81 546 SER A N 1
ATOM 3994 C CA . SER A 1 499 ? 26.412 -13.442 9.356 1.00 10.87 546 SER A CA 1
ATOM 3995 C C . SER A 1 499 ? 27.330 -13.115 8.160 1.00 12.66 546 SER A C 1
ATOM 3996 O O . SER A 1 499 ? 28.544 -13.322 8.228 1.00 14.02 546 SER A O 1
ATOM 3999 N N . GLN A 1 500 ? 26.761 -12.602 7.070 1.00 15.64 547 GLN A N 1
ATOM 4000 C CA . GLN A 1 500 ? 27.554 -12.367 5.859 1.00 12.81 547 GLN A CA 1
ATOM 4001 C C . GLN A 1 500 ? 28.607 -11.268 6.027 1.00 17.66 547 GLN A C 1
ATOM 4002 O O . GLN A 1 500 ? 29.510 -11.126 5.193 1.00 14.64 547 GLN A O 1
ATOM 4008 N N . ASP A 1 501 ? 28.483 -10.479 7.088 1.00 13.07 548 ASP A N 1
ATOM 4009 C CA . ASP A 1 501 ? 29.427 -9.394 7.323 1.00 14.05 548 ASP A CA 1
ATOM 4010 C C . ASP A 1 501 ? 30.612 -9.842 8.184 1.00 19.92 548 ASP A C 1
ATOM 4011 O O . ASP A 1 501 ? 31.560 -9.082 8.381 1.00 18.76 548 ASP A O 1
ATOM 4016 N N . MET A 1 502 ? 30.562 -11.077 8.684 1.00 15.34 549 MET A N 1
ATOM 4017 C CA . MET A 1 502 ? 31.660 -11.612 9.496 1.00 12.71 549 MET A CA 1
ATOM 4018 C C . MET A 1 502 ? 32.475 -12.662 8.726 1.00 16.77 549 MET A C 1
ATOM 4019 O O . MET A 1 502 ? 32.078 -13.097 7.648 1.00 14.70 549 MET A O 1
ATOM 4024 N N . TYR A 1 503 ? 33.617 -13.053 9.281 1.00 15.12 550 TYR A N 1
ATOM 4025 C CA . TYR A 1 503 ? 34.499 -14.006 8.625 1.00 18.25 550 TYR A CA 1
ATOM 4026 C C . TYR A 1 503 ? 35.440 -14.596 9.657 1.00 14.23 550 TYR A C 1
ATOM 4027 O O . TYR A 1 503 ? 35.818 -13.925 10.616 1.00 22.05 550 TYR A O 1
ATOM 4036 N N . LEU A 1 504 ? 35.833 -15.848 9.452 1.00 16.42 551 LEU A N 1
ATOM 4037 C CA . LEU A 1 504 ? 36.721 -16.522 10.394 1.00 17.34 551 LEU A CA 1
ATOM 4038 C C . LEU A 1 504 ? 38.173 -16.343 10.001 1.00 15.59 551 LEU A C 1
ATOM 4039 O O . LEU A 1 504 ? 38.528 -16.486 8.834 1.00 19.44 551 LEU A O 1
ATOM 4044 N N . ILE A 1 505 ? 39.013 -16.027 10.979 1.00 20.24 552 ILE A N 1
ATOM 4045 C CA . ILE A 1 505 ? 40.443 -15.865 10.728 1.00 30.14 552 ILE A CA 1
ATOM 4046 C C . ILE A 1 505 ? 41.253 -16.914 11.472 1.00 33.31 552 ILE A C 1
ATOM 4047 O O . ILE A 1 505 ? 40.722 -17.636 12.318 1.00 30.66 552 ILE A O 1
ATOM 4052 N N . LYS A 1 506 ? 42.542 -16.990 11.149 1.00 35.29 553 LYS A N 1
ATOM 4053 C CA . LYS A 1 506 ? 43.465 -17.854 11.872 1.00 41.46 553 LYS A CA 1
ATOM 4054 C C . LYS A 1 506 ? 43.269 -19.317 11.498 1.00 51.46 553 LYS A C 1
ATOM 4055 O O . LYS A 1 506 ? 42.949 -20.145 12.350 1.00 60.74 553 LYS A O 1
ATOM 4061 N N . ASP B 2 1 ? 11.684 -4.098 17.487 1.00 13.44 1 ASP B N 1
ATOM 4062 C CA . ASP B 2 1 ? 11.366 -5.519 17.568 1.00 13.24 1 ASP B CA 1
ATOM 4063 C C . ASP B 2 1 ? 11.504 -6.006 19.011 1.00 14.06 1 ASP B C 1
ATOM 4064 O O . ASP B 2 1 ? 12.323 -5.482 19.777 1.00 13.02 1 ASP B O 1
ATOM 4069 N N . VAL B 2 2 ? 10.698 -6.996 19.386 1.00 15.42 2 VAL B N 1
ATOM 4070 C CA . VAL B 2 2 ? 10.730 -7.506 20.752 1.00 13.63 2 VAL B CA 1
ATOM 4071 C C . VAL B 2 2 ? 11.985 -8.345 21.025 1.00 16.31 2 VAL B C 1
ATOM 4072 O O . VAL B 2 2 ? 12.456 -9.086 20.163 1.00 16.18 2 VAL B O 1
ATOM 4076 N N . ALA B 2 3 ? 12.527 -8.210 22.231 1.00 17.95 3 ALA B N 1
ATOM 4077 C CA . ALA B 2 3 ? 13.688 -8.995 22.652 1.00 23.42 3 ALA B CA 1
ATOM 4078 C C . ALA B 2 3 ? 13.347 -9.835 23.881 1.00 26.28 3 ALA B C 1
ATOM 4079 O O . ALA B 2 3 ? 13.911 -10.903 24.126 1.00 32.58 3 ALA B O 1
#

InterPro domains:
  IPR000914 Solute-binding protein family 5 domain [PF00496] (95-471)
  IPR030678 Peptide/nickel binding protein, MppA-type [PIRSF002741] (22-546)
  IPR039424 Solute-binding protein family 5 [PTHR30290] (16-539)

CATH classification: 3.40.190.10 (+2 more: 3.90.76.10, 3.10.105.10)

Radius of gyration: 22.8 Å; Cα contacts (8 Å, |Δi|>4): 1191; chains: 2; bounding box: 55×50×67 Å

Sequence (509 aa):
LADQQDLTRQVPAEVESLDPAHIESWTGNTIGLDLFEGLARIDASGAVVPGVAQAWEHKAPDTWIFKLRRDAKWSNGQPVTAADFVYAWQRLADPKTGSKYTILVEFVKNASAIIAGKQPPGDLGIRAIDPYTIEVKTEVPVSYFPELTAMMAPLTPVVNKDAVAKFGDAWTRPKNIVSNGPYTLVDWQPNNRIVMAKSDKYWNARNVVIRKVTYLPIENDETALRMYQAGQIDYTYSIPAGGFGQISKQFGKEELRPGLQLATYYYYLLKNSDPALKDKRVREALAMVLDREILTSSKITQAGEVPMYGLMPKGVKGVQRPFTPDWASWPMARRVDYAKNNLLKQAGHGDANPLTFTLTYNTNDLHKKVALFAASEWRRTKLGVVTAKLENVEFKVLMMKQRHDGKVQIARDGWFADYNDAMTFFDLIRCGSSQNTVGYCNPKVDSLVAEANQKLDDGARAALLTQAHDLAMNDYPMVPLFQYSADRLLVKSYVGGYTLTNYIDMMRASQDMYLIKDVA

B-factor: mean 23.61, std 11.61, range [6.17, 83.0]